Protein AF-A0A820FHS3-F1 (afdb_monomer_lite)

Secondary structure (DSSP, 8-state):
------PEEEE-TT--EEEE----S--TTEEEEEEEEEEEE--SSS-S-PEEEE---TTTS--SSEE-TTSSEEEE-THHHHTTTT--EEEEEEEEEESS-EEEEEEEEEEPPPPBS---EEE-SEEETTPPEEEE-TT-B-TT-EEEEEEEEESS-GGG-EEEEEESSSEEEE------TTT-EEEEEEEEEETT--EEEEEEEEEEEE--HHHHHHHHHHHHTT-TTGGGSHHHHHHTT--HHHHHHHHHHHHHHHHHHHHHHHHHHHHTT--GGGT----TTPPPPP---PPP-HHHHHHHHHHHHHHHHHHHHHHTTTTT----SHHHHHHHHHHHHHHTSSGGG--HHHHHHHHHHHHHHHHHHHHTGGGS-HHHHHHHHHHHHHHHHHHHHHHHHHHTTSSPPPHHHHHHHSSPPTT--HHHHHHHHGGGG--

Structure (mmCIF, N/CA/C/O backbone):
data_AF-A0A820FHS3-F1
#
_entry.id   AF-A0A820FHS3-F1
#
loop_
_atom_site.group_PDB
_atom_site.id
_atom_site.type_symbol
_atom_site.label_atom_id
_atom_site.label_alt_id
_atom_site.label_comp_id
_atom_site.label_asym_id
_atom_site.label_entity_id
_atom_site.label_seq_id
_atom_site.pdbx_PDB_ins_code
_atom_site.Cartn_x
_atom_site.Cartn_y
_atom_site.Cartn_z
_atom_site.occupancy
_atom_site.B_iso_or_equiv
_atom_site.auth_seq_id
_atom_site.auth_comp_id
_atom_site.auth_asym_id
_atom_site.auth_atom_id
_atom_site.pdbx_PDB_model_num
ATOM 1 N N . MET A 1 1 ? 34.026 -10.265 -33.969 1.00 39.91 1 MET A N 1
ATOM 2 C CA . MET A 1 1 ? 32.915 -9.455 -34.519 1.00 39.91 1 MET A CA 1
ATOM 3 C C . MET A 1 1 ? 31.763 -9.499 -33.533 1.00 39.91 1 MET A C 1
ATOM 5 O O . MET A 1 1 ? 31.214 -10.574 -33.320 1.00 39.91 1 MET A O 1
ATOM 9 N N . CYS A 1 2 ? 31.438 -8.379 -32.891 1.00 40.69 2 CYS A N 1
ATOM 10 C CA . CYS A 1 2 ? 30.208 -8.278 -32.110 1.00 40.69 2 CYS A CA 1
ATOM 11 C C . CYS A 1 2 ? 29.041 -8.097 -33.088 1.00 40.69 2 CYS A C 1
ATOM 13 O O . CYS A 1 2 ? 29.127 -7.261 -33.983 1.00 40.69 2 CYS A O 1
ATOM 15 N N . VAL A 1 3 ? 27.988 -8.907 -32.978 1.00 43.22 3 VAL A N 1
ATOM 16 C CA . VAL A 1 3 ? 26.793 -8.752 -33.818 1.00 43.22 3 VAL A CA 1
ATOM 17 C C . VAL A 1 3 ? 25.938 -7.649 -33.187 1.00 43.22 3 VAL A C 1
ATOM 19 O O . VAL A 1 3 ? 25.478 -7.849 -32.062 1.00 43.22 3 VAL A O 1
ATOM 22 N N . PRO A 1 4 ? 25.739 -6.489 -33.840 1.00 52.62 4 PRO A N 1
ATOM 23 C CA . PRO A 1 4 ? 24.865 -5.458 -33.301 1.00 52.62 4 PRO A CA 1
ATOM 24 C C . PRO A 1 4 ? 23.426 -5.977 -33.318 1.00 52.62 4 PRO A C 1
ATOM 26 O O . PRO A 1 4 ? 22.901 -6.331 -34.375 1.00 52.62 4 PRO A O 1
ATOM 29 N N . ASN A 1 5 ? 22.790 -6.030 -32.149 1.00 54.25 5 ASN A N 1
ATOM 30 C CA . ASN A 1 5 ? 21.353 -6.240 -32.075 1.00 54.25 5 ASN A CA 1
ATOM 31 C C . ASN A 1 5 ? 20.684 -4.883 -32.340 1.00 54.25 5 ASN A C 1
ATOM 33 O O . ASN A 1 5 ? 20.815 -3.953 -31.548 1.00 54.25 5 ASN A O 1
ATOM 37 N N . LEU A 1 6 ? 20.053 -4.747 -33.507 1.00 57.75 6 LEU A N 1
ATOM 38 C CA . LEU A 1 6 ? 19.421 -3.502 -33.955 1.00 57.75 6 LEU A CA 1
ATOM 39 C C . LEU A 1 6 ? 17.961 -3.374 -33.495 1.00 57.75 6 LEU A C 1
ATOM 41 O O . LEU A 1 6 ? 17.332 -2.359 -33.788 1.00 57.75 6 LEU A O 1
ATOM 45 N N . GLU A 1 7 ? 17.421 -4.369 -32.788 1.00 74.19 7 GLU A N 1
ATOM 46 C CA . GLU A 1 7 ? 16.068 -4.299 -32.243 1.00 74.19 7 GLU A CA 1
ATOM 47 C C . GLU A 1 7 ? 16.020 -3.376 -31.020 1.00 74.19 7 GLU A C 1
ATOM 49 O O . GLU A 1 7 ? 16.896 -3.403 -30.153 1.00 74.19 7 GLU A O 1
ATOM 54 N N . PHE A 1 8 ? 14.985 -2.537 -30.967 1.00 82.50 8 PHE A N 1
ATOM 55 C CA . PHE A 1 8 ? 14.703 -1.704 -29.808 1.00 82.50 8 PHE A CA 1
ATOM 56 C C . PHE A 1 8 ? 14.035 -2.537 -28.718 1.00 82.50 8 PHE A C 1
ATOM 58 O O . PHE A 1 8 ? 13.045 -3.223 -28.970 1.00 82.50 8 PHE A O 1
ATOM 65 N N . GLN A 1 9 ? 14.549 -2.436 -27.497 1.00 85.88 9 GLN A N 1
ATOM 66 C CA . GLN A 1 9 ? 13.947 -3.049 -26.318 1.00 85.88 9 GLN A CA 1
ATOM 67 C C . GLN A 1 9 ? 13.161 -1.997 -25.534 1.00 85.88 9 GLN A C 1
ATOM 69 O O . GLN A 1 9 ? 13.676 -0.917 -25.250 1.00 85.88 9 GLN A O 1
ATOM 74 N N . LEU A 1 10 ? 11.913 -2.298 -25.191 1.00 84.81 10 LEU A N 1
ATOM 75 C CA . LEU A 1 10 ? 11.064 -1.400 -24.411 1.00 84.81 10 LEU A CA 1
ATOM 76 C C . LEU A 1 10 ? 11.378 -1.550 -22.918 1.00 84.81 10 LEU A C 1
ATOM 78 O O . LEU A 1 10 ? 11.443 -2.671 -22.416 1.00 84.81 10 LEU A O 1
ATOM 82 N N . LEU A 1 11 ? 11.569 -0.436 -22.215 1.00 85.69 11 LEU A N 1
ATOM 83 C CA . LEU A 1 11 ? 11.886 -0.414 -20.787 1.00 85.69 11 LEU A CA 1
ATOM 84 C C . LEU A 1 11 ? 11.017 0.588 -20.036 1.00 85.69 11 LEU A C 1
ATOM 86 O O . LEU A 1 11 ? 10.725 1.674 -20.531 1.00 85.69 11 LEU A O 1
ATOM 90 N N . ASN A 1 12 ? 10.676 0.247 -18.796 1.00 83.56 12 ASN A N 1
ATOM 91 C CA . ASN A 1 12 ? 10.111 1.209 -17.859 1.00 83.56 12 ASN A CA 1
ATOM 92 C C . ASN A 1 12 ? 11.221 2.168 -17.372 1.00 83.56 12 ASN A C 1
ATOM 94 O O . ASN A 1 12 ? 12.316 1.690 -17.060 1.00 83.56 12 ASN A O 1
ATOM 98 N N . PRO A 1 13 ? 10.963 3.485 -17.263 1.00 85.00 13 PRO A N 1
ATOM 99 C CA . PRO A 1 13 ? 11.942 4.464 -16.786 1.00 85.00 13 PRO A CA 1
ATOM 100 C C . PRO A 1 13 ? 12.515 4.184 -15.386 1.00 85.00 13 PRO A C 1
ATOM 102 O O . PRO A 1 13 ? 13.613 4.647 -15.099 1.00 85.00 13 PRO A O 1
ATOM 105 N N . THR A 1 14 ? 11.839 3.415 -14.525 1.00 85.12 14 THR A N 1
ATOM 106 C CA . THR A 1 14 ? 12.365 3.021 -13.202 1.00 85.12 14 THR A CA 1
ATOM 107 C C . THR A 1 14 ? 13.267 1.781 -13.246 1.00 85.12 14 THR A C 1
ATOM 109 O O . THR A 1 14 ? 13.723 1.284 -12.218 1.00 85.12 14 THR A O 1
ATOM 112 N N . THR A 1 15 ? 13.551 1.253 -14.439 1.00 84.31 15 THR A N 1
ATOM 113 C CA . THR A 1 15 ? 14.396 0.066 -14.602 1.00 84.31 15 THR A CA 1
ATOM 114 C C . THR A 1 15 ? 15.867 0.455 -14.687 1.00 84.31 15 THR A C 1
ATOM 116 O O . THR A 1 15 ? 16.287 1.164 -15.600 1.00 84.31 15 THR A O 1
ATOM 119 N N . GLN A 1 16 ? 16.682 -0.090 -13.784 1.00 88.88 16 GLN A N 1
ATOM 120 C CA . GLN A 1 16 ? 18.135 -0.062 -13.921 1.00 88.88 16 GLN A CA 1
ATOM 121 C C . GLN A 1 16 ? 18.573 -0.949 -15.096 1.00 88.88 16 GLN A C 1
ATOM 123 O O . GLN A 1 16 ? 18.179 -2.112 -15.194 1.00 88.88 16 GLN A O 1
ATOM 128 N N . VAL A 1 17 ? 19.459 -0.438 -15.950 1.00 91.44 17 VAL A N 1
ATOM 129 C CA . VAL A 1 17 ? 19.983 -1.185 -17.100 1.00 91.44 17 VAL A CA 1
ATOM 130 C C . VAL A 1 17 ? 21.364 -1.732 -16.768 1.00 91.44 17 VAL A C 1
ATOM 132 O O . VAL A 1 17 ? 22.330 -0.980 -16.660 1.00 91.44 17 VAL A O 1
ATOM 135 N N . ALA A 1 18 ? 21.466 -3.053 -16.622 1.00 92.62 18 ALA A N 1
ATOM 136 C CA . ALA A 1 18 ? 22.732 -3.762 -16.465 1.00 92.62 18 ALA A CA 1
ATOM 137 C C . ALA A 1 18 ? 23.080 -4.500 -17.763 1.00 92.62 18 ALA A C 1
ATOM 139 O O . ALA A 1 18 ? 22.366 -5.406 -18.191 1.00 92.62 18 ALA A O 1
ATOM 140 N N . LEU A 1 19 ? 24.187 -4.109 -18.386 1.00 92.62 19 LEU A N 1
ATOM 141 C CA . LEU A 1 19 ? 24.694 -4.686 -19.622 1.00 92.62 19 LEU A CA 1
ATOM 142 C C . LEU A 1 19 ? 26.016 -5.388 -19.355 1.00 92.62 19 LEU A C 1
ATOM 144 O O . LEU A 1 19 ? 26.857 -4.918 -18.589 1.00 92.62 19 LEU A O 1
ATOM 148 N N . PHE A 1 20 ? 26.230 -6.498 -20.042 1.00 92.38 20 PHE A N 1
ATOM 149 C CA . PHE A 1 20 ? 27.535 -7.127 -20.108 1.00 92.38 20 PHE A CA 1
ATOM 150 C C . PHE A 1 20 ? 27.922 -7.316 -21.566 1.00 92.38 20 PHE A C 1
ATOM 152 O O . PHE A 1 20 ? 27.079 -7.493 -22.446 1.00 92.38 20 PHE A O 1
ATOM 159 N N . THR A 1 21 ? 29.219 -7.278 -21.820 1.00 89.88 21 THR A N 1
ATOM 160 C CA . THR A 1 21 ? 29.782 -7.531 -23.137 1.00 89.88 21 THR A CA 1
ATOM 161 C C . THR A 1 21 ? 30.824 -8.635 -23.057 1.00 89.88 21 THR A C 1
ATOM 163 O O . THR A 1 21 ? 31.562 -8.768 -22.078 1.00 89.88 21 THR A O 1
ATOM 166 N N . ILE A 1 22 ? 30.858 -9.465 -24.094 1.00 87.88 22 ILE A N 1
ATOM 167 C CA . ILE A 1 22 ? 31.800 -10.569 -24.225 1.00 87.88 22 ILE A CA 1
ATOM 168 C C . ILE A 1 22 ? 32.425 -10.458 -25.604 1.00 87.88 22 ILE A C 1
ATOM 170 O O . ILE A 1 22 ? 31.732 -10.398 -26.619 1.00 87.88 22 ILE A O 1
ATOM 174 N N . CYS A 1 23 ? 33.752 -10.456 -25.639 1.00 84.31 23 CYS A N 1
ATOM 175 C CA . CYS A 1 23 ? 34.479 -10.545 -26.890 1.00 84.31 23 CYS A CA 1
ATOM 176 C C . CYS A 1 23 ? 34.459 -12.001 -27.386 1.00 84.31 23 CYS A C 1
ATOM 178 O O . CYS A 1 23 ? 34.824 -12.923 -26.657 1.00 84.31 23 CYS A O 1
ATOM 180 N N . ILE A 1 24 ? 34.004 -12.206 -28.624 1.00 82.38 24 ILE A N 1
ATOM 181 C CA . ILE A 1 24 ? 33.908 -13.522 -29.267 1.00 82.38 24 ILE A CA 1
ATOM 182 C C . ILE A 1 24 ? 35.043 -13.653 -30.292 1.00 82.38 24 ILE A C 1
ATOM 184 O O . ILE A 1 24 ? 35.124 -12.849 -31.226 1.00 82.38 24 ILE A O 1
ATOM 188 N N . GLY A 1 25 ? 35.889 -14.678 -30.139 1.00 79.44 25 GLY A N 1
ATOM 189 C CA . GLY A 1 25 ? 37.036 -14.962 -31.014 1.00 79.44 25 GLY A CA 1
ATOM 190 C C . GLY A 1 25 ? 38.391 -14.734 -30.332 1.00 79.44 25 GLY A C 1
ATOM 191 O O . GLY A 1 25 ? 38.548 -14.998 -29.142 1.00 79.44 25 GLY A O 1
ATOM 192 N N . THR A 1 26 ? 39.391 -14.270 -31.088 1.00 77.06 26 THR A N 1
ATOM 193 C CA . THR A 1 26 ? 40.729 -13.935 -30.572 1.00 77.06 26 THR A CA 1
ATOM 194 C C . THR A 1 26 ? 40.740 -12.540 -29.955 1.00 77.06 26 THR A C 1
ATOM 196 O O . THR A 1 26 ? 40.873 -11.546 -30.658 1.00 77.06 26 THR A O 1
ATOM 199 N N . CYS A 1 27 ? 40.624 -12.475 -28.631 1.00 80.94 27 CYS A N 1
ATOM 200 C CA . CYS A 1 27 ? 40.596 -11.225 -27.859 1.00 80.94 27 CYS A CA 1
ATOM 201 C C . CYS A 1 27 ? 41.951 -10.901 -27.204 1.00 80.94 27 CYS A C 1
ATOM 203 O O . CYS A 1 27 ? 42.021 -10.226 -26.178 1.00 80.94 27 CYS A O 1
ATOM 205 N N . THR A 1 28 ? 43.038 -11.437 -27.762 1.00 79.75 28 THR A N 1
ATOM 206 C CA . THR A 1 28 ? 44.410 -11.153 -27.330 1.00 79.75 28 THR A CA 1
ATOM 207 C C . THR A 1 28 ? 44.779 -9.713 -27.693 1.00 79.75 28 THR A C 1
ATOM 209 O O . THR A 1 28 ? 44.449 -9.271 -28.788 1.00 79.75 28 THR A O 1
ATOM 212 N N . ASN A 1 29 ? 45.494 -9.004 -26.814 1.00 84.56 29 ASN A N 1
ATOM 213 C CA . ASN A 1 29 ? 45.918 -7.602 -26.999 1.00 84.56 29 ASN A CA 1
ATOM 214 C C . ASN A 1 29 ? 44.781 -6.559 -26.955 1.00 84.56 29 ASN A C 1
ATOM 216 O O . ASN A 1 29 ? 44.822 -5.557 -27.670 1.00 84.56 29 ASN A O 1
ATOM 220 N N . LEU A 1 30 ? 43.772 -6.786 -26.109 1.00 87.56 30 LEU A N 1
ATOM 221 C CA . LEU A 1 30 ? 42.776 -5.772 -25.761 1.00 87.56 30 LEU A CA 1
ATOM 222 C C . LEU A 1 30 ? 43.436 -4.616 -24.995 1.00 87.56 30 LEU A C 1
ATOM 224 O O . LEU A 1 30 ? 44.026 -4.837 -23.939 1.00 87.56 30 LEU A O 1
ATOM 228 N N . GLU A 1 31 ? 43.308 -3.394 -25.505 1.00 91.62 31 GLU A N 1
ATOM 229 C CA . GLU A 1 31 ? 43.847 -2.191 -24.865 1.00 91.62 31 GLU A CA 1
ATOM 230 C C . GLU A 1 31 ? 42.827 -1.537 -23.937 1.00 91.62 31 GLU A C 1
ATOM 232 O O . GLU A 1 31 ? 43.153 -1.152 -22.816 1.00 91.62 31 GLU A O 1
ATOM 237 N N . SER A 1 32 ? 41.582 -1.393 -24.399 1.00 93.06 32 SER A N 1
ATOM 238 C CA . SER A 1 32 ? 40.523 -0.771 -23.605 1.00 93.06 32 SER A CA 1
ATOM 239 C C . SER A 1 32 ? 39.128 -1.197 -24.042 1.00 93.06 32 SER A C 1
ATOM 241 O O . SER A 1 32 ? 38.890 -1.570 -25.192 1.00 93.06 32 SER A O 1
ATOM 243 N N . ILE A 1 33 ? 38.199 -1.106 -23.095 1.00 92.50 33 ILE A N 1
ATOM 244 C CA . ILE A 1 33 ? 36.758 -1.171 -23.322 1.00 92.50 33 ILE A CA 1
ATOM 245 C C . ILE A 1 33 ? 36.207 0.197 -22.945 1.00 92.50 33 ILE A C 1
ATOM 247 O O . ILE A 1 33 ? 36.636 0.766 -21.942 1.00 92.50 33 ILE A O 1
ATOM 251 N N . LYS A 1 34 ? 35.265 0.719 -23.726 1.00 93.75 34 LYS A N 1
ATOM 252 C CA . LYS A 1 34 ? 34.560 1.959 -23.411 1.00 93.75 34 LYS A CA 1
ATOM 253 C C . LYS A 1 34 ? 33.093 1.869 -23.803 1.00 93.75 34 LYS A C 1
ATOM 255 O O . LYS A 1 34 ? 32.778 1.463 -24.917 1.00 93.75 34 LYS A O 1
ATOM 260 N N . TRP A 1 35 ? 32.216 2.315 -22.917 1.00 92.69 35 TRP A N 1
ATOM 261 C CA . TRP A 1 35 ? 30.799 2.516 -23.186 1.00 92.69 35 TRP A CA 1
ATOM 262 C C . TRP A 1 35 ? 30.523 3.971 -23.569 1.00 92.69 35 TRP A C 1
ATOM 264 O O . TRP A 1 35 ? 30.915 4.900 -22.859 1.00 92.69 35 TRP A O 1
ATOM 274 N N . ASN A 1 36 ? 29.838 4.160 -24.692 1.00 93.00 36 ASN A N 1
ATOM 275 C CA . ASN A 1 36 ? 29.312 5.431 -25.166 1.00 93.00 36 ASN A CA 1
ATOM 276 C C . ASN A 1 36 ? 27.781 5.373 -25.114 1.00 93.00 36 ASN A C 1
ATOM 278 O O . ASN A 1 36 ? 27.162 4.446 -25.639 1.00 93.00 36 ASN A O 1
ATOM 282 N N . ILE A 1 37 ? 27.174 6.376 -24.486 1.00 93.25 37 ILE A N 1
ATOM 283 C CA . ILE A 1 37 ? 25.726 6.468 -24.323 1.00 93.25 37 ILE A CA 1
ATOM 284 C C . ILE A 1 37 ? 25.225 7.567 -25.248 1.00 93.25 37 ILE A C 1
ATOM 286 O O . ILE A 1 37 ? 25.797 8.655 -25.287 1.00 93.25 37 ILE A O 1
ATOM 290 N N . TYR A 1 38 ? 24.164 7.287 -25.994 1.00 92.69 38 TYR A N 1
ATOM 291 C CA . TYR A 1 38 ? 23.564 8.222 -26.933 1.00 92.69 38 TYR A CA 1
ATOM 292 C C . TYR A 1 38 ? 22.084 8.405 -26.630 1.00 92.69 38 TYR A C 1
ATOM 294 O O . TYR A 1 38 ? 21.381 7.440 -26.331 1.00 92.69 38 TYR A O 1
ATOM 302 N N . GLN A 1 39 ? 21.619 9.639 -26.789 1.00 91.88 39 GLN A N 1
ATOM 303 C CA . GLN A 1 39 ? 20.203 9.974 -26.862 1.00 91.88 39 GLN A CA 1
ATOM 304 C C . GLN A 1 39 ? 19.770 10.024 -28.330 1.00 91.88 39 GLN A C 1
ATOM 306 O O . GLN A 1 39 ? 20.503 10.535 -29.186 1.00 91.88 39 GLN A O 1
ATOM 311 N N . GLY A 1 40 ? 18.598 9.480 -28.627 1.00 88.31 40 GLY A N 1
ATOM 312 C CA . GLY A 1 40 ? 17.984 9.524 -29.946 1.00 88.31 40 GLY A CA 1
ATOM 313 C C . GLY A 1 40 ? 16.954 10.645 -30.041 1.00 88.31 40 GLY A C 1
ATOM 314 O O . GLY A 1 40 ? 16.230 10.915 -29.086 1.00 88.31 40 GLY A O 1
ATOM 315 N N . SER A 1 41 ? 16.874 11.284 -31.205 1.00 82.00 41 SER A N 1
ATOM 316 C CA . SER A 1 41 ? 15.782 12.194 -31.558 1.00 82.00 41 SER A CA 1
ATOM 317 C C . SER A 1 41 ? 15.056 11.685 -32.799 1.00 82.00 41 SER A C 1
ATOM 319 O O . SER A 1 41 ? 15.708 11.373 -33.803 1.00 82.00 41 SER A O 1
ATOM 321 N N . ASP A 1 42 ? 13.725 11.662 -32.755 1.00 65.19 42 ASP A N 1
ATOM 322 C CA . ASP A 1 42 ? 12.897 11.400 -33.930 1.00 65.19 42 ASP A CA 1
ATOM 323 C C . ASP A 1 42 ? 12.840 12.651 -34.813 1.00 65.19 42 ASP A C 1
ATOM 325 O O . ASP A 1 42 ? 12.165 13.631 -34.497 1.00 65.19 42 ASP A O 1
ATOM 329 N N . ASN A 1 43 ? 13.546 12.630 -35.946 1.00 54.00 43 ASN A N 1
ATOM 330 C CA . ASN A 1 43 ? 13.295 13.604 -37.004 1.00 54.00 43 ASN A CA 1
ATOM 331 C C . ASN A 1 43 ? 12.016 13.184 -37.731 1.00 54.00 43 ASN A C 1
ATOM 333 O O . ASN A 1 43 ? 12.013 12.256 -38.536 1.00 54.00 43 ASN A O 1
ATOM 337 N N . SER A 1 44 ? 10.927 13.904 -37.475 1.00 44.59 44 SER A N 1
ATOM 338 C CA . SER A 1 44 ? 9.607 13.723 -38.094 1.00 44.59 44 SER A CA 1
ATOM 339 C C . SER A 1 44 ? 9.560 14.034 -39.602 1.00 44.59 44 SER A C 1
ATOM 341 O O . SER A 1 44 ? 8.487 14.108 -40.199 1.00 44.59 44 SER A O 1
ATOM 343 N N . THR A 1 45 ? 10.711 14.179 -40.258 1.00 45.72 45 THR A N 1
ATOM 344 C CA . THR A 1 45 ? 10.839 14.481 -41.682 1.00 45.72 45 THR A CA 1
ATOM 345 C C . THR A 1 45 ? 11.789 13.493 -42.363 1.00 45.72 45 THR A C 1
ATOM 347 O O . THR A 1 45 ? 12.986 13.712 -42.518 1.00 45.72 45 THR A O 1
ATOM 350 N N . SER A 1 46 ? 11.199 12.394 -42.842 1.00 46.62 46 SER A N 1
ATOM 351 C CA . SER A 1 46 ? 11.694 11.571 -43.957 1.00 46.62 46 SER A CA 1
ATOM 352 C C . SER A 1 46 ? 13.048 10.855 -43.801 1.00 46.62 46 SER A C 1
ATOM 354 O O . SER A 1 46 ? 13.957 11.090 -44.586 1.00 46.62 46 SER A O 1
ATOM 356 N N . SER A 1 47 ? 13.135 9.897 -42.877 1.00 44.00 47 SER A N 1
ATOM 357 C CA . SER A 1 47 ? 13.749 8.563 -43.067 1.00 44.00 47 SER A CA 1
ATOM 358 C C . SER A 1 47 ? 13.689 7.794 -41.744 1.00 44.00 47 SER A C 1
ATOM 360 O O . SER A 1 47 ? 13.774 8.405 -40.687 1.00 44.00 47 SER A O 1
ATOM 362 N N . ASN A 1 48 ? 13.569 6.462 -41.781 1.00 55.06 48 ASN A N 1
ATOM 363 C CA . ASN A 1 48 ? 13.573 5.554 -40.613 1.00 55.06 48 ASN A CA 1
ATOM 364 C C . ASN A 1 48 ? 14.921 5.528 -39.843 1.00 55.06 48 ASN A C 1
ATOM 366 O O . ASN A 1 48 ? 15.381 4.472 -39.417 1.00 55.06 48 ASN A O 1
ATOM 370 N N . SER A 1 49 ? 15.617 6.655 -39.722 1.00 66.19 49 SER A N 1
ATOM 371 C CA . SER A 1 49 ? 16.947 6.760 -39.131 1.00 66.19 49 SER A CA 1
ATOM 372 C C . SER A 1 49 ? 16.902 7.660 -37.901 1.00 66.19 49 SER A C 1
ATOM 374 O O . SER A 1 49 ? 16.887 8.885 -38.028 1.00 66.19 49 SER A O 1
ATOM 376 N N . THR A 1 50 ? 16.916 7.053 -36.715 1.00 80.31 50 THR A N 1
ATOM 377 C CA . THR A 1 50 ? 17.115 7.759 -35.444 1.00 80.31 50 THR A CA 1
ATOM 378 C C . THR A 1 50 ? 18.452 8.497 -35.470 1.00 80.31 50 THR A C 1
ATOM 380 O O . THR A 1 50 ? 19.500 7.889 -35.714 1.00 80.31 50 THR A O 1
ATOM 383 N N . GLN A 1 51 ? 18.434 9.806 -35.211 1.00 85.94 51 GLN A N 1
ATOM 384 C CA . GLN A 1 51 ? 19.664 10.577 -35.064 1.00 85.94 51 GLN A CA 1
ATOM 385 C C . GLN A 1 51 ? 20.196 10.403 -33.641 1.00 85.94 51 GLN A C 1
ATOM 387 O O . GLN A 1 51 ? 19.543 10.795 -32.676 1.00 85.94 51 GLN A O 1
ATOM 392 N N . TRP A 1 52 ? 21.392 9.827 -33.520 1.00 89.56 52 TRP A N 1
ATOM 393 C CA . TRP A 1 52 ? 22.051 9.580 -32.239 1.00 89.56 52 TRP A CA 1
ATOM 394 C C . TRP A 1 52 ? 22.997 10.724 -31.883 1.00 89.56 52 TRP A C 1
ATOM 396 O O . TRP A 1 52 ? 23.935 11.020 -32.623 1.00 89.56 52 TRP A O 1
ATOM 406 N N . THR A 1 53 ? 22.779 11.341 -30.727 1.00 91.25 53 THR A N 1
ATOM 407 C CA . THR A 1 53 ? 23.663 12.368 -30.165 1.00 91.25 53 THR A CA 1
ATOM 408 C C . THR A 1 53 ? 24.329 11.812 -28.917 1.00 91.25 53 THR A C 1
ATOM 410 O O . THR A 1 53 ? 23.650 11.259 -28.056 1.00 91.25 53 THR A O 1
ATOM 413 N N . LEU A 1 54 ? 25.657 11.928 -28.816 1.00 91.12 54 LEU A N 1
ATOM 414 C CA . LEU A 1 54 ? 26.392 11.445 -27.646 1.00 91.12 54 LEU A CA 1
ATOM 415 C C . LEU A 1 54 ? 25.901 12.182 -26.394 1.00 91.12 54 LEU A C 1
ATOM 417 O O . LEU A 1 54 ? 25.935 13.413 -26.334 1.00 91.12 54 LEU A O 1
ATOM 421 N N . PHE A 1 55 ? 25.467 11.424 -25.394 1.00 88.75 55 PHE A N 1
ATOM 422 C CA . PHE A 1 55 ? 25.017 11.947 -24.116 1.00 88.75 55 PHE A CA 1
ATOM 423 C C . PHE A 1 55 ? 26.238 12.296 -23.260 1.00 88.75 55 PHE A C 1
ATOM 425 O O . PHE A 1 55 ? 26.816 11.460 -22.567 1.00 88.75 55 PHE A O 1
ATOM 432 N N . ASN A 1 56 ? 26.687 13.543 -23.378 1.00 71.31 56 ASN A N 1
ATOM 433 C CA . ASN A 1 56 ? 27.962 13.999 -22.838 1.00 71.31 56 ASN A CA 1
ATOM 434 C C . ASN A 1 56 ? 27.745 14.823 -21.554 1.00 71.31 56 ASN A C 1
ATOM 436 O O . ASN A 1 56 ? 27.884 16.042 -21.567 1.00 71.31 56 ASN A O 1
ATOM 440 N N . GLN A 1 57 ? 27.368 14.171 -20.446 1.00 61.94 57 GLN A N 1
ATOM 441 C CA . GLN A 1 57 ? 27.306 14.810 -19.113 1.00 61.94 57 GLN A CA 1
ATOM 442 C C . GLN A 1 57 ? 28.574 14.599 -18.263 1.00 61.94 57 GLN A C 1
ATOM 444 O O . GLN A 1 57 ? 28.647 15.018 -17.112 1.00 61.94 57 GLN A O 1
ATOM 449 N N . THR A 1 58 ? 29.628 14.018 -18.835 1.00 53.16 58 THR A N 1
ATOM 450 C CA . THR A 1 58 ? 30.860 13.635 -18.124 1.00 53.16 58 THR A CA 1
ATOM 451 C C . THR A 1 58 ? 31.787 14.782 -17.694 1.00 53.16 58 THR A C 1
ATOM 453 O O . THR A 1 58 ? 32.860 14.504 -17.167 1.00 53.16 58 THR A O 1
ATOM 456 N N . SER A 1 59 ? 31.434 16.055 -17.906 1.00 50.84 59 SER A N 1
ATOM 457 C CA . SER A 1 59 ? 32.355 17.180 -17.663 1.00 50.84 59 SER A CA 1
ATOM 458 C C . SER A 1 59 ? 32.054 18.061 -16.447 1.00 50.84 59 SER A C 1
ATOM 460 O O . SER A 1 59 ? 32.882 18.920 -16.154 1.00 50.84 59 SER A O 1
ATOM 462 N N . SER A 1 60 ? 30.933 17.886 -15.735 1.00 48.59 60 SER A N 1
ATOM 463 C CA . SER A 1 60 ? 30.557 18.838 -14.666 1.00 48.59 60 SER A CA 1
ATOM 464 C C . SER A 1 60 ? 30.314 18.266 -13.269 1.00 48.59 60 SER A C 1
ATOM 466 O O . SER A 1 60 ? 30.438 19.037 -12.327 1.00 48.59 60 SER A O 1
ATOM 468 N N . TYR A 1 61 ? 30.065 16.969 -13.083 1.00 47.97 61 TYR A N 1
ATOM 469 C CA . TYR A 1 61 ? 29.984 16.336 -11.756 1.00 47.97 61 TYR A CA 1
ATOM 470 C C . TYR A 1 61 ? 30.413 14.868 -11.853 1.00 47.97 61 TYR A C 1
ATOM 472 O O . TYR A 1 61 ? 30.440 14.313 -12.954 1.00 47.97 61 TYR A O 1
ATOM 480 N N . GLU A 1 62 ? 30.789 14.252 -10.724 1.00 56.62 62 GLU A N 1
ATOM 481 C CA . GLU A 1 62 ? 30.973 12.799 -10.636 1.00 56.62 62 GLU A CA 1
ATOM 482 C C . GLU A 1 62 ? 29.808 12.116 -11.351 1.00 56.62 62 GLU A C 1
ATOM 484 O O . GLU A 1 62 ? 28.644 12.446 -11.133 1.00 56.62 62 GLU A O 1
ATOM 489 N N . ASN A 1 63 ? 30.131 11.235 -12.289 1.00 67.81 63 ASN A N 1
ATOM 490 C CA . ASN A 1 63 ? 29.147 10.554 -13.106 1.00 67.81 63 ASN A CA 1
ATOM 491 C C . ASN A 1 63 ? 28.340 9.589 -12.223 1.00 67.81 63 ASN A C 1
ATOM 493 O O . ASN A 1 63 ? 28.734 8.441 -12.041 1.00 67.81 63 ASN A O 1
ATOM 497 N N . ILE A 1 64 ? 27.246 10.089 -11.645 1.00 79.88 64 ILE A N 1
ATOM 498 C CA . ILE A 1 64 ? 26.397 9.360 -10.694 1.00 79.88 64 ILE A CA 1
ATOM 499 C C . ILE A 1 64 ? 25.513 8.300 -11.362 1.00 79.88 64 ILE A C 1
ATOM 501 O O . ILE A 1 64 ? 25.000 7.419 -10.679 1.00 79.88 64 ILE A O 1
ATOM 505 N N . TRP A 1 65 ? 25.342 8.362 -12.686 1.00 88.19 65 TRP A N 1
ATOM 506 C CA . TRP A 1 65 ? 24.409 7.490 -13.404 1.00 88.19 65 TRP A CA 1
ATOM 507 C C . TRP A 1 65 ? 25.050 6.242 -13.993 1.00 88.19 65 TRP A C 1
ATOM 509 O O . TRP A 1 65 ? 24.342 5.282 -14.287 1.00 88.19 65 TRP A O 1
ATOM 519 N N . PHE A 1 66 ? 26.368 6.238 -14.195 1.00 90.56 66 PHE A N 1
ATOM 520 C CA . PHE A 1 66 ? 27.042 5.175 -14.933 1.00 90.56 66 PHE A CA 1
ATOM 521 C C . PHE A 1 66 ? 28.151 4.515 -14.115 1.00 90.56 66 PHE A C 1
ATOM 523 O O . PHE A 1 66 ? 29.115 5.160 -13.706 1.00 90.56 66 PHE A O 1
ATOM 530 N N . PHE A 1 67 ? 28.079 3.192 -13.988 1.00 90.81 67 PHE A N 1
ATOM 531 C CA . PHE A 1 67 ? 29.108 2.365 -13.364 1.00 90.81 67 PHE A CA 1
ATOM 532 C C . PHE A 1 67 ? 29.722 1.420 -14.397 1.00 90.81 67 PHE A C 1
ATOM 534 O O . PHE A 1 67 ? 29.020 0.850 -15.229 1.00 90.81 67 PHE A O 1
ATOM 541 N N . GLY A 1 68 ? 31.045 1.243 -14.348 1.00 91.06 68 GLY A N 1
ATOM 542 C CA . GLY A 1 68 ? 31.736 0.309 -15.244 1.00 91.06 68 GLY A CA 1
ATOM 543 C C . GLY A 1 68 ? 31.844 0.775 -16.703 1.00 91.06 68 GLY A C 1
ATOM 544 O O . GLY A 1 68 ? 31.945 -0.041 -17.614 1.00 91.06 68 GLY A O 1
ATOM 545 N N . THR A 1 69 ? 31.866 2.089 -16.954 1.00 90.69 69 THR A N 1
ATOM 546 C CA . THR A 1 69 ? 31.980 2.664 -18.313 1.00 90.69 69 THR A CA 1
ATOM 547 C C . THR A 1 69 ? 33.212 2.201 -19.089 1.00 90.69 69 THR A C 1
ATOM 549 O O . THR A 1 69 ? 33.181 2.217 -20.314 1.00 90.69 69 THR A O 1
ATOM 552 N N . ASN A 1 70 ? 34.272 1.758 -18.406 1.00 92.94 70 ASN A N 1
ATOM 553 C CA . ASN A 1 70 ? 35.489 1.235 -19.031 1.00 92.94 70 ASN A CA 1
ATOM 554 C C . ASN A 1 70 ? 35.688 -0.276 -18.808 1.00 92.94 70 ASN A C 1
ATOM 556 O O . ASN A 1 70 ? 36.806 -0.783 -18.899 1.00 92.94 70 ASN A O 1
ATOM 560 N N . THR A 1 71 ? 34.626 -1.001 -18.449 1.00 92.50 71 THR A N 1
ATOM 561 C CA . THR A 1 71 ? 34.680 -2.437 -18.152 1.00 92.50 71 THR A CA 1
ATOM 562 C C . THR A 1 71 ? 33.699 -3.231 -19.006 1.00 92.50 71 THR A C 1
ATOM 564 O O . THR A 1 71 ? 32.829 -2.679 -19.677 1.00 92.50 71 THR A O 1
ATOM 567 N N . SER A 1 72 ? 33.832 -4.559 -18.987 1.00 91.19 72 SER A N 1
ATOM 568 C CA . SER A 1 72 ? 32.902 -5.450 -19.686 1.00 91.19 72 SER A CA 1
ATOM 569 C C . SER A 1 72 ? 31.502 -5.468 -19.069 1.00 91.19 72 SER A C 1
ATOM 571 O O . SER A 1 72 ? 30.541 -5.758 -19.772 1.00 91.19 72 SER A O 1
ATOM 573 N N . ASN A 1 73 ? 31.387 -5.149 -17.781 1.00 94.06 73 ASN A N 1
ATOM 574 C CA . ASN A 1 73 ? 30.115 -4.982 -17.086 1.00 94.06 73 ASN A CA 1
ATOM 575 C C . ASN A 1 73 ? 29.813 -3.490 -16.979 1.00 94.06 73 ASN A C 1
ATOM 577 O O . ASN A 1 73 ? 30.672 -2.732 -16.534 1.00 94.06 73 ASN A O 1
ATOM 581 N N . PHE A 1 74 ? 28.615 -3.085 -17.368 1.00 93.62 74 PHE A N 1
ATOM 582 C CA . PHE A 1 74 ? 28.163 -1.705 -17.340 1.00 93.62 74 PHE A CA 1
ATOM 583 C C . PHE A 1 74 ? 26.787 -1.625 -16.701 1.00 93.62 74 PHE A C 1
ATOM 585 O O . PHE A 1 74 ? 25.921 -2.453 -16.972 1.00 93.62 74 PHE A O 1
ATOM 592 N N . THR A 1 75 ? 26.578 -0.593 -15.897 1.00 94.31 75 THR A N 1
ATOM 593 C CA . THR A 1 75 ? 25.283 -0.314 -15.290 1.00 94.31 75 THR A CA 1
ATOM 594 C C . THR A 1 75 ? 24.930 1.148 -15.493 1.00 94.31 75 THR A C 1
ATOM 596 O O . THR A 1 75 ? 25.725 2.022 -15.146 1.00 94.31 75 THR A O 1
ATOM 599 N N . ALA A 1 76 ? 23.727 1.402 -16.000 1.00 92.88 76 ALA A N 1
ATOM 600 C CA . ALA A 1 76 ? 23.065 2.696 -15.935 1.00 92.88 76 ALA A CA 1
ATOM 601 C C . ALA A 1 76 ? 21.961 2.653 -14.875 1.00 92.88 76 ALA A C 1
ATOM 603 O O . ALA A 1 76 ? 21.139 1.731 -14.882 1.00 92.88 76 ALA A O 1
ATOM 604 N N . THR A 1 77 ? 21.956 3.625 -13.966 1.00 91.81 77 THR A N 1
ATOM 605 C CA . THR A 1 77 ? 20.892 3.771 -12.966 1.00 91.81 77 THR A CA 1
ATOM 606 C C . THR A 1 77 ? 19.589 4.229 -13.617 1.00 91.81 77 THR A C 1
ATOM 608 O O . THR A 1 77 ? 19.589 4.871 -14.667 1.00 91.81 77 THR A O 1
ATOM 611 N N . ASP A 1 78 ? 18.472 3.901 -12.980 1.00 87.44 78 ASP A N 1
ATOM 612 C CA . ASP A 1 78 ? 17.131 4.382 -13.327 1.00 87.44 78 ASP A CA 1
ATOM 613 C C . ASP A 1 78 ? 17.022 5.918 -13.277 1.00 87.44 78 ASP A C 1
ATOM 615 O O . ASP A 1 78 ? 16.349 6.531 -14.107 1.00 87.44 78 ASP A O 1
ATOM 619 N N . GLU A 1 79 ? 17.768 6.567 -12.374 1.00 89.06 79 GLU A N 1
ATOM 620 C CA . GLU A 1 79 ? 17.869 8.030 -12.293 1.00 89.06 79 GLU A CA 1
ATOM 621 C C . GLU A 1 79 ? 18.253 8.696 -13.623 1.00 89.06 79 GLU A C 1
ATOM 623 O O . GLU A 1 79 ? 17.855 9.839 -13.863 1.00 89.06 79 GLU A O 1
ATOM 628 N N . LEU A 1 80 ? 18.995 8.014 -14.506 1.00 90.94 80 LEU A N 1
ATOM 629 C CA . LEU A 1 80 ? 19.290 8.523 -15.847 1.00 90.94 80 LEU A CA 1
ATOM 630 C C . LEU A 1 80 ? 18.002 8.837 -16.610 1.00 90.94 80 LEU A C 1
ATOM 632 O O . LEU A 1 80 ? 17.867 9.914 -17.189 1.00 90.94 80 LEU A O 1
ATOM 636 N N . PHE A 1 81 ? 17.068 7.891 -16.621 1.00 89.94 81 PHE A N 1
ATOM 637 C CA . PHE A 1 81 ? 15.833 7.989 -17.388 1.00 89.94 81 PHE A CA 1
ATOM 638 C C . PHE A 1 81 ? 14.840 8.919 -16.693 1.00 89.94 81 PHE A C 1
ATOM 640 O O . PHE A 1 81 ? 14.226 9.763 -17.345 1.00 89.94 81 PHE A O 1
ATOM 647 N N . LEU A 1 82 ? 14.759 8.849 -15.360 1.00 86.44 82 LEU A N 1
ATOM 648 C CA . LEU A 1 82 ? 13.895 9.716 -14.554 1.00 86.44 82 LEU A CA 1
ATOM 649 C C . LEU A 1 82 ? 14.276 11.202 -14.646 1.00 86.44 82 LEU A C 1
ATOM 651 O O . LEU A 1 82 ? 13.396 12.059 -14.613 1.00 86.44 82 LEU A O 1
ATOM 655 N N . ASN A 1 83 ? 15.563 11.525 -14.805 1.00 87.88 83 ASN A N 1
ATOM 656 C CA . ASN A 1 83 ? 16.023 12.907 -14.989 1.00 87.88 83 ASN A CA 1
ATOM 657 C C . ASN A 1 83 ? 15.960 13.390 -16.448 1.00 87.88 83 ASN A C 1
ATOM 659 O O . ASN A 1 83 ? 16.198 14.568 -16.715 1.00 87.88 83 ASN A O 1
ATOM 663 N N . ASN A 1 84 ? 15.656 12.503 -17.398 1.00 87.75 84 ASN A N 1
ATOM 664 C CA . ASN A 1 84 ? 15.649 12.804 -18.827 1.00 87.75 84 ASN A CA 1
ATOM 665 C C . ASN A 1 84 ? 14.375 12.284 -19.512 1.00 87.75 84 ASN A C 1
ATOM 667 O O . ASN A 1 84 ? 14.442 11.706 -20.596 1.00 87.75 84 ASN A O 1
ATOM 671 N N . LEU A 1 85 ? 13.212 12.516 -18.893 1.00 85.06 85 LEU A N 1
ATOM 672 C CA . LEU A 1 85 ? 11.911 12.015 -19.363 1.00 85.06 85 LEU A CA 1
ATOM 673 C C . LEU A 1 85 ? 11.586 12.419 -20.806 1.00 85.06 85 LEU A C 1
ATOM 675 O O . LEU A 1 85 ? 10.934 11.669 -21.519 1.00 85.06 85 LEU A O 1
ATOM 679 N N . GLN A 1 86 ? 12.093 13.562 -21.273 1.00 85.44 86 GLN A N 1
ATOM 680 C CA . GLN A 1 86 ? 11.924 14.021 -22.654 1.00 85.44 86 GLN A CA 1
ATOM 681 C C . GLN A 1 86 ? 12.610 13.131 -23.709 1.00 85.44 86 GLN A C 1
ATOM 683 O O . GLN A 1 86 ? 12.405 13.341 -24.903 1.00 85.44 86 GLN A O 1
ATOM 688 N N . ILE A 1 87 ? 13.464 12.189 -23.293 1.00 88.00 87 ILE A N 1
ATOM 689 C CA . ILE A 1 87 ? 14.235 11.311 -24.174 1.00 88.00 87 ILE A CA 1
ATOM 690 C C . ILE A 1 87 ? 13.661 9.898 -24.099 1.00 88.00 87 ILE A C 1
ATOM 692 O O . ILE A 1 87 ? 13.902 9.162 -23.143 1.00 88.00 87 ILE A O 1
ATOM 696 N N . SER A 1 88 ? 12.963 9.492 -25.155 1.00 88.12 88 SER A N 1
ATOM 697 C CA . SER A 1 88 ? 12.433 8.134 -25.289 1.00 88.12 88 SER A CA 1
ATOM 698 C C . SER A 1 88 ? 13.448 7.151 -25.870 1.00 88.12 88 SER A C 1
ATOM 700 O O . SER A 1 88 ? 13.368 5.966 -25.583 1.00 88.12 88 SER A O 1
ATOM 702 N N . LEU A 1 89 ? 14.420 7.598 -26.669 1.00 91.44 89 LEU A N 1
ATOM 703 C CA . LEU A 1 89 ? 15.341 6.708 -27.383 1.00 91.44 89 LEU A CA 1
ATOM 704 C C . LEU A 1 89 ? 16.744 6.761 -26.790 1.00 91.44 89 LEU A C 1
ATOM 706 O O . LEU A 1 89 ? 17.365 7.823 -26.740 1.00 91.44 89 LEU A O 1
ATOM 710 N N . TRP A 1 90 ? 17.276 5.601 -26.418 1.00 92.69 90 TRP A N 1
ATOM 711 C CA . TRP A 1 90 ? 18.616 5.472 -25.851 1.00 92.69 90 TRP A CA 1
ATOM 712 C C . TRP A 1 90 ? 19.415 4.396 -26.567 1.00 92.69 90 TRP A C 1
ATOM 714 O O . TRP A 1 90 ? 18.886 3.346 -26.920 1.00 92.69 90 TRP A O 1
ATOM 724 N N . ARG A 1 91 ? 20.709 4.642 -26.760 1.00 92.94 91 ARG A N 1
ATOM 725 C CA . ARG A 1 91 ? 21.642 3.655 -27.306 1.00 92.94 91 ARG A CA 1
ATOM 726 C C . ARG A 1 91 ? 22.855 3.528 -26.408 1.00 92.94 91 ARG A C 1
ATOM 728 O O . ARG A 1 91 ? 23.521 4.516 -26.106 1.00 92.94 91 ARG A O 1
ATOM 735 N N . PHE A 1 92 ? 23.159 2.290 -26.046 1.00 93.56 92 PHE A N 1
ATOM 736 C CA . PHE A 1 92 ? 24.331 1.913 -25.272 1.00 93.56 92 PHE A CA 1
ATOM 737 C C . PHE A 1 92 ? 25.283 1.177 -26.198 1.00 93.56 92 PHE A C 1
ATOM 739 O O . PHE A 1 92 ? 25.049 0.028 -26.571 1.00 93.56 92 PHE A O 1
ATOM 746 N N . GLU A 1 93 ? 26.334 1.868 -26.614 1.00 93.62 93 GLU A N 1
ATOM 747 C CA . GLU A 1 93 ? 27.358 1.329 -27.493 1.00 93.62 93 GLU A CA 1
ATOM 748 C C . GLU A 1 93 ? 28.599 0.972 -26.687 1.00 93.62 93 GLU A C 1
ATOM 750 O O . GLU A 1 93 ? 29.093 1.780 -25.907 1.00 93.62 93 GLU A O 1
ATOM 755 N N . VAL A 1 94 ? 29.136 -0.218 -26.918 1.00 93.62 94 VAL A N 1
ATOM 756 C CA . VAL A 1 94 ? 30.434 -0.628 -26.400 1.00 93.62 94 VAL A CA 1
ATOM 757 C C . VAL A 1 94 ? 31.463 -0.641 -27.517 1.00 93.62 94 VAL A C 1
ATOM 759 O O . VAL A 1 94 ? 31.220 -1.161 -28.607 1.00 93.62 94 VAL A O 1
ATOM 762 N N . VAL A 1 95 ? 32.633 -0.087 -27.223 1.00 93.88 95 VAL A N 1
ATOM 763 C CA . VAL A 1 95 ? 33.791 -0.013 -28.107 1.00 93.88 95 VAL A CA 1
ATOM 764 C C . VAL A 1 95 ? 34.937 -0.778 -27.461 1.00 93.88 95 VAL A C 1
ATOM 766 O O . VAL A 1 95 ? 35.378 -0.449 -26.361 1.00 93.88 95 VAL A O 1
ATOM 769 N N . TYR A 1 96 ? 35.419 -1.800 -28.155 1.00 92.88 96 TYR A N 1
ATOM 770 C CA . TYR A 1 96 ? 36.661 -2.496 -27.848 1.00 92.88 96 TYR A CA 1
ATOM 771 C C . TYR A 1 96 ? 37.767 -1.897 -28.702 1.00 92.88 96 TYR A C 1
ATOM 773 O O . TYR A 1 96 ? 37.627 -1.816 -29.924 1.00 92.88 96 TYR A O 1
ATOM 781 N N . THR A 1 97 ? 38.867 -1.519 -28.064 1.00 93.12 97 THR A N 1
ATOM 782 C CA . THR A 1 97 ? 40.066 -1.027 -28.741 1.00 93.12 97 THR A CA 1
ATOM 783 C C . THR A 1 97 ? 41.163 -2.069 -28.616 1.00 93.12 97 THR A C 1
ATOM 785 O O . THR A 1 97 ? 41.547 -2.438 -27.506 1.00 93.12 97 THR A O 1
ATOM 788 N N . PHE A 1 98 ? 41.659 -2.541 -29.752 1.00 90.88 98 PHE A N 1
ATOM 789 C CA . PHE A 1 98 ? 42.826 -3.407 -29.872 1.00 90.88 98 PHE A CA 1
ATOM 790 C C . PHE A 1 98 ? 43.955 -2.621 -30.548 1.00 90.88 98 PHE A C 1
ATOM 792 O O . PHE A 1 98 ? 43.706 -1.612 -31.204 1.00 90.88 98 PHE A O 1
ATOM 799 N N . GLN A 1 99 ? 45.187 -3.126 -30.467 1.00 87.75 99 GLN A N 1
ATOM 800 C CA . GLN A 1 99 ? 46.370 -2.473 -31.056 1.00 87.75 99 GLN A CA 1
ATOM 801 C C . GLN A 1 99 ? 46.226 -2.095 -32.542 1.00 87.75 99 GLN A C 1
ATOM 803 O O . GLN A 1 99 ? 46.840 -1.132 -32.996 1.00 87.75 99 GLN A O 1
ATOM 808 N N . SER A 1 100 ? 45.461 -2.868 -33.318 1.00 85.88 100 SER A N 1
ATOM 809 C CA . SER A 1 100 ? 45.332 -2.694 -34.770 1.00 85.88 100 SER A CA 1
ATOM 810 C C . SER A 1 100 ? 43.923 -2.354 -35.249 1.00 85.88 100 SER A C 1
ATOM 812 O O . SER A 1 100 ? 43.756 -2.015 -36.418 1.00 85.88 100 SER A O 1
ATOM 814 N N . GLU A 1 101 ? 42.904 -2.475 -34.397 1.00 88.56 101 GLU A N 1
ATOM 815 C CA . GLU A 1 101 ? 41.509 -2.315 -34.808 1.00 88.56 101 GLU A CA 1
ATOM 816 C C . GLU A 1 101 ? 40.595 -1.935 -33.644 1.00 88.56 101 GLU A C 1
ATOM 818 O O . GLU A 1 101 ? 40.912 -2.143 -32.472 1.00 88.56 101 GLU A O 1
ATOM 823 N N . THR A 1 102 ? 39.419 -1.412 -33.979 1.00 89.62 102 THR A N 1
ATOM 824 C CA . THR A 1 102 ? 38.329 -1.207 -33.029 1.00 89.62 102 THR A CA 1
ATOM 825 C C . THR A 1 102 ? 37.124 -2.042 -33.438 1.00 89.62 102 THR A C 1
ATOM 827 O O . THR A 1 102 ? 36.809 -2.181 -34.619 1.00 89.62 102 THR A O 1
ATOM 830 N N . SER A 1 103 ? 36.439 -2.613 -32.452 1.00 89.31 103 SER A N 1
ATOM 831 C CA . SER A 1 103 ? 35.197 -3.359 -32.656 1.00 89.31 103 SER A CA 1
ATOM 832 C C . SER A 1 103 ? 34.098 -2.727 -31.823 1.00 89.31 103 SER A C 1
ATOM 834 O O . SER A 1 103 ? 34.296 -2.457 -30.640 1.00 89.31 103 SER A O 1
ATOM 836 N N . THR A 1 104 ? 32.922 -2.534 -32.415 1.00 90.56 104 THR A N 1
ATOM 837 C CA . THR A 1 104 ? 31.775 -1.924 -31.738 1.00 90.56 104 THR A CA 1
ATOM 838 C C . THR A 1 104 ? 30.576 -2.861 -31.696 1.00 90.56 104 THR A C 1
ATOM 840 O O . THR A 1 104 ? 30.418 -3.746 -32.536 1.00 90.56 104 THR A O 1
ATOM 843 N N . SER A 1 105 ? 29.738 -2.684 -30.680 1.00 90.56 105 SER A N 1
ATOM 844 C CA . SER A 1 105 ? 28.410 -3.290 -30.575 1.00 90.56 105 SER A CA 1
ATOM 845 C C . SER A 1 105 ? 27.478 -2.314 -29.884 1.00 90.56 105 SER A C 1
ATOM 847 O O . SER A 1 105 ? 27.947 -1.489 -29.106 1.00 90.56 105 SER A O 1
ATOM 849 N N . ALA A 1 106 ? 26.173 -2.416 -30.112 1.00 90.75 106 ALA A N 1
ATOM 850 C CA . ALA A 1 106 ? 25.212 -1.560 -29.433 1.00 90.75 106 ALA A CA 1
ATOM 851 C C . ALA A 1 106 ? 23.907 -2.288 -29.115 1.00 90.75 106 ALA A C 1
ATOM 853 O O . ALA A 1 106 ? 23.551 -3.259 -29.783 1.00 90.75 106 ALA A O 1
ATOM 854 N N . LEU A 1 107 ? 23.214 -1.770 -28.101 1.00 91.69 107 LEU A N 1
ATOM 855 C CA . LEU A 1 107 ? 21.824 -2.070 -27.777 1.00 91.69 107 LEU A CA 1
ATOM 856 C C . LEU A 1 107 ? 21.025 -0.772 -27.746 1.00 91.69 107 LEU A C 1
ATOM 858 O O . LEU A 1 107 ? 21.511 0.245 -27.240 1.00 91.69 107 LEU A O 1
ATOM 862 N N . ASN A 1 108 ? 19.806 -0.826 -28.275 1.00 90.88 108 ASN A N 1
ATOM 863 C CA . ASN A 1 108 ? 18.902 0.312 -28.328 1.00 90.88 108 ASN A CA 1
ATOM 864 C C . ASN A 1 108 ? 17.696 0.057 -27.422 1.00 90.88 108 ASN A C 1
ATOM 866 O O . ASN A 1 108 ? 17.127 -1.035 -27.429 1.00 90.88 108 ASN A O 1
ATOM 870 N N . PHE A 1 109 ? 17.284 1.082 -26.688 1.00 90.38 109 PHE A N 1
ATOM 871 C CA . PHE A 1 109 ? 16.127 1.049 -25.810 1.00 90.38 109 PHE A CA 1
ATOM 872 C C . PHE A 1 109 ? 15.130 2.143 -26.173 1.00 90.38 109 PHE A C 1
ATOM 874 O O . PHE A 1 109 ? 15.522 3.258 -26.529 1.00 90.38 109 PHE A O 1
ATOM 881 N N . ILE A 1 110 ? 13.848 1.806 -26.057 1.00 89.81 110 ILE A N 1
ATOM 882 C CA . ILE A 1 110 ? 12.744 2.761 -25.997 1.00 89.81 110 ILE A CA 1
ATOM 883 C C . ILE A 1 110 ? 12.324 2.822 -24.532 1.00 89.81 110 ILE A C 1
ATOM 885 O O . ILE A 1 110 ? 11.916 1.817 -23.956 1.00 89.81 110 ILE A O 1
ATOM 889 N N . ILE A 1 111 ? 12.460 3.986 -23.916 1.00 89.12 111 ILE A N 1
ATOM 890 C CA . ILE A 1 111 ? 11.987 4.241 -22.563 1.00 89.12 111 ILE A CA 1
ATOM 891 C C . ILE A 1 111 ? 10.532 4.652 -22.656 1.00 89.12 111 ILE A C 1
ATOM 893 O O . ILE A 1 111 ? 10.192 5.639 -23.320 1.00 89.12 111 ILE A O 1
ATOM 897 N N . ASN A 1 112 ? 9.694 3.875 -21.982 1.00 89.50 112 ASN A N 1
ATOM 898 C CA . ASN A 1 112 ? 8.277 4.133 -21.917 1.00 89.50 112 ASN A CA 1
ATOM 899 C C . ASN A 1 112 ? 8.006 5.524 -21.325 1.00 89.50 112 ASN A C 1
ATOM 901 O O . ASN A 1 112 ? 8.663 5.957 -20.376 1.00 89.50 112 ASN A O 1
ATOM 905 N N . GLN A 1 113 ? 7.037 6.219 -21.905 1.00 87.25 113 GLN A N 1
ATOM 906 C CA . GLN A 1 113 ? 6.619 7.535 -21.449 1.00 87.25 113 GLN A CA 1
ATOM 907 C C . GLN A 1 113 ? 5.448 7.380 -20.482 1.00 87.25 113 GLN A C 1
ATOM 909 O O . GLN A 1 113 ? 4.673 6.445 -20.622 1.00 87.25 113 GLN A O 1
ATOM 914 N N . PRO A 1 114 ? 5.324 8.244 -19.468 1.00 89.62 114 PRO A N 1
ATOM 915 C CA . PRO A 1 114 ? 4.210 8.150 -18.544 1.00 89.62 114 PRO A CA 1
ATOM 916 C C . PRO A 1 114 ? 2.918 8.708 -19.173 1.00 89.62 114 PRO A C 1
ATOM 918 O O . PRO A 1 114 ? 2.989 9.611 -20.021 1.00 89.62 114 PRO A O 1
ATOM 921 N N . PRO A 1 115 ? 1.735 8.274 -18.691 1.00 94.19 115 PRO A N 1
ATOM 922 C CA . PRO A 1 115 ? 0.454 8.820 -19.124 1.00 94.19 115 PRO A CA 1
ATOM 923 C C . PRO A 1 115 ? 0.418 10.348 -19.081 1.00 94.19 115 PRO A C 1
ATOM 925 O O . PRO A 1 115 ? 0.923 10.963 -18.141 1.00 94.19 115 PRO A O 1
ATOM 928 N N . SER A 1 116 ? -0.228 10.990 -20.053 1.00 93.56 116 SER A N 1
ATOM 929 C CA . SER A 1 116 ? -0.230 12.457 -20.171 1.00 93.56 116 SER A CA 1
ATOM 930 C C . SER A 1 116 ? -1.608 13.043 -20.509 1.00 93.56 116 SER A C 1
ATOM 932 O O . SER A 1 116 ? -2.583 12.316 -20.707 1.00 93.56 116 SER A O 1
ATOM 934 N N . ASN A 1 117 ? -1.685 14.381 -20.544 1.00 93.12 117 ASN A N 1
ATOM 935 C CA . ASN A 1 117 ? -2.831 15.216 -20.955 1.00 93.12 117 ASN A CA 1
ATOM 936 C C . ASN A 1 117 ? -4.101 15.174 -20.089 1.00 93.12 117 ASN A C 1
ATOM 938 O O . ASN A 1 117 ? -4.970 16.032 -20.261 1.00 93.12 117 ASN A O 1
ATOM 942 N N . GLY A 1 118 ? -4.218 14.229 -19.159 1.00 94.62 118 GLY A N 1
ATOM 943 C CA . GLY A 1 118 ? -5.376 14.135 -18.283 1.00 94.62 118 GLY A CA 1
ATOM 944 C C . GLY A 1 118 ? -5.319 15.065 -17.073 1.00 94.62 118 GLY A C 1
ATOM 945 O O . GLY A 1 118 ? -4.320 15.713 -16.761 1.00 94.62 118 GLY A O 1
ATOM 946 N N . SER A 1 119 ? -6.433 15.100 -16.353 1.00 96.88 119 SER A N 1
ATOM 947 C CA . SER A 1 119 ? -6.554 15.765 -15.053 1.00 96.88 119 SER A CA 1
ATOM 948 C C . SER A 1 119 ? -7.369 14.883 -14.123 1.00 96.88 119 SER A C 1
ATOM 950 O O . SER A 1 119 ? -8.113 14.041 -14.615 1.00 96.88 119 SER A O 1
ATOM 952 N N . CYS A 1 120 ? -7.261 15.078 -12.810 1.00 98.12 120 CYS A N 1
ATOM 953 C CA . CYS A 1 120 ? -8.122 14.404 -11.844 1.00 98.12 120 CYS A CA 1
ATOM 954 C C . CYS A 1 120 ? -8.798 15.404 -10.903 1.00 98.12 120 CYS A C 1
ATOM 956 O O . CYS A 1 120 ? -8.224 16.442 -10.570 1.00 98.12 120 CYS A O 1
ATOM 958 N N . SER A 1 121 ? -10.003 15.077 -10.445 1.00 98.06 121 SER A N 1
ATOM 959 C CA . SER A 1 121 ? -10.769 15.870 -9.485 1.00 98.06 121 SER A CA 1
ATOM 960 C C . SER A 1 121 ? -11.495 14.980 -8.471 1.00 98.06 121 SER A C 1
ATOM 962 O O . SER A 1 121 ? -11.637 13.771 -8.664 1.00 98.06 121 SER A O 1
ATOM 964 N N . ILE A 1 122 ? -11.929 15.590 -7.365 1.00 98.44 122 ILE A N 1
ATOM 965 C CA . ILE A 1 122 ? -12.709 14.949 -6.303 1.00 98.44 122 ILE A CA 1
ATOM 966 C C . ILE A 1 122 ? -13.887 15.840 -5.902 1.00 98.44 122 ILE A C 1
ATOM 968 O O . ILE A 1 122 ? -13.737 17.055 -5.764 1.00 98.44 122 ILE A O 1
ATOM 972 N N . ASN A 1 123 ? -15.060 15.238 -5.700 1.00 97.88 123 ASN A N 1
ATOM 973 C CA . ASN A 1 123 ? -16.267 15.933 -5.248 1.00 97.88 123 ASN A CA 1
ATOM 974 C C . ASN A 1 123 ? -17.163 15.008 -4.394 1.00 97.88 123 ASN A C 1
ATOM 976 O O . ASN A 1 123 ? -17.325 13.844 -4.762 1.00 97.88 123 ASN A O 1
ATOM 980 N N . PRO A 1 124 ? -17.805 15.479 -3.306 1.00 98.19 124 PRO A N 1
ATOM 981 C CA . PRO A 1 124 ? -17.744 16.828 -2.726 1.00 98.19 124 PRO A CA 1
ATOM 982 C C . PRO A 1 124 ? -16.416 17.133 -2.017 1.00 98.19 124 PRO A C 1
ATOM 984 O O . PRO A 1 124 ? -15.616 16.245 -1.769 1.00 98.19 124 PRO A O 1
ATOM 987 N N . LEU A 1 125 ? -16.175 18.399 -1.658 1.00 97.69 125 LEU A N 1
ATOM 988 C CA . LEU A 1 125 ? -14.979 18.804 -0.893 1.00 97.69 125 LEU A CA 1
ATOM 989 C C . LEU A 1 125 ? -15.163 18.736 0.631 1.00 97.69 125 LEU A C 1
ATOM 991 O O . LEU A 1 125 ? -14.230 19.009 1.384 1.00 97.69 125 LEU A O 1
ATOM 995 N N . ASN A 1 126 ? -16.361 18.381 1.095 1.00 97.62 126 ASN A N 1
ATOM 996 C CA . ASN A 1 126 ? -16.674 18.235 2.511 1.00 97.62 126 ASN A CA 1
ATOM 997 C C . ASN A 1 126 ? -17.541 16.993 2.717 1.00 97.62 126 ASN A C 1
ATOM 999 O O . ASN A 1 126 ? -18.445 16.732 1.921 1.00 97.62 126 ASN A O 1
ATOM 1003 N N . GLY A 1 127 ? -17.304 16.267 3.804 1.00 96.12 127 GLY A N 1
ATOM 1004 C CA . GLY A 1 127 ? -18.131 15.131 4.183 1.00 96.12 127 GLY A CA 1
ATOM 1005 C C . GLY A 1 127 ? -17.696 14.478 5.486 1.00 96.12 127 GLY A C 1
ATOM 1006 O O . GLY A 1 127 ? -16.922 15.024 6.270 1.00 96.12 127 GLY A O 1
ATOM 1007 N N . THR A 1 128 ? -18.216 13.282 5.706 1.00 94.19 128 THR A N 1
ATOM 1008 C CA . THR A 1 128 ? -17.863 12.384 6.809 1.00 94.19 128 THR A CA 1
ATOM 1009 C C . THR A 1 128 ? -17.268 11.088 6.266 1.00 94.19 128 THR A C 1
ATOM 1011 O O . THR A 1 128 ? -17.307 10.837 5.060 1.00 94.19 128 THR A O 1
ATOM 1014 N N . ILE A 1 129 ? -16.797 10.212 7.154 1.00 92.12 129 ILE A N 1
ATOM 1015 C CA . ILE A 1 129 ? -16.265 8.889 6.780 1.00 92.12 129 ILE A CA 1
ATOM 1016 C C . ILE A 1 129 ? -17.263 7.982 6.029 1.00 92.12 129 ILE A C 1
ATOM 1018 O O . ILE A 1 129 ? -16.873 6.988 5.425 1.00 92.12 129 ILE A O 1
ATOM 1022 N N . THR A 1 130 ? -18.563 8.294 6.060 1.00 91.50 130 THR A N 1
ATOM 1023 C CA . THR A 1 130 ? -19.609 7.547 5.341 1.00 91.50 130 THR A CA 1
ATOM 1024 C C . THR A 1 130 ? -20.042 8.215 4.035 1.00 91.50 130 THR A C 1
ATOM 1026 O O . THR A 1 130 ? -20.744 7.583 3.237 1.00 91.50 130 THR A O 1
ATOM 1029 N N . THR A 1 131 ? -19.612 9.460 3.797 1.00 95.31 131 THR A N 1
ATOM 1030 C CA . THR A 1 131 ? -19.929 10.232 2.589 1.00 95.31 131 THR A CA 1
ATOM 1031 C C . THR A 1 131 ? -19.273 9.596 1.367 1.00 95.31 131 THR A C 1
ATOM 1033 O O . THR A 1 131 ? -18.115 9.188 1.415 1.00 95.31 131 THR A O 1
ATOM 1036 N N . LEU A 1 132 ? -20.029 9.498 0.271 1.00 97.31 132 LEU A N 1
ATOM 1037 C CA . LEU A 1 132 ? -19.509 9.050 -1.017 1.00 97.31 132 LEU A CA 1
ATOM 1038 C C . LEU A 1 132 ? -18.878 10.227 -1.755 1.00 97.31 132 LEU A C 1
ATOM 1040 O O . LEU A 1 132 ? -19.551 11.210 -2.062 1.00 97.31 132 LEU A O 1
ATOM 1044 N N . PHE A 1 133 ? -17.598 10.080 -2.063 1.00 98.38 133 PHE A N 1
ATOM 1045 C CA . PHE A 1 133 ? -16.826 10.991 -2.889 1.00 98.38 133 PHE A CA 1
ATOM 1046 C C . PHE A 1 133 ? -16.643 10.372 -4.267 1.00 98.38 133 PHE A C 1
ATOM 1048 O O . PHE A 1 133 ? -16.387 9.177 -4.383 1.00 98.38 133 PHE A O 1
ATOM 1055 N N . THR A 1 134 ? -16.791 11.178 -5.307 1.00 98.44 134 THR A N 1
ATOM 1056 C CA . THR A 1 134 ? -16.569 10.778 -6.696 1.00 98.44 134 THR A CA 1
ATOM 1057 C C . THR A 1 134 ? -15.211 11.301 -7.132 1.00 98.44 134 THR A C 1
ATOM 1059 O O . THR A 1 134 ? -14.933 12.491 -6.970 1.00 98.44 134 THR A O 1
ATOM 1062 N N . ILE A 1 135 ? -14.379 10.399 -7.646 1.00 98.44 135 ILE A N 1
ATOM 1063 C CA . ILE A 1 135 ? -13.119 10.704 -8.316 1.00 98.44 135 ILE A CA 1
ATOM 1064 C C . ILE A 1 135 ? -13.365 10.646 -9.815 1.00 98.44 135 ILE A C 1
ATOM 1066 O O . ILE A 1 135 ? -13.914 9.659 -10.302 1.00 98.44 135 ILE A O 1
ATOM 1070 N N . GLU A 1 136 ? -12.919 11.667 -10.539 1.00 98.19 136 GLU A N 1
ATOM 1071 C CA . GLU A 1 136 ? -12.955 11.684 -12.000 1.00 98.19 136 GLU A CA 1
ATOM 1072 C C . GLU A 1 136 ? -11.581 12.045 -12.552 1.00 98.19 136 GLU A C 1
ATOM 1074 O O . GLU A 1 136 ? -11.040 13.098 -12.223 1.00 98.19 136 GLU A O 1
ATOM 1079 N N . CYS A 1 137 ? -11.036 11.187 -13.411 1.00 98.00 137 CYS A N 1
ATOM 1080 C CA . CYS A 1 137 ? -9.751 11.376 -14.077 1.00 98.00 137 CYS A CA 1
ATOM 1081 C C . CYS A 1 137 ? -9.892 11.374 -15.611 1.00 98.00 137 CYS A C 1
ATOM 1083 O O . CYS A 1 137 ? -9.437 10.435 -16.266 1.00 98.00 137 CYS A O 1
ATOM 1085 N N . PRO A 1 138 ? -10.564 12.361 -16.227 1.00 97.19 138 PRO A N 1
ATOM 1086 C CA . PRO A 1 138 ? -10.801 12.339 -17.665 1.00 97.19 138 PRO A CA 1
ATOM 1087 C C . PRO A 1 138 ? -9.535 12.646 -18.484 1.00 97.19 138 PRO A C 1
ATOM 1089 O O . PRO A 1 138 ? -8.606 13.310 -18.018 1.00 97.19 138 PRO A O 1
ATOM 1092 N N . TYR A 1 139 ? -9.562 12.213 -19.748 1.00 95.94 139 TYR A N 1
ATOM 1093 C CA . TYR A 1 139 ? -8.614 12.580 -20.812 1.00 95.94 139 TYR A CA 1
ATOM 1094 C C . TYR A 1 139 ? -7.160 12.119 -20.637 1.00 95.94 139 TYR A C 1
ATOM 1096 O O . TYR A 1 139 ? -6.283 12.612 -21.344 1.00 95.94 139 TYR A O 1
ATOM 1104 N N . TRP A 1 140 ? -6.892 11.162 -19.744 1.00 96.56 140 TRP A N 1
ATOM 1105 C CA . TRP A 1 140 ? -5.586 10.503 -19.712 1.00 96.56 140 TRP A CA 1
ATOM 1106 C C . TRP A 1 140 ? -5.363 9.694 -20.983 1.00 96.56 140 TRP A C 1
ATOM 1108 O O . TRP A 1 140 ? -6.224 8.915 -21.394 1.00 96.56 140 TRP A O 1
ATOM 1118 N N . PHE A 1 141 ? -4.196 9.890 -21.584 1.00 93.88 141 PHE A N 1
ATOM 1119 C CA . PHE A 1 141 ? -3.774 9.182 -22.778 1.00 93.88 141 PHE A CA 1
ATOM 1120 C C . PHE A 1 141 ? -2.388 8.587 -22.572 1.00 93.88 141 PHE A C 1
ATOM 1122 O O . PHE A 1 141 ? -1.486 9.251 -22.059 1.00 93.88 141 PHE A O 1
ATOM 1129 N N . ASP A 1 142 ? -2.250 7.351 -23.026 1.00 92.50 142 ASP A N 1
ATOM 1130 C CA . ASP A 1 142 ? -0.992 6.643 -23.163 1.00 92.50 142 ASP A CA 1
ATOM 1131 C C . ASP A 1 142 ? -1.093 5.721 -24.387 1.00 92.50 142 ASP A C 1
ATOM 1133 O O . ASP A 1 142 ? -2.184 5.222 -24.685 1.00 92.50 142 ASP A O 1
ATOM 1137 N N . VAL A 1 143 ? 0.010 5.519 -25.112 1.00 88.44 143 VAL A N 1
ATOM 1138 C CA . VAL A 1 143 ? 0.033 4.670 -26.318 1.00 88.44 143 VAL A CA 1
ATOM 1139 C C . VAL A 1 143 ? -0.228 3.210 -25.956 1.00 88.44 143 VAL A C 1
ATOM 1141 O O . VAL A 1 143 ? -0.909 2.511 -26.708 1.00 88.44 143 VAL A O 1
ATOM 1144 N N . ASP A 1 144 ? 0.238 2.780 -24.785 1.00 87.75 144 ASP A N 1
ATOM 1145 C CA . ASP A 1 144 ? 0.041 1.426 -24.276 1.00 87.75 144 ASP A CA 1
ATOM 1146 C C . ASP A 1 144 ? -1.274 1.281 -23.497 1.00 87.75 144 ASP A C 1
ATOM 1148 O O . ASP A 1 144 ? -1.661 0.177 -23.113 1.00 87.75 144 ASP A O 1
ATOM 1152 N N . GLY A 1 145 ? -2.008 2.384 -23.318 1.00 93.00 145 GLY A N 1
ATOM 1153 C CA . GLY A 1 145 ? -3.285 2.450 -22.618 1.00 93.00 145 GLY A CA 1
ATOM 1154 C C . GLY A 1 145 ? -3.144 2.627 -21.105 1.00 93.00 145 GLY A C 1
ATOM 1155 O O . GLY A 1 145 ? -2.111 2.347 -20.501 1.00 93.00 145 GLY A O 1
ATOM 1156 N N . ILE A 1 146 ? -4.224 3.086 -20.470 1.00 96.38 146 ILE A N 1
ATOM 1157 C CA . ILE A 1 146 ? -4.280 3.250 -19.014 1.00 96.38 146 ILE A CA 1
ATOM 1158 C C . ILE A 1 146 ? -4.699 1.931 -18.376 1.00 96.38 146 ILE A C 1
ATOM 1160 O O . ILE A 1 146 ? -5.739 1.368 -18.718 1.00 96.38 146 ILE A O 1
ATOM 1164 N N . ARG A 1 147 ? -3.891 1.452 -17.433 1.00 94.75 147 ARG A N 1
ATOM 1165 C CA . ARG A 1 147 ? -4.146 0.225 -16.685 1.00 94.75 147 ARG A CA 1
ATOM 1166 C C . ARG A 1 147 ? -5.032 0.473 -15.477 1.00 94.75 147 ARG A C 1
ATOM 1168 O O . ARG A 1 147 ? -6.037 -0.213 -15.300 1.00 94.75 147 ARG A O 1
ATOM 1175 N N . ASP A 1 148 ? -4.622 1.397 -14.611 1.00 95.94 148 ASP A N 1
ATOM 1176 C CA . ASP A 1 148 ? -5.306 1.646 -13.349 1.00 95.94 148 ASP A CA 1
ATOM 1177 C C . ASP A 1 148 ? -5.062 3.050 -12.780 1.00 95.94 148 ASP A C 1
ATOM 1179 O O . ASP A 1 148 ? -4.111 3.755 -13.126 1.00 95.94 148 ASP A O 1
ATOM 1183 N N . TYR A 1 149 ? -5.967 3.426 -11.882 1.00 97.75 149 TYR A N 1
ATOM 1184 C CA . TYR A 1 149 ? -5.958 4.624 -11.063 1.00 97.75 149 TYR A CA 1
ATOM 1185 C C . TYR A 1 149 ? -5.868 4.198 -9.605 1.00 97.75 149 TYR A C 1
ATOM 1187 O O . TYR A 1 149 ? -6.716 3.442 -9.128 1.00 97.75 149 TYR A O 1
ATOM 1195 N N . SER A 1 150 ? -4.881 4.711 -8.881 1.00 97.38 150 SER A N 1
ATOM 1196 C CA . SER A 1 150 ? -4.673 4.396 -7.466 1.00 97.38 150 SER A CA 1
ATOM 1197 C C . SER A 1 150 ? -4.717 5.668 -6.624 1.00 97.38 150 SER A C 1
ATOM 1199 O O . SER A 1 150 ? -3.954 6.603 -6.858 1.00 97.38 150 SER A O 1
ATOM 1201 N N . LEU A 1 151 ? -5.623 5.714 -5.646 1.00 98.00 151 LEU A N 1
ATOM 1202 C CA . LEU A 1 151 ? -5.832 6.862 -4.765 1.00 98.00 151 LEU A CA 1
ATOM 1203 C C . LEU A 1 151 ? -5.074 6.673 -3.452 1.00 98.00 151 LEU A C 1
ATOM 1205 O O . LEU A 1 151 ? -5.364 5.754 -2.677 1.00 98.00 151 LEU A O 1
ATOM 1209 N N . TYR A 1 152 ? -4.166 7.603 -3.171 1.00 97.56 152 TYR A N 1
ATOM 1210 C CA . TYR A 1 152 ? -3.433 7.682 -1.915 1.00 97.56 152 TYR A CA 1
ATOM 1211 C C . TYR A 1 152 ? -3.816 8.935 -1.141 1.00 97.56 152 TYR A C 1
ATOM 1213 O O . TYR A 1 152 ? -4.124 9.978 -1.720 1.00 97.56 152 TYR A O 1
ATOM 1221 N N . THR A 1 153 ? -3.750 8.840 0.184 1.00 96.75 153 THR A N 1
ATOM 1222 C CA . THR A 1 153 ? -4.069 9.952 1.076 1.00 96.75 153 THR A CA 1
ATOM 1223 C C . THR A 1 153 ? -3.074 10.106 2.213 1.00 96.75 153 THR A C 1
ATOM 1225 O O . THR A 1 153 ? -2.484 9.123 2.661 1.00 96.75 153 THR A O 1
ATOM 1228 N N . TRP A 1 154 ? -2.901 11.337 2.695 1.00 95.88 154 TRP A N 1
ATOM 1229 C CA . TRP A 1 154 ? -2.124 11.657 3.890 1.00 95.88 154 TRP A CA 1
ATOM 1230 C C . TRP A 1 154 ? -2.690 12.887 4.603 1.00 95.88 154 TRP A C 1
ATOM 1232 O O . TRP A 1 154 ? -3.378 13.718 4.010 1.00 95.88 154 TRP A O 1
ATOM 1242 N N . VAL A 1 155 ? -2.359 13.023 5.888 1.00 93.38 155 VAL A N 1
ATOM 1243 C CA . VAL A 1 155 ? -2.788 14.167 6.705 1.00 93.38 155 VAL A CA 1
ATOM 1244 C C . VAL A 1 155 ? -1.718 15.258 6.694 1.00 93.38 155 VAL A C 1
ATOM 1246 O O . VAL A 1 155 ? -1.925 16.318 6.116 1.00 93.38 155 VAL A O 1
ATOM 1249 N N . THR A 1 156 ? -0.547 14.993 7.277 1.00 88.38 156 THR A N 1
ATOM 1250 C CA . THR A 1 156 ? 0.536 15.985 7.414 1.00 88.38 156 THR A CA 1
ATOM 1251 C C . THR A 1 156 ? 1.764 15.660 6.570 1.00 88.38 156 THR A C 1
ATOM 1253 O O . THR A 1 156 ? 2.354 16.554 5.974 1.00 88.38 156 THR A O 1
ATOM 1256 N N . ASP A 1 157 ? 2.138 14.384 6.498 1.00 90.00 157 ASP A N 1
ATOM 1257 C CA . ASP A 1 157 ? 3.391 13.919 5.907 1.00 90.00 157 ASP A CA 1
ATOM 1258 C C . ASP A 1 157 ? 3.122 12.998 4.709 1.00 90.00 157 ASP A C 1
ATOM 1260 O O . ASP A 1 157 ? 2.566 11.908 4.863 1.00 90.00 157 ASP A O 1
ATOM 1264 N N . ILE A 1 158 ? 3.538 13.432 3.516 1.00 90.50 158 ILE A N 1
ATOM 1265 C CA . ILE A 1 158 ? 3.358 12.700 2.252 1.00 90.50 158 ILE A CA 1
ATOM 1266 C C . ILE A 1 158 ? 4.108 11.357 2.220 1.00 90.50 158 ILE A C 1
ATOM 1268 O O . ILE A 1 158 ? 3.732 10.446 1.473 1.00 90.50 158 ILE A O 1
ATOM 1272 N N . SER A 1 159 ? 5.151 11.195 3.044 1.00 88.94 159 SER A N 1
ATOM 1273 C CA . SER A 1 159 ? 5.869 9.921 3.172 1.00 88.94 159 SER A CA 1
ATOM 1274 C C . SER A 1 159 ? 5.025 8.849 3.868 1.00 88.94 159 SER A C 1
ATOM 1276 O O . SER A 1 159 ? 5.222 7.661 3.630 1.00 88.94 159 SER A O 1
ATOM 1278 N N . LYS A 1 160 ? 4.022 9.262 4.656 1.00 89.00 160 LYS A N 1
ATOM 1279 C CA . LYS A 1 160 ? 3.079 8.385 5.368 1.00 89.00 160 LYS A CA 1
ATOM 1280 C C . LYS A 1 160 ? 1.769 8.184 4.613 1.00 89.00 160 LYS A C 1
ATOM 1282 O O . LYS A 1 160 ? 0.747 7.874 5.226 1.00 89.00 160 LYS A O 1
ATOM 1287 N N . ARG A 1 161 ? 1.769 8.407 3.297 1.00 93.56 161 ARG A N 1
ATOM 1288 C CA . ARG A 1 161 ? 0.573 8.211 2.478 1.00 93.56 161 ARG A CA 1
ATOM 1289 C C . ARG A 1 161 ? 0.125 6.753 2.502 1.00 93.56 161 ARG A C 1
ATOM 1291 O O . ARG A 1 161 ? 0.943 5.838 2.479 1.00 93.56 161 ARG A O 1
ATOM 1298 N N . ILE A 1 162 ? -1.182 6.549 2.514 1.00 93.69 162 ILE A N 1
ATOM 1299 C CA . ILE A 1 162 ? -1.808 5.228 2.549 1.00 93.69 162 ILE A CA 1
ATOM 1300 C C . ILE A 1 162 ? -2.706 5.099 1.326 1.00 93.69 162 ILE A C 1
ATOM 1302 O O . ILE A 1 162 ? -3.411 6.043 0.968 1.00 93.69 162 ILE A O 1
ATOM 1306 N N . MET A 1 163 ? -2.674 3.932 0.688 1.00 96.12 163 MET A N 1
ATOM 1307 C CA . MET A 1 163 ? -3.587 3.607 -0.399 1.00 96.12 163 MET A CA 1
ATOM 1308 C C . MET A 1 163 ? -4.996 3.384 0.150 1.00 96.12 163 MET A C 1
ATOM 1310 O O . MET A 1 163 ? -5.180 2.594 1.074 1.00 96.12 163 MET A O 1
ATOM 1314 N N . ILE A 1 164 ? -5.985 4.063 -0.425 1.00 96.06 164 ILE A N 1
ATOM 1315 C CA . ILE A 1 164 ? -7.387 3.991 0.014 1.00 96.06 164 ILE A CA 1
ATOM 1316 C C . ILE A 1 164 ? -8.256 3.257 -0.999 1.00 96.06 164 ILE A C 1
ATOM 1318 O O . ILE A 1 164 ? -9.199 2.569 -0.618 1.00 96.06 164 ILE A O 1
ATOM 1322 N N . ALA A 1 165 ? -7.964 3.400 -2.289 1.00 97.00 165 ALA A N 1
ATOM 1323 C CA . ALA A 1 165 ? -8.745 2.772 -3.341 1.00 97.00 165 ALA A CA 1
ATOM 1324 C C . ALA A 1 165 ? -7.922 2.605 -4.614 1.00 97.00 165 ALA A C 1
ATOM 1326 O O . ALA A 1 165 ? -6.950 3.329 -4.833 1.00 97.00 165 ALA A O 1
ATOM 1327 N N . PHE A 1 166 ? -8.374 1.707 -5.481 1.00 97.12 166 PHE A N 1
ATOM 1328 C CA . PHE A 1 166 ? -7.941 1.642 -6.872 1.00 97.12 166 PHE A CA 1
ATOM 1329 C C . PHE A 1 166 ? -9.103 1.334 -7.809 1.00 97.12 166 PHE A C 1
ATOM 1331 O O . PHE A 1 166 ? -10.111 0.764 -7.396 1.00 97.12 166 PHE A O 1
ATOM 1338 N N . SER A 1 167 ? -8.957 1.682 -9.080 1.00 97.38 167 SER A N 1
ATOM 1339 C CA . SER A 1 167 ? -9.960 1.448 -10.115 1.00 97.38 167 SER A CA 1
ATOM 1340 C C . SER A 1 167 ? -9.287 1.278 -11.472 1.00 97.38 167 SER A C 1
ATOM 1342 O O . SER A 1 167 ? -8.275 1.914 -11.736 1.00 97.38 167 SER A O 1
ATOM 1344 N N . THR A 1 168 ? -9.849 0.449 -12.347 1.00 95.94 168 THR A N 1
ATOM 1345 C CA . THR A 1 168 ? -9.490 0.432 -13.780 1.00 95.94 168 THR A CA 1
ATOM 1346 C C . THR A 1 168 ? -10.278 1.477 -14.571 1.00 95.94 168 THR A C 1
ATOM 1348 O O . THR A 1 168 ? -9.899 1.840 -15.676 1.00 95.94 168 THR A O 1
ATOM 1351 N N . GLU A 1 169 ? -11.370 1.980 -13.995 1.00 97.12 169 GLU A N 1
ATOM 1352 C CA . GLU A 1 169 ? -12.211 3.025 -14.570 1.00 97.12 169 GLU A CA 1
ATOM 1353 C C . GLU A 1 169 ? -11.767 4.401 -14.078 1.00 97.12 169 GLU A C 1
ATOM 1355 O O . GLU A 1 169 ? -11.473 4.579 -12.891 1.00 97.12 169 GLU A O 1
ATOM 1360 N N . TYR A 1 170 ? -11.804 5.392 -14.970 1.00 96.56 170 TYR A N 1
ATOM 1361 C CA . TYR A 1 170 ? -11.433 6.776 -14.664 1.00 96.56 170 TYR A CA 1
ATOM 1362 C C . TYR A 1 170 ? -12.437 7.501 -13.755 1.00 96.56 170 TYR A C 1
ATOM 1364 O O . TYR A 1 170 ? -12.123 8.573 -13.237 1.00 96.56 170 TYR A O 1
ATOM 1372 N N . ASN A 1 171 ? -13.647 6.955 -13.592 1.00 97.75 171 ASN A N 1
ATOM 1373 C CA . ASN A 1 171 ? -14.679 7.462 -12.694 1.00 97.75 171 ASN A CA 1
ATOM 1374 C C . ASN A 1 171 ? -15.028 6.388 -11.663 1.00 97.75 171 ASN A C 1
ATOM 1376 O O . ASN A 1 171 ? -15.480 5.300 -12.022 1.00 97.75 171 ASN A O 1
ATOM 1380 N N . PHE A 1 172 ? -14.811 6.687 -10.385 1.00 97.81 172 PHE A N 1
ATOM 1381 C CA . PHE A 1 172 ? -15.094 5.753 -9.303 1.00 97.81 172 PHE A CA 1
ATOM 1382 C C . PHE A 1 172 ? -15.442 6.468 -8.001 1.00 97.81 172 PHE A C 1
ATOM 1384 O O . PHE A 1 172 ? -15.080 7.620 -7.763 1.00 97.81 172 PHE A O 1
ATOM 1391 N N . GLN A 1 173 ? -16.161 5.756 -7.134 1.00 97.75 173 GLN A N 1
ATOM 1392 C CA . GLN A 1 173 ? -16.601 6.276 -5.847 1.00 97.75 173 GLN A CA 1
ATOM 1393 C C . GLN A 1 173 ? -15.773 5.720 -4.693 1.00 97.75 173 GLN A C 1
ATOM 1395 O O . GLN A 1 173 ? -15.434 4.535 -4.657 1.00 97.75 173 GLN A O 1
ATOM 1400 N N . VAL A 1 174 ? -15.497 6.576 -3.713 1.00 97.69 174 VAL A N 1
ATOM 1401 C CA . VAL A 1 174 ? -14.701 6.249 -2.530 1.00 97.69 174 VAL A CA 1
ATOM 1402 C C . VAL A 1 174 ? -15.329 6.817 -1.262 1.00 97.69 174 VAL A C 1
ATOM 1404 O O . VAL A 1 174 ? -16.030 7.828 -1.283 1.00 97.69 174 VAL A O 1
ATOM 1407 N N . ARG A 1 175 ? -15.055 6.162 -0.137 1.00 96.69 175 ARG A N 1
ATOM 1408 C CA . ARG A 1 175 ? -15.218 6.711 1.210 1.00 96.69 175 ARG A CA 1
ATOM 1409 C C . ARG A 1 175 ? -13.846 6.990 1.786 1.00 96.69 175 ARG A C 1
ATOM 1411 O O . ARG A 1 175 ? -12.919 6.204 1.598 1.00 96.69 175 ARG A O 1
ATOM 1418 N N . LEU A 1 176 ? -13.723 8.130 2.447 1.00 97.00 176 LEU A N 1
ATOM 1419 C CA . LEU A 1 176 ? -12.439 8.659 2.874 1.00 97.00 176 LEU A CA 1
ATOM 1420 C C . LEU A 1 176 ? -12.274 8.557 4.393 1.00 97.00 176 LEU A C 1
ATOM 1422 O O . LEU A 1 176 ? -13.262 8.701 5.118 1.00 97.00 176 LEU A O 1
ATOM 1426 N N . PRO A 1 177 ? -11.039 8.356 4.884 1.00 95.88 177 PRO A N 1
ATOM 1427 C CA . PRO A 1 177 ? -10.759 8.468 6.306 1.00 95.88 177 PRO A CA 1
ATOM 1428 C C . PRO A 1 177 ? -10.983 9.891 6.814 1.00 95.88 177 PRO A C 1
ATOM 1430 O O . PRO A 1 177 ? -11.034 10.846 6.041 1.00 95.88 177 PRO A O 1
ATOM 1433 N N . ALA A 1 178 ? -11.102 10.038 8.133 1.00 94.50 178 ALA A N 1
ATOM 1434 C CA . ALA A 1 178 ? -11.153 11.359 8.743 1.00 94.50 178 ALA A CA 1
ATOM 1435 C C . ALA A 1 178 ? -9.827 12.103 8.521 1.00 94.50 178 ALA A C 1
ATOM 1437 O O . ALA A 1 178 ? -8.753 11.506 8.599 1.00 94.50 178 ALA A O 1
ATOM 1438 N N . GLY A 1 179 ? -9.913 13.406 8.259 1.00 93.75 179 GLY A N 1
ATOM 1439 C CA . GLY A 1 179 ? -8.735 14.256 8.128 1.00 93.75 179 GLY A CA 1
ATOM 1440 C C . GLY A 1 179 ? -8.128 14.644 9.476 1.00 93.75 179 GLY A C 1
ATOM 1441 O O . GLY A 1 179 ? -8.437 14.067 10.524 1.00 93.75 179 GLY A O 1
ATOM 1442 N N . ASP A 1 180 ? -7.263 15.657 9.446 1.00 92.94 180 ASP A N 1
ATOM 1443 C CA . ASP A 1 180 ? -6.577 16.175 10.633 1.00 92.94 180 ASP A CA 1
ATOM 1444 C C . ASP A 1 180 ? -7.531 16.469 11.806 1.00 92.94 180 ASP A C 1
ATOM 1446 O O . ASP A 1 180 ? -8.657 16.933 11.633 1.00 92.94 180 ASP A O 1
ATOM 1450 N N . ASN A 1 181 ? -7.070 16.252 13.037 1.00 86.56 181 ASN A N 1
ATOM 1451 C CA . ASN A 1 181 ? -7.906 16.407 14.230 1.00 86.56 181 ASN A CA 1
ATOM 1452 C C . ASN A 1 181 ? -8.438 17.830 14.420 1.00 86.56 181 ASN A C 1
ATOM 1454 O O . ASN A 1 181 ? -9.509 17.998 14.998 1.00 86.56 181 ASN A O 1
ATOM 1458 N N . LYS A 1 182 ? -7.685 18.842 13.977 1.00 88.44 182 LYS A N 1
ATOM 1459 C CA . LYS A 1 182 ? -8.025 20.254 14.156 1.00 88.44 182 LYS A CA 1
ATOM 1460 C C . LYS A 1 182 ? -8.690 20.826 12.915 1.00 88.44 182 LYS A C 1
ATOM 1462 O O . LYS A 1 182 ? -9.656 21.571 13.043 1.00 88.44 182 LYS A O 1
ATOM 1467 N N . THR A 1 183 ? -8.175 20.504 11.731 1.00 92.88 183 THR A N 1
ATOM 1468 C CA . THR A 1 183 ? -8.646 21.118 10.479 1.00 92.88 183 THR A CA 1
ATOM 1469 C C . THR A 1 183 ? -9.604 20.236 9.687 1.00 92.88 183 THR A C 1
ATOM 1471 O O . THR A 1 183 ? -10.268 20.735 8.787 1.00 92.88 183 THR A O 1
ATOM 1474 N N . SER A 1 184 ? -9.709 18.944 10.016 1.00 94.75 184 SER A N 1
ATOM 1475 C CA . SER A 1 184 ? -10.391 17.913 9.213 1.00 94.75 184 SER A CA 1
ATOM 1476 C C . SER A 1 184 ? -9.834 17.752 7.797 1.00 94.75 184 SER A C 1
ATOM 1478 O O . SER A 1 184 ? -10.429 17.038 6.995 1.00 94.75 184 SER A O 1
ATOM 1480 N N . LEU A 1 185 ? -8.695 18.379 7.486 1.00 96.69 185 LEU A N 1
ATOM 1481 C CA . LEU A 1 185 ? -8.127 18.398 6.147 1.00 96.69 185 LEU A CA 1
ATOM 1482 C C . LEU A 1 185 ? -7.442 17.069 5.830 1.00 96.69 185 LEU A C 1
ATOM 1484 O O . LEU A 1 185 ? -6.675 16.540 6.640 1.00 96.69 185 LEU A O 1
ATOM 1488 N N . LEU A 1 186 ? -7.702 16.563 4.632 1.00 96.38 186 LEU A N 1
ATOM 1489 C CA . LEU A 1 186 ? -7.106 15.357 4.088 1.00 96.38 186 LEU A CA 1
ATOM 1490 C C . LEU A 1 186 ? -6.563 15.649 2.684 1.00 96.38 186 LEU A C 1
ATOM 1492 O O . LEU A 1 186 ? -7.246 16.269 1.868 1.00 96.38 186 LEU A O 1
ATOM 1496 N N . ASN A 1 187 ? -5.323 15.240 2.421 1.00 97.50 187 ASN A N 1
ATOM 1497 C CA . ASN A 1 187 ? -4.625 15.490 1.161 1.00 97.50 187 ASN A CA 1
ATOM 1498 C C . ASN A 1 187 ? -4.583 14.228 0.298 1.00 97.50 187 ASN A C 1
ATOM 1500 O O . ASN A 1 187 ? -4.655 13.113 0.823 1.00 97.50 187 ASN A O 1
ATOM 1504 N N . PHE A 1 188 ? -4.441 14.401 -1.017 1.00 97.44 188 PHE A N 1
ATOM 1505 C CA . PHE A 1 188 ? -4.549 13.302 -1.971 1.00 97.44 188 PHE A CA 1
ATOM 1506 C C . PHE A 1 188 ? -3.566 13.409 -3.122 1.00 97.44 188 PHE A C 1
ATOM 1508 O O . PHE A 1 188 ? -3.256 14.493 -3.618 1.00 97.44 188 PHE A O 1
ATOM 1515 N N . VAL A 1 189 ? -3.164 12.235 -3.593 1.00 97.62 189 VAL A N 1
ATOM 1516 C CA . VAL A 1 189 ? -2.469 12.052 -4.858 1.00 97.62 189 VAL A CA 1
ATOM 1517 C C . VAL A 1 189 ? -3.085 10.848 -5.548 1.00 97.62 189 VAL A C 1
ATOM 1519 O O . VAL A 1 189 ? -3.350 9.822 -4.914 1.00 97.62 189 VAL A O 1
ATOM 1522 N N . ILE A 1 190 ? -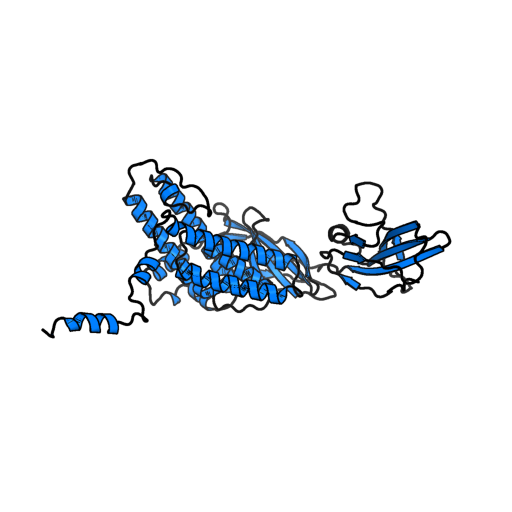3.340 10.986 -6.842 1.00 97.81 190 ILE A N 1
ATOM 1523 C CA . ILE A 1 190 ? -3.750 9.880 -7.698 1.00 97.81 190 ILE A CA 1
ATOM 1524 C C . ILE A 1 190 ? -2.557 9.477 -8.544 1.00 97.81 190 ILE A C 1
ATOM 1526 O O . ILE A 1 190 ? -1.891 10.323 -9.141 1.00 97.81 190 ILE A O 1
ATOM 1530 N N . TYR A 1 191 ? -2.290 8.180 -8.580 1.00 96.50 191 TYR A N 1
ATOM 1531 C CA . TYR A 1 191 ? -1.351 7.581 -9.514 1.00 96.50 191 TYR A CA 1
ATOM 1532 C C . TYR A 1 191 ? -2.141 7.064 -10.705 1.00 96.50 191 TYR A C 1
ATOM 1534 O O . TYR A 1 191 ? -3.018 6.217 -10.539 1.00 96.50 191 TYR A O 1
ATOM 1542 N N . VAL A 1 192 ? -1.843 7.608 -11.881 1.00 97.25 192 VAL A N 1
ATOM 1543 C CA . VAL A 1 192 ? -2.367 7.136 -13.162 1.00 97.25 192 VAL A CA 1
ATOM 1544 C C . VAL A 1 192 ? -1.287 6.292 -13.800 1.00 97.25 192 VAL A C 1
ATOM 1546 O O . VAL A 1 192 ? -0.178 6.782 -14.012 1.00 97.25 192 VAL A O 1
ATOM 1549 N N . ARG A 1 193 ? -1.599 5.026 -14.061 1.00 93.88 193 ARG A N 1
ATOM 1550 C CA . ARG A 1 193 ? -0.613 4.041 -14.483 1.00 93.88 193 ARG A CA 1
ATOM 1551 C C . ARG A 1 193 ? -0.982 3.417 -15.817 1.00 93.88 193 ARG A C 1
ATOM 1553 O O . ARG A 1 193 ? -2.143 3.071 -16.026 1.00 93.88 193 ARG A O 1
ATOM 1560 N N . ASP A 1 194 ? 0.006 3.223 -16.679 1.00 92.94 194 ASP A N 1
ATOM 1561 C CA . ASP A 1 194 ? -0.140 2.474 -17.930 1.00 92.94 194 ASP A CA 1
ATOM 1562 C C . ASP A 1 194 ? 0.089 0.953 -17.767 1.00 92.94 194 ASP A C 1
ATOM 1564 O O . ASP A 1 194 ? 0.319 0.424 -16.671 1.00 92.94 194 ASP A O 1
ATOM 1568 N N . PHE A 1 195 ? 0.028 0.210 -18.872 1.00 89.25 195 PHE A N 1
ATOM 1569 C CA . PHE A 1 195 ? 0.274 -1.237 -18.871 1.00 89.25 195 PHE A CA 1
ATOM 1570 C C . PHE A 1 195 ? 1.743 -1.641 -18.693 1.00 89.25 195 PHE A C 1
ATOM 1572 O O . PHE A 1 195 ? 2.010 -2.786 -18.322 1.00 89.25 195 PHE A O 1
ATOM 1579 N N . LEU A 1 196 ? 2.681 -0.713 -18.867 1.00 86.75 196 LEU A N 1
ATOM 1580 C CA . LEU A 1 196 ? 4.118 -0.922 -18.690 1.00 86.75 196 LEU A CA 1
ATOM 1581 C C . LEU A 1 196 ? 4.634 -0.427 -17.330 1.00 86.75 196 LEU A C 1
ATOM 1583 O O . LEU A 1 196 ? 5.832 -0.499 -17.060 1.00 86.75 196 LEU A O 1
ATOM 1587 N N . ASN A 1 197 ? 3.728 -0.028 -16.434 1.00 86.12 197 ASN A N 1
ATOM 1588 C CA . ASN A 1 197 ? 3.970 0.484 -15.087 1.00 86.12 197 ASN A CA 1
ATOM 1589 C C . ASN A 1 197 ? 4.583 1.894 -14.997 1.00 86.12 197 ASN A C 1
ATOM 1591 O O . ASN A 1 197 ? 5.078 2.237 -13.921 1.00 86.12 197 ASN A O 1
ATOM 1595 N N . SER A 1 198 ? 4.572 2.725 -16.044 1.00 87.88 198 SER A N 1
ATOM 1596 C CA . SER A 1 198 ? 4.920 4.141 -15.849 1.00 87.88 198 SER A CA 1
ATOM 1597 C C . SER A 1 198 ? 3.769 4.857 -15.151 1.00 87.88 198 SER A C 1
ATOM 1599 O O . SER A 1 198 ? 2.594 4.546 -15.359 1.00 87.88 198 SER A O 1
ATOM 1601 N N . ILE A 1 199 ? 4.110 5.799 -14.271 1.00 91.00 199 ILE A N 1
ATOM 1602 C CA . ILE A 1 199 ? 3.148 6.457 -13.385 1.00 91.00 199 ILE A CA 1
ATOM 1603 C C . ILE A 1 199 ? 3.229 7.966 -13.559 1.00 91.00 199 ILE A C 1
ATOM 1605 O O . ILE A 1 199 ? 4.295 8.559 -13.397 1.00 91.00 199 ILE A O 1
ATOM 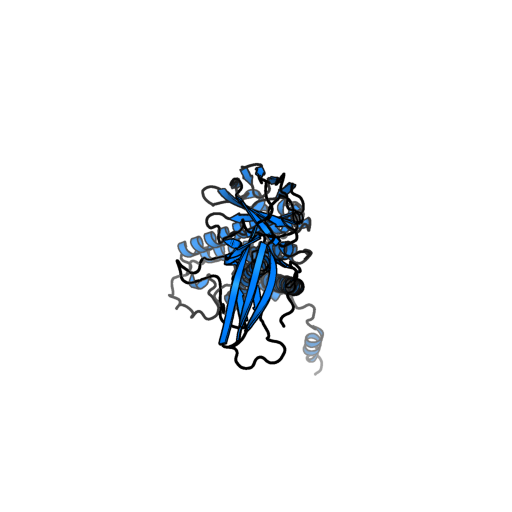1609 N N . THR A 1 200 ? 2.068 8.589 -13.740 1.00 93.12 200 THR A N 1
ATOM 1610 C CA . THR A 1 200 ? 1.894 10.029 -13.548 1.00 93.12 200 THR A CA 1
ATOM 1611 C C . THR A 1 200 ? 1.228 10.297 -12.208 1.00 93.12 200 THR A C 1
ATOM 1613 O O . THR A 1 200 ? 0.163 9.758 -11.900 1.00 93.12 200 THR A O 1
ATOM 1616 N N . GLN A 1 201 ? 1.869 11.136 -11.392 1.00 95.06 201 GLN A N 1
ATOM 1617 C CA . GLN A 1 201 ? 1.344 11.556 -10.095 1.00 95.06 201 GLN A CA 1
ATOM 1618 C C . GLN A 1 201 ? 0.543 12.848 -10.246 1.00 95.06 201 GLN A C 1
ATOM 1620 O O . GLN A 1 201 ? 1.047 13.848 -10.754 1.00 95.06 201 GLN A O 1
ATOM 1625 N N . VAL A 1 202 ? -0.698 12.834 -9.767 1.00 96.44 202 VAL A N 1
ATOM 1626 C CA . VAL A 1 202 ? -1.636 13.950 -9.896 1.00 96.44 202 VAL A CA 1
ATOM 1627 C C . VAL A 1 202 ? -2.094 14.371 -8.512 1.00 96.44 202 VAL A C 1
ATOM 1629 O O . VAL A 1 202 ? -2.848 13.657 -7.849 1.00 96.44 202 VAL A O 1
ATOM 1632 N N . ASN A 1 203 ? -1.648 15.544 -8.070 1.00 96.69 203 ASN A N 1
ATOM 1633 C CA . ASN A 1 203 ? -2.177 16.159 -6.858 1.00 96.69 203 ASN A CA 1
ATOM 1634 C C . ASN A 1 203 ? -3.570 16.719 -7.158 1.00 96.69 203 ASN A C 1
ATOM 1636 O O . ASN A 1 203 ? -3.743 17.472 -8.116 1.00 96.69 203 ASN A O 1
ATOM 1640 N N . ILE A 1 204 ? -4.548 16.369 -6.329 1.00 96.50 204 ILE A N 1
ATOM 1641 C CA . ILE A 1 204 ? -5.920 16.880 -6.431 1.00 96.50 204 ILE A CA 1
ATOM 1642 C C . ILE A 1 204 ? -6.267 17.710 -5.194 1.00 96.50 204 ILE A C 1
ATOM 1644 O O . ILE A 1 204 ? -5.507 17.758 -4.226 1.00 96.50 204 ILE A O 1
ATOM 1648 N N . SER A 1 205 ? -7.418 18.380 -5.224 1.00 96.38 205 SER A N 1
ATOM 1649 C CA . SER A 1 205 ? -7.887 19.202 -4.107 1.00 96.38 205 SER A CA 1
ATOM 1650 C C . SER A 1 205 ? -7.986 18.410 -2.802 1.00 96.38 205 SER A C 1
ATOM 1652 O O . SER A 1 205 ? -8.514 17.298 -2.773 1.00 96.38 205 SER A O 1
ATOM 1654 N N . SER A 1 206 ? -7.525 19.016 -1.708 1.00 97.06 206 SER A N 1
ATOM 1655 C CA . SER A 1 206 ? -7.746 18.504 -0.357 1.00 97.06 206 SER A CA 1
ATOM 1656 C C . SER A 1 206 ? -9.235 18.556 0.011 1.00 97.06 206 SER A C 1
ATOM 1658 O O . SER A 1 206 ? -9.974 19.426 -0.455 1.00 97.06 206 SER A O 1
ATOM 1660 N N . VAL A 1 207 ? -9.671 17.639 0.874 1.00 97.69 207 VAL A N 1
ATOM 1661 C CA . VAL A 1 207 ? -11.074 17.479 1.295 1.00 97.69 207 VAL A CA 1
ATOM 1662 C C . VAL A 1 207 ? -11.164 17.550 2.811 1.00 97.69 207 VAL A C 1
ATOM 1664 O O . VAL A 1 207 ? -10.292 17.032 3.507 1.00 97.69 207 VAL A O 1
ATOM 1667 N N . ASN A 1 208 ? -12.233 18.156 3.328 1.00 97.81 208 ASN A N 1
ATOM 1668 C CA . ASN A 1 208 ? -12.528 18.130 4.756 1.00 97.81 208 ASN A CA 1
ATOM 1669 C C . ASN A 1 208 ? -13.396 16.916 5.094 1.00 97.81 208 ASN A C 1
ATOM 1671 O O . ASN A 1 208 ? -14.565 16.854 4.700 1.00 97.81 208 ASN A O 1
ATOM 1675 N N . VAL A 1 209 ? -12.842 15.963 5.842 1.00 96.75 209 VAL A N 1
ATOM 1676 C CA . VAL A 1 209 ? -13.556 14.746 6.247 1.00 96.75 209 VAL A CA 1
ATOM 1677 C C . VAL A 1 209 ? -13.638 14.672 7.763 1.00 96.75 209 VAL A C 1
ATOM 1679 O O . VAL A 1 209 ? -12.633 14.511 8.455 1.00 96.75 209 VAL A O 1
ATOM 1682 N N . ILE A 1 210 ? -14.858 14.776 8.279 1.00 94.56 210 ILE A N 1
ATOM 1683 C CA . ILE A 1 210 ? -15.140 14.802 9.713 1.00 94.56 210 ILE A CA 1
ATOM 1684 C C . ILE A 1 210 ? -15.420 13.378 10.212 1.00 94.56 210 ILE A C 1
ATOM 1686 O O . ILE A 1 210 ? -16.039 12.554 9.528 1.00 94.56 210 ILE A O 1
ATOM 1690 N N . ARG A 1 211 ? -14.983 13.082 11.439 1.00 90.19 211 ARG A N 1
ATOM 1691 C CA . ARG A 1 211 ? -15.342 11.839 12.137 1.00 90.19 211 ARG A CA 1
ATOM 1692 C C . ARG A 1 211 ? -16.838 11.802 12.426 1.00 90.19 211 ARG A C 1
ATOM 1694 O O . ARG A 1 211 ? -17.401 12.775 12.918 1.00 90.19 211 ARG A O 1
ATOM 1701 N N . ASP A 1 212 ? -17.446 10.641 12.229 1.00 89.62 212 ASP A N 1
ATOM 1702 C CA . ASP A 1 212 ? -18.823 10.392 12.647 1.00 89.62 212 ASP A CA 1
ATOM 1703 C C . ASP A 1 212 ? -18.838 9.608 13.965 1.00 89.62 212 ASP A C 1
ATOM 1705 O O . ASP A 1 212 ? -19.007 8.388 13.992 1.00 89.62 212 ASP A O 1
ATOM 1709 N N . PHE A 1 213 ? -18.594 10.308 15.078 1.00 89.62 213 PHE A N 1
ATOM 1710 C CA . PHE A 1 213 ? -18.534 9.678 16.402 1.00 89.62 213 PHE A CA 1
ATOM 1711 C C . PHE A 1 213 ? -19.835 8.968 16.783 1.00 89.62 213 PHE A C 1
ATOM 1713 O O . PHE A 1 213 ? -19.784 7.977 17.503 1.00 89.62 213 PHE A O 1
ATOM 1720 N N . ALA A 1 214 ? -20.990 9.431 16.298 1.00 91.88 214 ALA A N 1
ATOM 1721 C CA . ALA A 1 214 ? -22.267 8.796 16.601 1.00 91.88 214 ALA A CA 1
ATOM 1722 C C . ALA A 1 214 ? -22.341 7.390 15.989 1.00 91.88 214 ALA A C 1
ATOM 1724 O O . ALA A 1 214 ? -22.625 6.426 16.699 1.00 91.88 214 ALA A O 1
ATOM 1725 N N . ILE A 1 215 ? -22.022 7.252 14.696 1.00 91.00 215 ILE A N 1
ATOM 1726 C CA . ILE A 1 215 ? -22.031 5.947 14.016 1.00 91.00 215 ILE A CA 1
ATOM 1727 C C . ILE A 1 215 ? -20.922 5.027 14.554 1.00 91.00 215 ILE A C 1
ATOM 1729 O O . ILE A 1 215 ? -21.124 3.815 14.668 1.00 91.00 215 ILE A O 1
ATOM 1733 N N . ILE A 1 216 ? -19.757 5.588 14.894 1.00 93.00 216 ILE A N 1
ATOM 1734 C CA . ILE A 1 216 ? -18.626 4.826 15.442 1.00 93.00 216 ILE A CA 1
ATOM 1735 C C . ILE A 1 216 ? -18.939 4.307 16.850 1.00 93.00 216 ILE A C 1
ATOM 1737 O O . ILE A 1 216 ? -18.696 3.135 17.128 1.00 93.00 216 ILE A O 1
ATOM 1741 N N . ASN A 1 217 ? -19.515 5.132 17.726 1.00 93.06 217 ASN A N 1
ATOM 1742 C CA . ASN A 1 217 ? -19.896 4.695 19.069 1.00 93.06 217 ASN A CA 1
ATOM 1743 C C . ASN A 1 217 ? -21.028 3.660 19.021 1.00 93.06 217 ASN A C 1
ATOM 1745 O O . ASN A 1 217 ? -20.944 2.657 19.721 1.00 93.06 217 ASN A O 1
ATOM 1749 N N . ASP A 1 218 ? -22.010 3.816 18.121 1.00 93.00 218 ASP A N 1
ATOM 1750 C CA . ASP A 1 218 ? -23.033 2.784 17.883 1.00 93.00 218 ASP A CA 1
ATOM 1751 C C . ASP A 1 218 ? -22.411 1.439 17.464 1.00 93.00 218 ASP A C 1
ATOM 1753 O O . ASP A 1 218 ? -22.866 0.384 17.910 1.00 93.00 218 ASP A O 1
ATOM 1757 N N . LEU A 1 219 ? -21.349 1.451 16.646 1.00 94.75 219 LEU A N 1
ATOM 1758 C CA . LEU A 1 219 ? -20.610 0.234 16.296 1.00 94.75 219 LEU A CA 1
ATOM 1759 C C . LEU A 1 219 ? -19.938 -0.386 17.529 1.00 94.75 219 LEU A C 1
ATOM 1761 O O . LEU A 1 219 ? -20.084 -1.588 17.753 1.00 94.75 219 LEU A O 1
ATOM 1765 N N . ILE A 1 220 ? -19.222 0.420 18.319 1.00 94.12 220 ILE A N 1
ATOM 1766 C CA . ILE A 1 220 ? -18.539 -0.039 19.537 1.00 94.12 220 ILE A CA 1
ATOM 1767 C C . ILE A 1 220 ? -19.548 -0.682 20.500 1.00 94.12 220 ILE A C 1
ATOM 1769 O O . ILE A 1 220 ? -19.344 -1.813 20.946 1.00 94.12 220 ILE A O 1
ATOM 1773 N N . ASP A 1 221 ? -20.665 -0.006 20.764 1.00 92.06 221 ASP A N 1
ATOM 1774 C CA . ASP A 1 221 ? -21.695 -0.465 21.696 1.00 92.06 221 ASP A CA 1
ATOM 1775 C C . ASP A 1 221 ? -22.368 -1.761 21.223 1.00 92.06 221 ASP A C 1
ATOM 1777 O O . ASP A 1 221 ? -22.583 -2.691 22.012 1.00 92.06 221 ASP A O 1
ATOM 1781 N N . LYS A 1 222 ? -22.663 -1.876 19.922 1.00 92.69 222 LYS A N 1
ATOM 1782 C CA . LYS A 1 222 ? -23.271 -3.086 19.345 1.00 92.69 222 LYS A CA 1
ATOM 1783 C C . LYS A 1 222 ? -22.337 -4.289 19.361 1.00 92.69 222 LYS A C 1
ATOM 1785 O O . LYS A 1 222 ? -22.804 -5.393 19.642 1.00 92.69 222 LYS A O 1
ATOM 1790 N N . VAL A 1 223 ? -21.043 -4.092 19.094 1.00 91.81 223 VAL A N 1
ATOM 1791 C CA . VAL A 1 223 ? -20.039 -5.162 19.212 1.00 91.81 223 VAL A CA 1
ATOM 1792 C C . VAL A 1 223 ? -19.908 -5.594 20.671 1.00 91.81 223 VAL A C 1
ATOM 1794 O O . VAL A 1 223 ? -19.987 -6.783 20.969 1.00 91.81 223 VAL A O 1
ATOM 1797 N N . LYS A 1 224 ? -19.785 -4.636 21.597 1.00 85.94 224 LYS A N 1
ATOM 1798 C CA . LYS A 1 224 ? -19.633 -4.906 23.033 1.00 85.94 224 LYS A CA 1
ATOM 1799 C C . LYS A 1 224 ? -20.799 -5.710 23.610 1.00 85.94 224 LYS A C 1
ATOM 1801 O O . LYS A 1 224 ? -20.591 -6.592 24.436 1.00 85.94 224 LYS A O 1
ATOM 1806 N N . THR A 1 225 ? -22.019 -5.419 23.173 1.00 84.19 225 THR A N 1
ATOM 1807 C CA . THR A 1 225 ? -23.236 -6.096 23.648 1.00 84.19 225 THR A CA 1
ATOM 1808 C C . THR A 1 225 ? -23.558 -7.390 22.896 1.00 84.19 225 THR A C 1
ATOM 1810 O O . THR A 1 225 ? -24.585 -8.001 23.181 1.00 84.19 225 THR A O 1
ATOM 1813 N N . SER A 1 226 ? -22.710 -7.820 21.946 1.00 79.75 226 SER A N 1
ATOM 1814 C CA . SER A 1 226 ? -22.993 -8.951 21.044 1.00 79.75 226 SER A CA 1
ATOM 1815 C C . SER A 1 226 ? -24.393 -8.849 20.424 1.00 79.75 226 SER A C 1
ATOM 1817 O O . SER A 1 226 ? -25.153 -9.817 20.368 1.00 79.75 226 SER A O 1
ATOM 1819 N N . SER A 1 227 ? -24.772 -7.634 20.011 1.00 76.88 227 SER A N 1
ATOM 1820 C CA . SER A 1 227 ? -26.135 -7.339 19.580 1.00 76.88 227 SER A CA 1
ATOM 1821 C C . SER A 1 227 ? -26.484 -8.099 18.303 1.00 76.88 227 SER A C 1
ATOM 1823 O O . SER A 1 227 ? -25.813 -7.958 17.280 1.00 76.88 227 SER A O 1
ATOM 1825 N N . SER A 1 228 ? -27.620 -8.801 18.303 1.00 77.44 228 SER A N 1
ATOM 1826 C CA . SER A 1 228 ? -28.192 -9.415 17.094 1.00 77.44 228 SER A CA 1
ATOM 1827 C C . SER A 1 228 ? -28.519 -8.395 15.992 1.00 77.44 228 SER A C 1
ATOM 1829 O O . SER A 1 228 ? -28.715 -8.768 14.839 1.00 77.44 228 SER A O 1
ATOM 1831 N N . THR A 1 229 ? -28.541 -7.099 16.327 1.00 82.44 229 THR A N 1
ATOM 1832 C CA . THR A 1 229 ? -28.800 -5.988 15.399 1.00 82.44 229 THR A CA 1
ATOM 1833 C C . THR A 1 229 ? -27.532 -5.307 14.879 1.00 82.44 229 THR A C 1
ATOM 1835 O O . THR A 1 229 ? -27.622 -4.259 14.239 1.00 82.44 229 THR A O 1
ATOM 1838 N N . ILE A 1 230 ? -26.344 -5.879 15.117 1.00 86.31 230 ILE A N 1
ATOM 1839 C CA . ILE A 1 230 ? -25.069 -5.339 14.617 1.00 86.31 230 ILE A CA 1
ATOM 1840 C C . ILE A 1 230 ? -25.082 -5.110 13.097 1.00 86.31 230 ILE A C 1
ATOM 1842 O O . ILE A 1 230 ? -24.558 -4.110 12.611 1.00 86.31 230 ILE A O 1
ATOM 1846 N N . THR A 1 231 ? -25.788 -5.964 12.354 1.00 84.62 231 THR A N 1
ATOM 1847 C CA . THR A 1 231 ? -25.982 -5.871 10.899 1.00 84.62 231 THR A CA 1
ATOM 1848 C C . THR A 1 231 ? -26.757 -4.628 10.451 1.00 84.62 231 THR A C 1
ATOM 1850 O O . THR A 1 231 ? -26.652 -4.235 9.291 1.00 84.62 231 THR A O 1
ATOM 1853 N N . ASN A 1 232 ? -27.494 -3.966 11.350 1.00 87.88 232 ASN A N 1
ATOM 1854 C CA . ASN A 1 232 ? -28.187 -2.710 11.054 1.00 87.88 232 ASN A CA 1
ATOM 1855 C C . ASN A 1 232 ? -27.251 -1.495 11.091 1.00 87.88 232 ASN A C 1
ATOM 1857 O O . ASN A 1 232 ? -27.629 -0.430 10.600 1.00 87.88 232 ASN A O 1
ATOM 1861 N N . ASN A 1 233 ? -26.052 -1.616 11.674 1.00 91.31 233 ASN A N 1
ATOM 1862 C CA . ASN A 1 233 ? -25.093 -0.519 11.669 1.00 91.31 233 ASN A CA 1
ATOM 1863 C C . ASN A 1 233 ? -24.632 -0.229 10.215 1.00 91.31 233 ASN A C 1
ATOM 1865 O O . ASN A 1 233 ? -24.249 -1.159 9.494 1.00 91.31 233 ASN A O 1
ATOM 1869 N N . PRO A 1 234 ? -24.648 1.040 9.757 1.00 91.50 234 PRO A N 1
ATOM 1870 C CA . PRO A 1 234 ? -24.281 1.393 8.384 1.00 91.50 234 PRO A CA 1
ATOM 1871 C C . PRO A 1 234 ? -22.873 0.946 7.977 1.00 91.50 234 PRO A C 1
ATOM 1873 O O . PRO A 1 234 ? -22.679 0.517 6.842 1.00 91.50 234 PRO A O 1
ATOM 1876 N N . ILE A 1 235 ? -21.903 0.996 8.896 1.00 93.56 235 ILE A N 1
ATOM 1877 C CA . ILE A 1 235 ? -20.528 0.544 8.651 1.00 93.56 235 ILE A CA 1
ATOM 1878 C C . ILE A 1 235 ? -20.518 -0.959 8.383 1.00 93.56 235 ILE A C 1
ATOM 1880 O O . ILE A 1 235 ? -19.908 -1.407 7.417 1.00 93.56 235 ILE A O 1
ATOM 1884 N N . VAL A 1 236 ? -21.226 -1.741 9.199 1.00 94.00 236 VAL A N 1
ATOM 1885 C CA . VAL A 1 236 ? -21.267 -3.206 9.069 1.00 94.00 236 VAL A CA 1
ATOM 1886 C C . VAL A 1 236 ? -21.877 -3.617 7.734 1.00 94.00 236 VAL A C 1
ATOM 1888 O O . VAL A 1 236 ? -21.368 -4.526 7.080 1.00 94.00 236 VAL A O 1
ATOM 1891 N N . ARG A 1 237 ? -22.908 -2.906 7.265 1.00 93.25 237 ARG A N 1
ATOM 1892 C CA . ARG A 1 237 ? -23.482 -3.125 5.926 1.00 93.25 237 ARG A CA 1
ATOM 1893 C C . ARG A 1 237 ? -22.473 -2.868 4.808 1.00 93.25 237 ARG A C 1
ATOM 1895 O O . ARG A 1 237 ? -22.454 -3.615 3.835 1.00 93.25 237 ARG A O 1
ATOM 1902 N N . LEU A 1 238 ? -21.636 -1.837 4.943 1.00 94.38 238 LEU A N 1
ATOM 1903 C CA . LEU A 1 238 ? -20.575 -1.539 3.977 1.00 94.38 238 LEU A CA 1
ATOM 1904 C C . LEU A 1 238 ? -19.484 -2.615 3.995 1.00 94.38 238 LEU A C 1
ATOM 1906 O O . LEU A 1 238 ? -19.093 -3.104 2.936 1.00 94.38 238 LEU A O 1
ATOM 1910 N N . LEU A 1 239 ? -19.044 -3.032 5.182 1.00 95.38 239 LEU A N 1
ATOM 1911 C CA . LEU A 1 239 ? -18.053 -4.097 5.352 1.00 95.38 239 LEU A CA 1
ATOM 1912 C C . LEU A 1 239 ? -18.555 -5.443 4.805 1.00 95.38 239 LEU A C 1
ATOM 1914 O O . LEU A 1 239 ? -17.812 -6.176 4.159 1.00 95.38 239 LEU A O 1
ATOM 1918 N N . SER A 1 240 ? -19.847 -5.728 4.970 1.00 94.44 240 SER A N 1
ATOM 1919 C CA . SER A 1 240 ? -20.485 -6.954 4.473 1.00 94.44 240 SER A CA 1
ATOM 1920 C C . SER A 1 240 ? -20.627 -7.007 2.946 1.00 94.44 240 SER A C 1
ATOM 1922 O O . SER A 1 240 ? -21.055 -8.027 2.415 1.00 94.44 240 SER A O 1
ATOM 1924 N N . SER A 1 241 ? -20.279 -5.937 2.220 1.00 93.94 241 SER A N 1
ATOM 1925 C CA . SER A 1 241 ? -20.322 -5.931 0.750 1.00 93.94 241 SER A CA 1
ATOM 1926 C C . SER A 1 241 ? -19.310 -6.884 0.107 1.00 93.94 241 SER A C 1
ATOM 1928 O O . SER A 1 241 ? -19.482 -7.250 -1.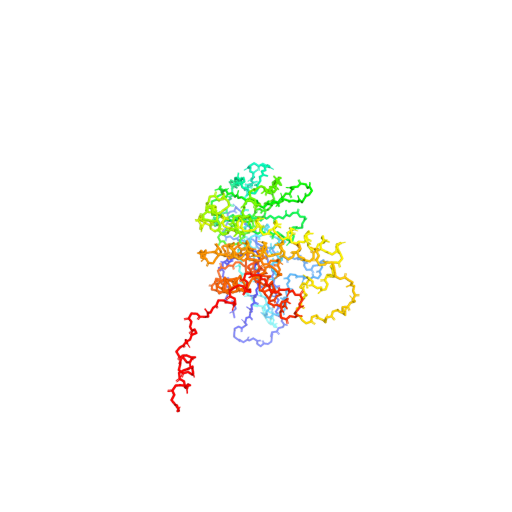053 1.00 93.94 241 SER A O 1
ATOM 1930 N N . GLY A 1 242 ? -18.229 -7.235 0.818 1.00 90.44 242 GLY A N 1
ATOM 1931 C CA . GLY A 1 242 ? -17.119 -8.029 0.279 1.00 90.44 242 GLY A CA 1
ATOM 1932 C C . GLY A 1 242 ? -16.306 -7.322 -0.814 1.00 90.44 242 GLY A C 1
ATOM 1933 O O . GLY A 1 242 ? -15.360 -7.895 -1.351 1.00 90.44 242 GLY A O 1
ATOM 1934 N N . ASN A 1 243 ? -16.637 -6.071 -1.149 1.00 94.62 243 ASN A N 1
ATOM 1935 C CA . ASN A 1 243 ? -15.882 -5.284 -2.111 1.00 94.62 243 ASN A CA 1
ATOM 1936 C C . ASN A 1 243 ? -14.584 -4.794 -1.455 1.00 94.62 243 ASN A C 1
ATOM 1938 O O . ASN A 1 243 ? -14.629 -4.053 -0.474 1.00 94.62 243 ASN A O 1
ATOM 1942 N N . GLN A 1 244 ? -13.435 -5.175 -2.014 1.00 94.25 244 GLN A N 1
ATOM 1943 C CA . GLN A 1 244 ? -12.120 -4.866 -1.442 1.00 94.25 244 GLN A CA 1
ATOM 1944 C C . GLN A 1 244 ? -11.894 -3.371 -1.201 1.00 94.25 244 GLN A C 1
ATOM 1946 O O . GLN A 1 244 ? -11.375 -3.014 -0.148 1.00 94.25 244 GLN A O 1
ATOM 1951 N N . ASN A 1 245 ? -12.307 -2.503 -2.132 1.00 95.88 245 ASN A N 1
ATOM 1952 C CA . ASN A 1 245 ? -12.186 -1.056 -1.961 1.00 95.88 245 ASN A CA 1
ATOM 1953 C C . ASN A 1 245 ? -13.042 -0.582 -0.789 1.00 95.88 245 ASN A C 1
ATOM 1955 O O . ASN A 1 245 ? -12.536 0.100 0.092 1.00 95.88 245 ASN A O 1
ATOM 1959 N N . ILE A 1 246 ? -14.317 -0.973 -0.735 1.00 96.81 246 ILE A N 1
ATOM 1960 C CA . ILE A 1 246 ? -15.217 -0.549 0.347 1.00 96.81 246 ILE A CA 1
ATOM 1961 C C . ILE A 1 246 ? -14.712 -1.058 1.700 1.00 96.81 246 ILE A C 1
ATOM 1963 O O . ILE A 1 246 ? -14.642 -0.290 2.658 1.00 96.81 246 ILE A O 1
ATOM 1967 N N . VAL A 1 247 ? -14.335 -2.335 1.785 1.00 97.19 247 VAL A N 1
ATOM 1968 C CA . VAL A 1 247 ? -13.815 -2.923 3.024 1.00 97.19 247 VAL A CA 1
ATOM 1969 C C . VAL A 1 247 ? -12.510 -2.241 3.429 1.00 97.19 247 VAL A C 1
ATOM 1971 O O . VAL A 1 247 ? -12.398 -1.790 4.565 1.00 97.19 247 VAL A O 1
ATOM 1974 N N . GLY A 1 248 ? -11.559 -2.083 2.505 1.00 96.94 248 GLY A N 1
ATOM 1975 C CA . GLY A 1 248 ? -10.279 -1.428 2.770 1.00 96.94 248 GLY A CA 1
ATOM 1976 C C . GLY A 1 248 ? -10.441 0.018 3.244 1.00 96.94 248 GLY A C 1
ATOM 1977 O O . GLY A 1 248 ? -9.881 0.390 4.275 1.00 96.94 248 GLY A O 1
ATOM 1978 N N . GLN A 1 249 ? -11.283 0.801 2.562 1.00 96.81 249 GLN A N 1
ATOM 1979 C CA . GLN A 1 249 ? -11.638 2.177 2.933 1.00 96.81 249 GLN A CA 1
ATOM 1980 C C . GLN A 1 249 ? -12.188 2.253 4.356 1.00 96.81 249 GLN A C 1
ATOM 1982 O O . GLN A 1 249 ? -11.708 3.046 5.169 1.00 96.81 249 GLN A O 1
ATOM 1987 N N . MET A 1 250 ? -13.182 1.418 4.674 1.00 96.62 250 MET A N 1
ATOM 1988 C CA . MET A 1 250 ? -13.828 1.439 5.984 1.00 96.62 250 MET A CA 1
ATOM 1989 C C . MET A 1 250 ? -12.881 0.974 7.089 1.00 96.62 250 MET A C 1
ATOM 1991 O O . MET A 1 250 ? -12.804 1.629 8.126 1.00 96.62 250 MET A O 1
ATOM 1995 N N . ILE A 1 251 ? -12.121 -0.105 6.877 1.00 97.25 251 ILE A N 1
ATOM 1996 C CA . ILE A 1 251 ? -11.172 -0.600 7.879 1.00 97.25 251 ILE A CA 1
ATOM 1997 C C . ILE A 1 251 ? -10.067 0.420 8.142 1.00 97.25 251 ILE A C 1
ATOM 1999 O O . ILE A 1 251 ? -9.780 0.688 9.307 1.00 97.25 251 ILE A O 1
ATOM 2003 N N . ILE A 1 252 ? -9.478 1.027 7.107 1.00 96.94 252 ILE A N 1
ATOM 2004 C CA . ILE A 1 252 ? -8.451 2.065 7.285 1.00 96.94 252 ILE A CA 1
ATOM 200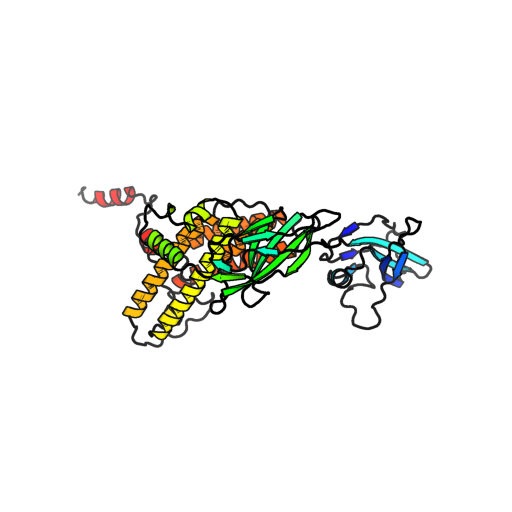5 C C . ILE A 1 252 ? -9.031 3.251 8.062 1.00 96.94 252 ILE A C 1
ATOM 2007 O O . ILE A 1 252 ? -8.447 3.667 9.063 1.00 96.94 252 ILE A O 1
ATOM 2011 N N . SER A 1 253 ? -10.208 3.739 7.658 1.00 95.94 253 SER A N 1
ATOM 2012 C CA . SER A 1 253 ? -10.871 4.884 8.295 1.00 95.94 253 SER A CA 1
ATOM 2013 C C . SER A 1 253 ? -11.150 4.643 9.778 1.00 95.94 253 SER A C 1
ATOM 2015 O O . SER A 1 253 ? -10.839 5.487 10.617 1.00 95.94 253 SER A O 1
ATOM 2017 N N . LEU A 1 254 ? -11.704 3.479 10.121 1.00 96.06 254 LEU A N 1
ATOM 2018 C CA . LEU A 1 254 ? -12.012 3.126 11.508 1.00 96.06 254 LEU A CA 1
ATOM 2019 C C . LEU A 1 254 ? -10.751 2.893 12.324 1.00 96.06 254 LEU A C 1
ATOM 2021 O O . LEU A 1 254 ? -10.661 3.368 13.452 1.00 96.06 254 LEU A O 1
ATOM 2025 N N . SER A 1 255 ? -9.766 2.204 11.750 1.00 96.31 255 SER A N 1
ATOM 2026 C CA . SER A 1 255 ? -8.509 1.912 12.435 1.00 96.31 255 SER A CA 1
ATOM 2027 C C . SER A 1 255 ? -7.791 3.196 12.822 1.00 96.31 255 SER A C 1
ATOM 2029 O O . SER A 1 255 ? -7.363 3.317 13.961 1.00 96.31 255 SER A O 1
ATOM 2031 N N . GLN A 1 256 ? -7.741 4.196 11.939 1.00 92.69 256 GLN A N 1
ATOM 2032 C CA . GLN A 1 256 ? -7.150 5.496 12.264 1.00 92.69 256 GLN A CA 1
ATOM 2033 C C . GLN A 1 256 ? -7.865 6.187 13.431 1.00 92.69 256 GLN A C 1
ATOM 2035 O O . GLN A 1 256 ? -7.200 6.675 14.347 1.00 92.69 256 GLN A O 1
ATOM 2040 N N . VAL A 1 257 ? -9.204 6.169 13.453 1.00 92.88 257 VAL A N 1
ATOM 2041 C CA . VAL A 1 257 ? -9.974 6.713 14.584 1.00 92.88 257 VAL A CA 1
ATOM 2042 C C . VAL A 1 257 ? -9.685 5.931 15.866 1.00 92.88 257 VAL A C 1
ATOM 2044 O O . VAL A 1 257 ? -9.414 6.532 16.902 1.00 92.88 257 VAL A O 1
ATOM 2047 N N . PHE A 1 258 ? -9.675 4.602 15.817 1.00 95.12 258 PHE A N 1
ATOM 2048 C CA . PHE A 1 258 ? -9.428 3.786 17.002 1.00 95.12 258 PHE A CA 1
ATOM 2049 C C . PHE A 1 258 ? -7.984 3.848 17.497 1.00 95.12 258 PHE A C 1
ATOM 2051 O O . PHE A 1 258 ? -7.750 3.711 18.695 1.00 95.12 258 PHE A O 1
ATOM 2058 N N . ASN A 1 259 ? -7.006 4.032 16.612 1.00 93.62 259 ASN A N 1
ATOM 2059 C CA . ASN A 1 259 ? -5.606 4.217 16.990 1.00 93.62 259 ASN A CA 1
ATOM 2060 C C . ASN A 1 259 ? -5.429 5.568 17.685 1.00 93.62 259 ASN A C 1
ATOM 2062 O O . ASN A 1 259 ? -4.727 5.658 18.689 1.00 93.62 259 ASN A O 1
ATOM 2066 N N . GLN A 1 260 ? -6.134 6.600 17.219 1.00 90.44 260 GLN A N 1
ATOM 2067 C CA . GLN A 1 260 ? -6.189 7.880 17.910 1.00 90.44 260 GLN A CA 1
ATOM 2068 C C . GLN A 1 260 ? -6.852 7.757 19.289 1.00 90.44 260 GLN A C 1
ATOM 2070 O O . GLN A 1 260 ? -6.244 8.167 20.273 1.00 90.44 260 GLN A O 1
ATOM 2075 N N . MET A 1 261 ? -8.041 7.148 19.380 1.00 92.38 261 MET A N 1
ATOM 2076 C CA . MET A 1 261 ? -8.716 6.915 20.666 1.00 92.38 261 MET A CA 1
ATOM 2077 C C . MET A 1 261 ? -7.824 6.123 21.627 1.00 92.38 261 MET A C 1
ATOM 2079 O O . MET A 1 261 ? -7.753 6.433 22.808 1.00 92.38 261 MET A O 1
ATOM 2083 N N . SER A 1 262 ? -7.090 5.128 21.120 1.00 92.50 262 SER A N 1
ATOM 2084 C CA . SER A 1 262 ? -6.128 4.362 21.914 1.00 92.50 262 SER A CA 1
ATOM 2085 C C . SER A 1 262 ? -5.030 5.243 22.513 1.00 92.50 262 SER A C 1
ATOM 2087 O O . SER A 1 262 ? -4.695 5.081 23.685 1.00 92.50 262 SER A O 1
ATOM 2089 N N . ASN A 1 263 ? -4.471 6.167 21.728 1.00 90.94 263 ASN A N 1
ATOM 2090 C CA . ASN A 1 263 ? -3.442 7.090 22.207 1.00 90.94 263 ASN A CA 1
ATOM 2091 C C . ASN A 1 263 ? -4.013 8.083 23.230 1.00 90.94 263 ASN A C 1
ATOM 2093 O O . ASN A 1 263 ? -3.405 8.299 24.271 1.00 90.94 263 ASN A O 1
ATOM 2097 N N . GLU A 1 264 ? -5.210 8.620 22.989 1.00 91.19 264 GLU A N 1
ATOM 2098 C CA . GLU A 1 264 ? -5.890 9.522 23.929 1.00 91.19 264 GLU A CA 1
ATOM 2099 C C . GLU A 1 264 ? -6.208 8.825 25.263 1.00 91.19 264 GLU A C 1
ATOM 2101 O O . GLU A 1 264 ? -5.985 9.394 26.334 1.00 91.19 264 GLU A O 1
ATOM 2106 N N . ASN A 1 265 ? -6.665 7.570 25.219 1.00 90.69 265 ASN A N 1
ATOM 2107 C CA . ASN A 1 265 ? -6.926 6.766 26.414 1.00 90.69 265 ASN A CA 1
ATOM 2108 C C . ASN A 1 265 ? -5.631 6.457 27.179 1.00 90.69 265 ASN A C 1
ATOM 2110 O O . ASN A 1 265 ? -5.622 6.485 28.411 1.00 90.69 265 ASN A O 1
ATOM 2114 N N . LEU A 1 266 ? -4.530 6.204 26.462 1.00 88.44 266 LEU A N 1
ATOM 2115 C CA . LEU A 1 266 ? -3.203 6.019 27.049 1.00 88.44 266 LEU A CA 1
ATOM 2116 C C . LEU A 1 266 ? -2.720 7.296 27.757 1.00 88.44 266 LEU A C 1
ATOM 2118 O O . LEU A 1 266 ? -2.335 7.238 28.924 1.00 88.44 266 LEU A O 1
ATOM 2122 N N . ASP A 1 267 ? -2.797 8.450 27.096 1.00 88.69 267 ASP A N 1
ATOM 2123 C CA . ASP A 1 267 ? -2.383 9.738 27.666 1.00 88.69 267 ASP A CA 1
ATOM 2124 C C . ASP A 1 267 ? -3.224 10.104 28.898 1.00 88.69 267 ASP A C 1
ATOM 2126 O O . ASP A 1 267 ? -2.697 10.521 29.935 1.00 88.69 267 ASP A O 1
ATOM 2130 N N . LYS A 1 268 ? -4.540 9.871 28.827 1.00 90.50 268 LYS A N 1
ATOM 2131 C CA . LYS A 1 268 ? -5.470 10.048 29.948 1.00 90.50 268 LYS A CA 1
ATOM 2132 C C . LYS A 1 268 ? -5.110 9.128 31.117 1.00 90.50 268 LYS A C 1
ATOM 2134 O O . LYS A 1 268 ? -5.045 9.597 32.253 1.00 90.50 268 LYS A O 1
ATOM 2139 N N . ALA A 1 269 ? -4.828 7.850 30.868 1.00 87.50 269 ALA A N 1
ATOM 2140 C CA . ALA A 1 269 ? -4.396 6.896 31.891 1.00 87.50 269 ALA A CA 1
ATOM 2141 C C . ALA A 1 269 ? -3.100 7.344 32.590 1.00 87.50 269 ALA A C 1
ATOM 2143 O O . ALA A 1 269 ? -3.032 7.343 33.823 1.00 87.50 269 ALA A O 1
ATOM 2144 N N . ILE A 1 270 ? -2.113 7.807 31.816 1.00 87.25 270 ILE A N 1
ATOM 2145 C CA . ILE A 1 270 ? -0.845 8.333 32.337 1.00 87.25 270 ILE A CA 1
ATOM 2146 C C . ILE A 1 270 ? -1.084 9.579 33.196 1.00 87.25 270 ILE A C 1
ATOM 2148 O O . ILE A 1 270 ? -0.586 9.658 34.320 1.00 87.25 270 ILE A O 1
ATOM 2152 N N . SER A 1 271 ? -1.904 10.522 32.722 1.00 87.88 271 SER A N 1
ATOM 2153 C CA . SER A 1 271 ? -2.251 11.730 33.486 1.00 87.88 271 SER A CA 1
ATOM 2154 C C . SER A 1 271 ? -2.989 11.432 34.799 1.00 87.88 271 SER A C 1
ATOM 2156 O O . SER A 1 271 ? -2.867 12.189 35.759 1.00 87.88 271 SER A O 1
ATOM 2158 N N . ASN A 1 272 ? -3.696 10.299 34.869 1.00 87.88 272 ASN A N 1
ATOM 2159 C CA . ASN A 1 272 ? -4.424 9.841 36.053 1.00 87.88 272 ASN A CA 1
ATOM 2160 C C . ASN A 1 272 ? -3.567 8.992 37.012 1.00 87.88 272 ASN A C 1
ATOM 2162 O O . ASN A 1 272 ? -4.100 8.422 37.970 1.00 87.88 272 ASN A O 1
ATOM 2166 N N . GLY A 1 273 ? -2.252 8.919 36.779 1.00 82.12 273 GLY A N 1
ATOM 2167 C CA . GLY A 1 273 ? -1.284 8.298 37.684 1.00 82.12 273 GLY A CA 1
ATOM 2168 C C . GLY A 1 273 ? -0.944 6.838 37.377 1.00 82.12 273 GLY A C 1
ATOM 2169 O O . GLY A 1 273 ? -0.325 6.179 38.212 1.00 82.12 273 GLY A O 1
ATOM 2170 N N . ILE A 1 274 ? -1.317 6.308 36.207 1.00 82.31 274 ILE A N 1
ATOM 2171 C CA . ILE A 1 274 ? -0.884 4.972 35.774 1.00 82.31 274 ILE A CA 1
ATOM 2172 C C . ILE A 1 274 ? 0.489 5.083 35.110 1.00 82.31 274 ILE A C 1
ATOM 2174 O O . ILE A 1 274 ? 0.687 5.852 34.173 1.00 82.31 274 ILE A O 1
ATOM 2178 N N . SER A 1 275 ? 1.460 4.296 35.576 1.00 81.75 275 SER A N 1
ATOM 2179 C CA . SER A 1 275 ? 2.788 4.273 34.958 1.00 81.75 275 SER A CA 1
ATOM 2180 C C . SER A 1 275 ? 2.710 3.753 33.524 1.00 81.75 275 SER A C 1
ATOM 2182 O O . SER A 1 275 ? 2.216 2.649 33.296 1.00 81.75 275 SER A O 1
ATOM 2184 N N . ALA A 1 276 ? 3.289 4.492 32.572 1.00 77.75 276 ALA A N 1
ATOM 2185 C CA . ALA A 1 276 ? 3.397 4.060 31.178 1.00 77.75 276 ALA A CA 1
ATOM 2186 C C . ALA A 1 276 ? 4.066 2.677 31.048 1.00 77.75 276 ALA A C 1
ATOM 2188 O O . ALA A 1 276 ? 3.716 1.902 30.165 1.00 77.75 276 ALA A O 1
ATOM 2189 N N . VAL A 1 277 ? 4.978 2.317 31.959 1.00 73.94 277 VAL A N 1
ATOM 2190 C CA . VAL A 1 277 ? 5.666 1.009 31.964 1.00 73.94 277 VAL A CA 1
ATOM 2191 C C . VAL A 1 277 ? 4.698 -0.163 32.184 1.00 73.94 277 VAL A C 1
ATOM 2193 O O . VAL A 1 277 ? 4.982 -1.271 31.741 1.00 73.94 277 VAL A O 1
ATOM 2196 N N . ASN A 1 278 ? 3.560 0.075 32.843 1.00 72.25 278 ASN A N 1
ATOM 2197 C CA . ASN A 1 278 ? 2.564 -0.953 33.152 1.00 72.25 278 ASN A CA 1
ATOM 2198 C C . ASN A 1 278 ? 1.520 -1.150 32.041 1.00 72.25 278 ASN A C 1
ATOM 2200 O O . ASN A 1 278 ? 0.730 -2.078 32.141 1.00 72.25 278 ASN A O 1
ATOM 2204 N N . ILE A 1 279 ? 1.456 -0.252 31.052 1.00 73.19 279 ILE A N 1
ATOM 2205 C CA . ILE A 1 279 ? 0.391 -0.250 30.030 1.00 73.19 279 ILE A CA 1
ATOM 2206 C C . ILE A 1 279 ? 0.910 -0.072 28.595 1.00 73.19 279 ILE A C 1
ATOM 2208 O O . ILE A 1 279 ? 0.152 -0.233 27.638 1.00 73.19 279 ILE A O 1
ATOM 2212 N N . SER A 1 280 ? 2.195 0.258 28.419 1.00 69.81 280 SER A N 1
ATOM 2213 C CA . SER A 1 280 ? 2.835 0.376 27.106 1.00 69.81 280 SER A CA 1
ATOM 2214 C C . SER A 1 280 ? 3.531 -0.918 26.694 1.00 69.81 280 SER A C 1
ATOM 2216 O O . SER A 1 280 ? 4.220 -1.577 27.475 1.00 69.81 280 SER A O 1
ATOM 2218 N N . VAL A 1 281 ? 3.388 -1.254 25.415 1.00 66.62 281 VAL A N 1
ATOM 2219 C CA . VAL A 1 281 ? 4.122 -2.351 24.787 1.00 66.62 281 VAL A CA 1
ATOM 2220 C C . VAL A 1 281 ? 5.450 -1.797 24.300 1.00 66.62 281 VAL A C 1
ATOM 2222 O O . VAL A 1 281 ? 5.496 -0.803 23.580 1.00 66.62 281 VAL A O 1
ATOM 2225 N N . SER A 1 282 ? 6.547 -2.432 24.692 1.00 60.53 282 SER A N 1
ATOM 2226 C CA . SER A 1 282 ? 7.863 -2.091 24.162 1.00 60.53 282 SER A CA 1
ATOM 2227 C C . SER A 1 282 ? 8.324 -3.147 23.168 1.00 60.53 282 SER A C 1
ATOM 2229 O O . SER A 1 282 ? 7.898 -4.301 23.219 1.00 60.53 282 SER A O 1
ATOM 2231 N N . LEU A 1 283 ? 9.249 -2.751 22.298 1.00 57.03 283 LEU A N 1
ATOM 2232 C CA . LEU A 1 283 ? 9.875 -3.646 21.332 1.00 57.03 283 LEU A CA 1
ATOM 2233 C C . LEU A 1 283 ? 10.550 -4.846 22.021 1.00 57.03 283 LEU A C 1
ATOM 2235 O O . LEU A 1 283 ? 11.047 -4.750 23.156 1.00 57.03 283 LEU A O 1
ATOM 2239 N N . LEU A 1 284 ? 10.581 -5.970 21.299 1.00 50.31 284 LEU A N 1
ATOM 2240 C CA . LEU A 1 284 ? 11.264 -7.201 21.698 1.00 50.31 284 LEU A CA 1
ATOM 2241 C C . LEU A 1 284 ? 12.722 -6.894 22.103 1.00 50.31 284 LEU A C 1
ATOM 2243 O O . LEU A 1 284 ? 13.443 -6.225 21.368 1.00 50.31 284 LEU A O 1
ATOM 2247 N N . GLY A 1 285 ? 13.154 -7.370 23.276 1.00 49.44 285 GLY A N 1
ATOM 2248 C CA . GLY A 1 285 ? 14.528 -7.188 23.773 1.00 49.44 285 GLY A CA 1
ATOM 2249 C C . GLY A 1 285 ? 14.783 -5.917 24.596 1.00 49.44 285 GLY A C 1
ATOM 2250 O O . GLY A 1 285 ? 15.885 -5.740 25.112 1.00 49.44 285 GLY A O 1
ATOM 2251 N N . SER A 1 286 ? 13.784 -5.048 24.784 1.00 57.56 286 SER A N 1
ATOM 2252 C CA . SER A 1 286 ? 13.910 -3.902 25.696 1.00 57.56 286 SER A CA 1
ATOM 2253 C C . SER A 1 286 ? 13.963 -4.348 27.166 1.00 57.56 286 SER A C 1
ATOM 2255 O O . SER A 1 286 ? 13.094 -5.086 27.642 1.00 57.56 286 SER A O 1
ATOM 2257 N N . GLN A 1 287 ? 14.971 -3.885 27.914 1.00 51.19 287 GLN A N 1
ATOM 2258 C CA . GLN A 1 287 ? 15.065 -4.135 29.356 1.00 51.19 287 GLN A CA 1
ATOM 2259 C C . GLN A 1 287 ? 13.857 -3.538 30.089 1.00 51.19 287 GLN A C 1
ATOM 2261 O O . GLN A 1 287 ? 13.410 -2.431 29.790 1.00 51.19 287 GLN A O 1
ATOM 2266 N N . ARG A 1 288 ? 13.325 -4.287 31.061 1.00 57.16 288 ARG A N 1
ATOM 2267 C CA . ARG A 1 288 ? 12.232 -3.828 31.923 1.00 57.16 288 ARG A CA 1
ATOM 2268 C C . ARG A 1 288 ? 12.717 -2.613 32.717 1.00 57.16 288 ARG A C 1
ATOM 2270 O O . ARG A 1 288 ? 13.637 -2.739 33.523 1.00 57.16 288 ARG A O 1
ATOM 2277 N N . LEU A 1 289 ? 12.100 -1.453 32.498 1.00 53.72 289 LEU A N 1
ATOM 2278 C CA . LEU A 1 289 ? 12.314 -0.283 33.349 1.00 53.72 289 LEU A CA 1
ATOM 2279 C C . LEU A 1 289 ? 11.885 -0.633 34.782 1.00 53.72 289 LEU A C 1
ATOM 2281 O O . LEU A 1 289 ? 10.836 -1.248 34.987 1.00 53.72 289 LEU A O 1
ATOM 2285 N N . GLN A 1 290 ? 12.720 -0.289 35.766 1.00 50.00 290 GLN A N 1
ATOM 2286 C CA . GLN A 1 290 ? 12.443 -0.569 37.175 1.00 50.00 290 GLN A CA 1
ATOM 2287 C C . GLN A 1 290 ? 11.126 0.101 37.589 1.00 50.00 290 GLN A C 1
ATOM 2289 O O . GLN A 1 290 ? 10.949 1.307 37.418 1.00 50.00 290 GLN A O 1
ATOM 2294 N N . GLN A 1 291 ? 10.194 -0.694 38.122 1.00 53.84 291 GLN A N 1
ATOM 2295 C CA . GLN A 1 291 ? 8.937 -0.194 38.672 1.00 53.84 291 GLN A CA 1
ATOM 2296 C C . GLN A 1 291 ? 9.239 0.658 39.906 1.00 53.84 291 GLN A C 1
ATOM 2298 O O . GLN A 1 291 ? 9.651 0.143 40.942 1.00 53.84 291 GLN A O 1
ATOM 2303 N N . ILE A 1 292 ? 9.013 1.965 39.801 1.00 52.84 292 ILE A N 1
ATOM 2304 C CA . ILE A 1 292 ? 8.910 2.830 40.974 1.00 52.84 292 ILE A CA 1
ATOM 2305 C C . ILE A 1 292 ? 7.526 2.562 41.567 1.00 52.84 292 ILE A C 1
ATOM 2307 O O . ILE A 1 292 ? 6.519 2.736 40.881 1.00 52.84 292 ILE A O 1
ATOM 2311 N N . SER A 1 293 ? 7.472 2.099 42.817 1.00 51.88 293 SER A N 1
ATOM 2312 C CA . SER A 1 293 ? 6.228 1.811 43.535 1.00 51.88 293 SER A CA 1
ATOM 2313 C C . SER A 1 293 ? 5.484 3.113 43.852 1.00 51.88 293 SER A C 1
ATOM 2315 O O . SER A 1 293 ? 5.596 3.662 44.948 1.00 51.88 293 SER A O 1
ATOM 2317 N N . MET A 1 294 ? 4.759 3.647 42.877 1.00 58.16 294 MET A N 1
ATOM 2318 C CA . MET A 1 294 ? 3.732 4.651 43.131 1.00 58.16 294 MET A CA 1
ATOM 2319 C C . MET A 1 294 ? 2.424 3.949 43.517 1.00 58.16 294 MET A C 1
ATOM 2321 O O . MET A 1 294 ? 2.158 2.856 43.007 1.00 58.16 294 MET A O 1
ATOM 2325 N N . PRO A 1 295 ? 1.604 4.543 44.402 1.00 63.31 295 PRO A N 1
ATOM 2326 C CA . PRO A 1 295 ? 0.264 4.035 44.662 1.00 63.31 295 PRO A CA 1
ATOM 2327 C C . PRO A 1 295 ? -0.536 4.022 43.354 1.00 63.31 295 PRO A C 1
ATOM 2329 O O . PRO A 1 295 ? -0.657 5.040 42.672 1.00 63.31 295 PRO A O 1
ATOM 2332 N N . LEU A 1 296 ? -1.034 2.843 42.990 1.00 71.94 296 LEU A N 1
ATOM 2333 C CA . LEU A 1 296 ? -1.765 2.614 41.752 1.00 71.94 296 LEU A CA 1
ATOM 2334 C C . LEU A 1 296 ? -3.170 3.218 41.874 1.00 71.94 296 LEU A C 1
ATOM 2336 O O . LEU A 1 296 ? -3.904 2.905 42.811 1.00 71.94 296 LEU A O 1
ATOM 2340 N N . ASN A 1 297 ? -3.569 4.061 40.924 1.00 84.06 297 ASN A N 1
ATOM 2341 C CA . ASN A 1 297 ? -4.949 4.528 40.847 1.00 84.06 297 ASN A CA 1
ATOM 2342 C C . ASN A 1 297 ? -5.836 3.421 40.252 1.00 84.06 297 ASN A C 1
ATOM 2344 O O . ASN A 1 297 ? -6.029 3.354 39.038 1.00 84.06 297 ASN A O 1
ATOM 2348 N N . GLU A 1 298 ? -6.364 2.546 41.110 1.00 84.38 298 GLU A N 1
ATOM 2349 C CA . GLU A 1 298 ? -7.191 1.397 40.707 1.00 84.38 298 GLU A CA 1
ATOM 2350 C C . GLU A 1 298 ? -8.400 1.810 39.859 1.00 84.38 298 GLU A C 1
ATOM 2352 O O . GLU A 1 298 ? -8.696 1.175 38.850 1.00 84.38 298 GLU A O 1
ATOM 2357 N N . SER A 1 299 ? -9.062 2.919 40.208 1.00 88.31 299 SER A N 1
ATOM 2358 C CA . SER A 1 299 ? -10.223 3.412 39.456 1.00 88.31 299 SER A CA 1
ATOM 2359 C C . SER A 1 299 ? -9.865 3.820 38.023 1.00 88.31 299 SER A C 1
ATOM 2361 O O . SER A 1 299 ? -10.602 3.524 37.081 1.00 88.31 299 SER A O 1
ATOM 2363 N N . ALA A 1 300 ? -8.706 4.459 37.840 1.00 87.62 300 ALA A N 1
ATOM 2364 C CA . ALA A 1 300 ? -8.214 4.820 36.520 1.00 87.62 300 ALA A CA 1
ATOM 2365 C C . ALA A 1 300 ? -7.824 3.575 35.717 1.00 87.62 300 ALA A C 1
ATOM 2367 O O . ALA A 1 300 ? -8.082 3.535 34.516 1.00 87.62 300 ALA A O 1
ATOM 2368 N N . LEU A 1 301 ? -7.239 2.562 36.370 1.00 87.50 301 LEU A N 1
ATOM 2369 C CA . LEU A 1 301 ? -6.827 1.325 35.706 1.00 87.50 301 LEU A CA 1
ATOM 2370 C C . LEU A 1 301 ? -8.038 0.522 35.228 1.00 87.50 301 LEU A C 1
ATOM 2372 O O . LEU A 1 301 ? -8.050 0.058 34.092 1.00 87.50 301 LEU A O 1
ATOM 2376 N N . ILE A 1 302 ? -9.084 0.424 36.053 1.00 89.12 302 ILE A N 1
ATOM 2377 C CA . ILE A 1 302 ? -10.348 -0.216 35.672 1.00 89.12 302 ILE A CA 1
ATOM 2378 C C . ILE A 1 302 ? -10.949 0.481 34.446 1.00 89.12 302 ILE A C 1
ATOM 2380 O O . ILE A 1 302 ? -11.302 -0.185 33.475 1.00 89.12 302 ILE A O 1
ATOM 2384 N N . ASN A 1 303 ? -11.024 1.815 34.452 1.00 91.19 303 ASN A N 1
ATOM 2385 C CA . ASN A 1 303 ? -11.557 2.568 33.313 1.00 91.19 303 ASN A CA 1
ATOM 2386 C C . ASN A 1 303 ? -10.722 2.366 32.042 1.00 91.19 303 ASN A C 1
ATOM 2388 O O . ASN A 1 303 ? -11.288 2.129 30.975 1.00 91.19 303 ASN A O 1
ATOM 2392 N N . TYR A 1 304 ? -9.392 2.401 32.161 1.00 91.19 304 TYR A N 1
ATOM 2393 C CA . TYR A 1 304 ? -8.487 2.128 31.047 1.00 91.19 304 TYR A CA 1
ATOM 2394 C C . TYR A 1 304 ? -8.702 0.721 30.474 1.00 91.19 304 TYR A C 1
ATOM 2396 O O . TYR A 1 304 ? -8.858 0.575 29.265 1.00 91.19 304 TYR A O 1
ATOM 2404 N N . ASN A 1 305 ? -8.792 -0.303 31.327 1.00 91.12 305 ASN A N 1
ATOM 2405 C CA . ASN A 1 305 ? -9.003 -1.685 30.895 1.00 91.12 305 ASN A CA 1
ATOM 2406 C C . ASN A 1 305 ? -10.380 -1.893 30.240 1.00 91.12 305 ASN A C 1
ATOM 2408 O O . ASN A 1 305 ? -10.489 -2.653 29.277 1.00 91.12 305 ASN A O 1
ATOM 2412 N N . ILE A 1 306 ? -11.426 -1.188 30.689 1.00 92.00 306 ILE A N 1
ATOM 2413 C CA . ILE A 1 306 ? -12.742 -1.204 30.026 1.00 92.00 306 ILE A CA 1
ATOM 2414 C C . ILE A 1 306 ? -12.646 -0.613 28.613 1.00 92.00 306 ILE A C 1
ATOM 2416 O O . ILE A 1 306 ? -13.165 -1.201 27.661 1.00 92.00 306 ILE A O 1
ATOM 2420 N N . GLU A 1 307 ? -11.998 0.545 28.464 1.00 92.62 307 GLU A N 1
ATOM 2421 C CA . GLU A 1 307 ? -11.811 1.206 27.167 1.00 92.62 307 GLU A CA 1
ATOM 2422 C C . GLU A 1 307 ? -10.933 0.350 26.227 1.00 92.62 307 GLU A C 1
ATOM 2424 O O . GLU A 1 307 ? -11.276 0.170 25.054 1.00 92.62 307 GLU A O 1
ATOM 2429 N N . LEU A 1 308 ? -9.854 -0.243 26.755 1.00 92.75 308 LEU A N 1
ATOM 2430 C CA . LEU A 1 308 ? -8.941 -1.148 26.050 1.00 92.75 308 LEU A CA 1
ATOM 2431 C C . LEU A 1 308 ? -9.681 -2.365 25.482 1.00 92.75 308 LEU A C 1
ATOM 2433 O O . LEU A 1 308 ? -9.621 -2.617 24.277 1.00 92.75 308 LEU A O 1
ATOM 2437 N N . ASN A 1 309 ? -10.414 -3.090 26.331 1.00 94.25 309 ASN A N 1
ATOM 2438 C CA . ASN A 1 309 ? -11.166 -4.277 25.926 1.00 94.25 309 ASN A CA 1
ATOM 2439 C C . ASN A 1 309 ? -12.279 -3.942 24.925 1.00 94.25 309 ASN A C 1
ATOM 2441 O O . ASN A 1 309 ? -12.515 -4.697 23.983 1.00 94.25 309 ASN A O 1
ATOM 2445 N N . SER A 1 310 ? -12.930 -2.784 25.071 1.00 94.75 310 SER A N 1
ATOM 2446 C CA . SER A 1 310 ? -13.946 -2.324 24.119 1.00 94.75 310 SER A CA 1
ATOM 2447 C C . SER A 1 310 ? -13.366 -2.167 22.708 1.00 94.75 310 SER A C 1
ATOM 2449 O O . SER A 1 310 ? -13.920 -2.683 21.736 1.00 94.75 310 SER A O 1
ATOM 2451 N N . LEU A 1 311 ? -12.209 -1.510 22.591 1.00 95.25 311 LEU A N 1
ATOM 2452 C CA . LEU A 1 311 ? -11.521 -1.317 21.313 1.00 95.25 311 LEU A CA 1
ATOM 2453 C C . LEU A 1 311 ? -10.899 -2.609 20.758 1.00 95.25 311 LEU A C 1
ATOM 2455 O O . LEU A 1 311 ? -10.836 -2.775 19.535 1.00 95.25 311 LEU A O 1
ATOM 2459 N N . ALA A 1 312 ? -10.468 -3.526 21.627 1.00 95.38 312 ALA A N 1
ATOM 2460 C CA . ALA A 1 312 ? -9.972 -4.840 21.230 1.00 95.38 312 ALA A CA 1
ATOM 2461 C C . ALA A 1 312 ? -11.084 -5.714 20.629 1.00 95.38 312 ALA A C 1
ATOM 2463 O O . ALA A 1 312 ? -10.896 -6.298 19.563 1.00 95.38 312 ALA A O 1
ATOM 2464 N N . ASN A 1 313 ? -12.274 -5.729 21.239 1.00 95.31 313 ASN A N 1
ATOM 2465 C CA . ASN A 1 313 ? -13.432 -6.466 20.723 1.00 95.31 313 ASN A CA 1
ATOM 2466 C C . ASN A 1 313 ? -13.839 -5.985 19.325 1.00 95.31 313 ASN A C 1
ATOM 2468 O O . ASN A 1 313 ? -14.135 -6.792 18.445 1.00 95.31 313 ASN A O 1
ATOM 2472 N N . VAL A 1 314 ? -13.820 -4.669 19.094 1.00 95.88 314 VAL A N 1
ATOM 2473 C CA . VAL A 1 314 ? -14.128 -4.113 17.770 1.00 95.88 314 VAL A CA 1
ATOM 2474 C C . VAL A 1 314 ? -13.069 -4.507 16.744 1.00 95.88 314 VAL A C 1
ATOM 2476 O O . VAL A 1 314 ? -13.430 -4.851 15.624 1.00 95.88 314 VAL A O 1
ATOM 2479 N N . ARG A 1 315 ? -11.778 -4.533 17.098 1.00 96.19 315 ARG A N 1
ATOM 2480 C CA . ARG A 1 315 ? -10.722 -5.005 16.182 1.00 96.19 315 ARG A CA 1
ATOM 2481 C C . ARG A 1 315 ? -10.836 -6.491 15.857 1.00 96.19 315 ARG A C 1
ATOM 2483 O O . ARG A 1 315 ? -10.725 -6.846 14.685 1.00 96.19 315 ARG A O 1
ATOM 2490 N N . ASP A 1 316 ? -11.120 -7.322 16.860 1.00 95.62 316 ASP A N 1
ATOM 2491 C CA . ASP A 1 316 ? -11.379 -8.761 16.695 1.00 95.62 316 ASP A CA 1
ATOM 2492 C C . ASP A 1 316 ? -12.582 -9.012 15.777 1.00 95.62 316 ASP A C 1
ATOM 2494 O O . ASP A 1 316 ? -12.560 -9.919 14.951 1.00 95.62 316 ASP A O 1
ATOM 2498 N N . TYR A 1 317 ? -13.602 -8.154 15.841 1.00 95.88 317 TYR A N 1
ATOM 2499 C CA . TYR A 1 317 ? -14.720 -8.199 14.905 1.00 95.88 317 TYR A CA 1
ATOM 2500 C C . TYR A 1 317 ? -14.323 -7.732 13.495 1.00 95.88 317 TYR A C 1
ATOM 2502 O O . TYR A 1 317 ? -14.601 -8.410 12.505 1.00 95.88 317 TYR A O 1
ATOM 2510 N N . LEU A 1 318 ? -13.644 -6.588 13.383 1.00 96.56 318 LEU A N 1
ATOM 2511 C CA . LEU A 1 318 ? -13.292 -5.965 12.107 1.00 96.56 318 LEU A CA 1
ATOM 2512 C C . LEU A 1 318 ? -12.324 -6.798 11.258 1.00 96.56 318 LEU A C 1
ATOM 2514 O O . LEU A 1 318 ? -12.457 -6.813 10.033 1.00 96.56 318 LEU A O 1
ATOM 2518 N N . VAL A 1 319 ? -11.377 -7.511 11.877 1.00 96.75 319 VAL A N 1
ATOM 2519 C CA . VAL A 1 319 ? -10.404 -8.334 11.137 1.00 96.75 319 VAL A CA 1
ATOM 2520 C C . VAL A 1 319 ? -11.087 -9.416 10.294 1.00 96.75 319 VAL A C 1
ATOM 2522 O O . VAL A 1 319 ? -10.596 -9.754 9.219 1.00 96.75 319 VAL A O 1
ATOM 2525 N N . THR A 1 320 ? -12.257 -9.906 10.715 1.00 95.88 320 THR A N 1
ATOM 2526 C CA . THR A 1 320 ? -12.999 -10.962 10.003 1.00 95.88 320 THR A CA 1
ATOM 2527 C C . THR A 1 320 ? -13.448 -10.552 8.598 1.00 95.88 320 THR A C 1
ATOM 2529 O O . THR A 1 320 ? -13.627 -11.407 7.735 1.00 95.88 320 THR A O 1
ATOM 2532 N N . PHE A 1 321 ? -13.572 -9.249 8.322 1.00 96.38 321 PHE A N 1
ATOM 2533 C CA . PHE A 1 321 ? -13.914 -8.754 6.987 1.00 96.38 321 PHE A CA 1
ATOM 2534 C C . PHE A 1 321 ? -12.721 -8.744 6.025 1.00 96.38 321 PHE A C 1
ATOM 2536 O O . PHE A 1 321 ? -12.921 -8.641 4.817 1.00 96.38 321 PHE A O 1
ATOM 2543 N N . LEU A 1 322 ? -11.489 -8.860 6.532 1.00 94.94 322 LEU A N 1
ATOM 2544 C CA . LEU A 1 322 ? -10.275 -8.895 5.713 1.00 94.94 322 LEU A CA 1
ATOM 2545 C C . LEU A 1 322 ? -9.852 -10.315 5.323 1.00 94.94 322 LEU A C 1
ATOM 2547 O O . LEU A 1 322 ? -9.158 -10.481 4.322 1.00 94.94 322 LEU A O 1
ATOM 2551 N N . THR A 1 323 ? -10.256 -11.334 6.086 1.00 88.94 323 THR A N 1
ATOM 2552 C CA . THR A 1 323 ? -9.757 -12.713 5.927 1.00 88.94 323 THR A CA 1
ATOM 2553 C C . THR A 1 323 ? -10.220 -13.382 4.636 1.00 88.94 323 THR A C 1
ATOM 2555 O O . THR A 1 323 ? -9.492 -14.198 4.087 1.00 88.94 323 THR A O 1
ATOM 2558 N N . ASN A 1 324 ? -11.393 -13.008 4.117 1.00 84.19 324 ASN A N 1
ATOM 2559 C CA . ASN A 1 324 ? -12.005 -13.641 2.941 1.00 84.19 324 ASN A CA 1
ATOM 2560 C C . ASN A 1 324 ? -11.985 -12.765 1.682 1.00 84.19 324 ASN A C 1
ATOM 2562 O O . ASN A 1 324 ? -12.639 -13.089 0.690 1.00 84.19 324 ASN A O 1
ATOM 2566 N N . LEU A 1 325 ? -11.275 -11.635 1.704 1.00 94.44 325 LEU A N 1
ATOM 2567 C CA . LEU A 1 325 ? -11.157 -10.810 0.507 1.00 94.44 325 LEU A CA 1
ATOM 2568 C C . LEU A 1 325 ? -10.400 -11.582 -0.582 1.00 94.44 325 LEU A C 1
ATOM 2570 O O . LEU A 1 325 ? -9.485 -12.356 -0.310 1.00 94.44 325 LEU A O 1
ATOM 2574 N N . LEU A 1 326 ? -10.757 -11.379 -1.845 1.00 93.69 326 LEU A N 1
ATOM 2575 C CA . LEU A 1 326 ? -9.979 -11.967 -2.938 1.00 93.69 326 LEU A CA 1
ATOM 2576 C C . LEU A 1 326 ? -8.592 -11.307 -3.005 1.00 93.69 326 LEU A C 1
ATOM 2578 O O . LEU A 1 326 ? -8.412 -10.216 -2.471 1.00 93.69 326 LEU A O 1
ATOM 2582 N N . ILE A 1 327 ? -7.608 -11.937 -3.640 1.00 94.31 327 ILE A N 1
ATOM 2583 C CA . ILE A 1 327 ? -6.312 -11.310 -3.939 1.00 94.31 327 ILE A CA 1
ATOM 2584 C C . ILE A 1 327 ? -6.132 -11.386 -5.451 1.00 94.31 327 ILE A C 1
ATOM 2586 O O . ILE A 1 327 ? -5.860 -12.454 -5.989 1.00 94.31 327 ILE A O 1
ATOM 2590 N N . THR A 1 328 ? -6.373 -10.275 -6.144 1.00 90.06 328 THR A N 1
ATOM 2591 C CA . THR A 1 328 ? -6.498 -10.265 -7.614 1.00 90.06 328 THR A CA 1
ATOM 2592 C C . THR A 1 328 ? -5.364 -9.532 -8.322 1.00 90.06 328 THR A C 1
ATOM 2594 O O . THR A 1 328 ? -5.008 -9.905 -9.435 1.00 90.06 328 THR A O 1
ATOM 2597 N N . THR A 1 329 ? -4.798 -8.495 -7.703 1.00 92.69 329 THR A N 1
ATOM 2598 C CA . THR A 1 329 ? -3.795 -7.595 -8.301 1.00 92.69 329 THR A CA 1
ATOM 2599 C C . THR A 1 329 ? -2.782 -7.122 -7.254 1.00 92.69 329 THR A C 1
ATOM 2601 O O . THR A 1 329 ? -3.015 -7.277 -6.052 1.00 92.69 329 THR A O 1
ATOM 2604 N N . SER A 1 330 ? -1.689 -6.476 -7.683 1.00 93.75 330 SER A N 1
ATOM 2605 C CA . SER A 1 330 ? -0.757 -5.796 -6.767 1.00 93.75 330 SER A CA 1
ATOM 2606 C C . SER A 1 330 ? -1.473 -4.756 -5.901 1.00 93.75 330 SER A C 1
ATOM 2608 O O . SER A 1 330 ? -1.320 -4.764 -4.683 1.00 93.75 330 SER A O 1
ATOM 2610 N N . ASN A 1 331 ? -2.350 -3.943 -6.493 1.00 95.62 331 ASN A N 1
ATOM 2611 C CA . ASN A 1 331 ? -3.164 -2.959 -5.773 1.00 95.62 331 ASN A CA 1
ATOM 2612 C C . ASN A 1 331 ? -4.070 -3.603 -4.707 1.00 95.62 331 ASN A C 1
ATOM 2614 O O . ASN A 1 331 ? -4.214 -3.064 -3.611 1.00 95.62 331 ASN A O 1
ATOM 2618 N N . SER A 1 332 ? -4.628 -4.791 -4.980 1.00 95.81 332 SER A N 1
ATOM 2619 C CA . SER A 1 332 ? -5.366 -5.572 -3.977 1.00 95.81 332 SER A CA 1
ATOM 2620 C C . SER A 1 332 ? -4.468 -5.975 -2.805 1.00 95.81 332 SER A C 1
ATOM 2622 O O . SER A 1 332 ? -4.922 -5.946 -1.661 1.00 95.81 332 SER A O 1
ATOM 2624 N N . ILE A 1 333 ? -3.213 -6.356 -3.063 1.00 96.94 333 ILE A N 1
ATOM 2625 C CA . ILE A 1 333 ? -2.251 -6.696 -2.007 1.00 96.94 333 ILE A CA 1
ATOM 2626 C C . ILE A 1 333 ? -1.915 -5.449 -1.184 1.00 96.94 333 ILE A C 1
ATOM 2628 O O . ILE A 1 333 ? -2.005 -5.502 0.040 1.00 96.94 333 ILE A O 1
ATOM 2632 N N . ILE A 1 334 ? -1.589 -4.329 -1.840 1.00 97.06 334 ILE A N 1
ATOM 2633 C CA . ILE A 1 334 ? -1.217 -3.060 -1.192 1.00 97.06 334 ILE A CA 1
ATOM 2634 C C . ILE A 1 334 ? -2.360 -2.527 -0.322 1.00 97.06 334 ILE A C 1
ATOM 2636 O O . ILE A 1 334 ? -2.128 -2.124 0.820 1.00 97.06 334 ILE A O 1
ATOM 2640 N N . LEU A 1 335 ? -3.596 -2.530 -0.830 1.00 97.69 335 LEU A N 1
ATOM 2641 C CA . LEU A 1 335 ? -4.753 -2.045 -0.080 1.00 97.69 335 LEU A CA 1
ATOM 2642 C C . LEU A 1 335 ? -4.987 -2.893 1.174 1.00 97.69 335 LEU A C 1
ATOM 2644 O O . LEU A 1 335 ? -5.136 -2.353 2.268 1.00 97.69 335 LEU A O 1
ATOM 2648 N N . GLN A 1 336 ? -4.978 -4.219 1.037 1.00 97.69 336 GLN A N 1
ATOM 2649 C CA . GLN A 1 336 ? -5.263 -5.114 2.156 1.00 97.69 336 GLN A CA 1
ATOM 2650 C C . GLN A 1 336 ? -4.141 -5.148 3.190 1.00 97.69 336 GLN A C 1
ATOM 2652 O O . GLN A 1 336 ? -4.423 -5.124 4.389 1.00 97.69 336 GLN A O 1
ATOM 2657 N N . SER A 1 337 ? -2.876 -5.148 2.761 1.00 97.06 337 SER A N 1
ATOM 2658 C CA . SER A 1 337 ? -1.741 -5.047 3.681 1.00 97.06 337 SER A CA 1
ATOM 2659 C C . SER A 1 337 ? -1.744 -3.703 4.411 1.00 97.06 337 SER A C 1
ATOM 2661 O O . SER A 1 337 ? -1.509 -3.668 5.618 1.00 97.06 337 SER A O 1
ATOM 2663 N N . SER A 1 338 ? -2.120 -2.614 3.730 1.00 96.62 338 SER A N 1
ATOM 2664 C CA . SER A 1 338 ? -2.336 -1.307 4.359 1.00 96.62 338 SER A CA 1
ATOM 2665 C C . SER A 1 338 ? -3.450 -1.354 5.404 1.00 96.62 338 SER A C 1
ATOM 2667 O O . SER A 1 338 ? -3.256 -0.872 6.519 1.00 96.62 338 SER A O 1
ATOM 2669 N N . SER A 1 339 ? -4.595 -1.970 5.094 1.00 97.56 339 SER A N 1
ATOM 2670 C CA . SER A 1 339 ? -5.688 -2.141 6.059 1.00 97.56 339 SER A CA 1
ATOM 2671 C C . SER A 1 339 ? -5.254 -2.935 7.293 1.00 97.56 339 SER A C 1
ATOM 2673 O O . SER A 1 339 ? -5.565 -2.524 8.409 1.00 97.56 339 SER A O 1
ATOM 2675 N N . LEU A 1 340 ? -4.495 -4.023 7.120 1.00 97.50 340 LEU A N 1
ATOM 2676 C CA . LEU A 1 340 ? -3.976 -4.830 8.232 1.00 97.50 340 LEU A CA 1
ATOM 2677 C C . LEU A 1 340 ? -2.958 -4.056 9.074 1.00 97.50 340 LEU A C 1
ATOM 2679 O O . LEU A 1 340 ? -3.034 -4.086 10.303 1.00 97.50 340 LEU A O 1
ATOM 2683 N N . ALA A 1 341 ? -2.039 -3.327 8.438 1.00 96.44 341 ALA A N 1
ATOM 2684 C CA . ALA A 1 341 ? -1.052 -2.505 9.132 1.00 96.44 341 ALA A CA 1
ATOM 2685 C C . ALA A 1 341 ? -1.722 -1.418 9.992 1.00 96.44 341 ALA A C 1
ATOM 2687 O O . ALA A 1 341 ? -1.312 -1.197 11.131 1.00 96.44 341 ALA A O 1
ATOM 2688 N N . GLN A 1 342 ? -2.783 -0.780 9.482 1.00 95.94 342 GLN A N 1
ATOM 2689 C CA . GLN A 1 342 ? -3.559 0.202 10.244 1.00 95.94 342 GLN A CA 1
ATOM 2690 C C . GLN A 1 342 ? -4.351 -0.453 11.383 1.00 95.94 342 GLN A C 1
ATOM 2692 O O . GLN A 1 342 ? -4.294 0.027 12.516 1.00 95.94 342 GLN A O 1
ATOM 2697 N N . LEU A 1 343 ? -5.050 -1.561 11.113 1.00 97.31 343 LEU A N 1
ATOM 2698 C CA . LEU A 1 343 ? -5.868 -2.269 12.105 1.00 97.31 343 LEU A CA 1
ATOM 2699 C C . LEU A 1 343 ? -5.038 -2.758 13.298 1.00 97.31 343 LEU A C 1
ATOM 2701 O O . LEU A 1 343 ? -5.494 -2.706 14.440 1.00 97.31 343 LEU A O 1
ATOM 2705 N N . THR A 1 344 ? -3.806 -3.196 13.031 1.00 96.38 344 THR A N 1
ATOM 2706 C CA . THR A 1 344 ? -2.910 -3.779 14.037 1.00 96.38 344 THR A CA 1
ATOM 2707 C C . THR A 1 344 ? -2.014 -2.785 14.769 1.00 96.38 344 THR A C 1
ATOM 2709 O O . THR A 1 344 ? -1.278 -3.185 15.665 1.00 96.38 344 THR A O 1
ATOM 2712 N N . GLN A 1 345 ? -2.070 -1.494 14.436 1.00 94.50 345 GLN A N 1
ATOM 2713 C CA . GLN A 1 345 ? -1.161 -0.496 15.007 1.00 94.50 345 GLN A CA 1
ATOM 2714 C C . GLN A 1 345 ? -1.253 -0.397 16.542 1.00 94.50 345 GLN A C 1
ATOM 2716 O O . GLN A 1 345 ? -0.232 -0.226 17.205 1.00 94.50 345 GLN A O 1
ATOM 2721 N N . ALA A 1 346 ? -2.455 -0.515 17.117 1.00 92.56 346 ALA A N 1
ATOM 2722 C CA . ALA A 1 346 ? -2.655 -0.565 18.567 1.00 92.56 346 ALA A CA 1
ATOM 2723 C C . ALA A 1 346 ? -2.387 -1.986 19.095 1.00 92.56 346 ALA A C 1
ATOM 2725 O O . ALA A 1 346 ? -3.301 -2.789 19.280 1.00 92.56 346 ALA A O 1
ATOM 2726 N N . THR A 1 347 ? -1.112 -2.316 19.306 1.00 91.88 347 THR A N 1
ATOM 2727 C CA . THR A 1 347 ? -0.658 -3.697 19.551 1.00 91.88 347 THR A CA 1
ATOM 2728 C C . THR A 1 347 ? -1.181 -4.308 20.855 1.00 91.88 347 THR A C 1
ATOM 2730 O O . THR A 1 347 ? -1.344 -5.519 20.938 1.00 91.88 347 THR A O 1
ATOM 2733 N N . ASN A 1 348 ? -1.480 -3.488 21.865 1.00 88.88 348 ASN A N 1
ATOM 2734 C CA . ASN A 1 348 ? -2.094 -3.906 23.134 1.00 88.88 348 ASN A CA 1
ATOM 2735 C C . ASN A 1 348 ? -3.600 -4.210 23.026 1.00 88.88 348 ASN A C 1
ATOM 2737 O O . ASN A 1 348 ? -4.207 -4.627 24.005 1.00 88.88 348 ASN A O 1
ATOM 2741 N N . GLN A 1 349 ? -4.209 -3.989 21.859 1.00 92.81 349 GLN A N 1
ATOM 2742 C CA . GLN A 1 349 ? -5.623 -4.263 21.580 1.00 92.81 349 GLN A CA 1
ATOM 2743 C C . GLN A 1 349 ? -5.796 -5.459 20.633 1.00 92.81 349 GLN A C 1
ATOM 2745 O O . GLN A 1 349 ? -6.868 -5.647 20.059 1.00 92.81 349 GLN A O 1
ATOM 2750 N N . LEU A 1 350 ? -4.740 -6.254 20.434 1.00 94.25 350 LEU A N 1
ATOM 2751 C CA . LEU A 1 350 ? -4.764 -7.433 19.576 1.00 94.25 350 LEU A CA 1
ATOM 2752 C C . LEU A 1 350 ? -4.989 -8.681 20.421 1.00 94.25 350 LEU A C 1
ATOM 2754 O O . LEU A 1 350 ? -4.105 -9.130 21.144 1.00 94.25 350 LEU A O 1
ATOM 2758 N N . THR A 1 351 ? -6.182 -9.248 20.296 1.00 94.19 351 THR A N 1
ATOM 2759 C CA . THR A 1 351 ? -6.526 -10.548 20.879 1.00 94.19 351 THR A CA 1
ATOM 2760 C C . THR A 1 351 ? -5.729 -11.669 20.210 1.00 94.19 351 THR A C 1
ATOM 2762 O O . THR A 1 351 ? -5.269 -11.532 19.071 1.00 94.19 351 THR A O 1
ATOM 2765 N N . ARG A 1 352 ? -5.634 -12.835 20.852 1.00 91.56 352 ARG A N 1
ATOM 2766 C CA . ARG A 1 352 ? -5.012 -14.037 20.275 1.00 91.56 352 ARG A CA 1
ATOM 2767 C C . ARG A 1 352 ? -5.643 -14.421 18.936 1.00 91.56 352 ARG A C 1
ATOM 2769 O O . ARG A 1 352 ? -4.930 -14.781 18.002 1.00 91.56 352 ARG A O 1
ATOM 2776 N N . ASN A 1 353 ? -6.966 -14.325 18.830 1.00 93.75 353 ASN A N 1
ATOM 2777 C CA . ASN A 1 353 ? -7.681 -14.591 17.582 1.00 93.75 353 ASN A CA 1
ATOM 2778 C C . ASN A 1 353 ? -7.334 -13.558 16.497 1.00 93.75 353 ASN A C 1
ATOM 2780 O O . ASN A 1 353 ? -7.021 -13.944 15.375 1.00 93.75 353 ASN A O 1
ATOM 2784 N N . THR A 1 354 ? -7.290 -12.262 16.834 1.00 95.75 354 THR A N 1
ATOM 2785 C CA . THR A 1 354 ? -6.840 -11.218 15.897 1.00 95.75 354 THR A CA 1
ATOM 2786 C C . THR A 1 354 ? -5.423 -11.503 15.412 1.00 95.75 354 THR A C 1
ATOM 2788 O O . THR A 1 354 ? -5.176 -11.496 14.211 1.00 95.75 354 THR A O 1
ATOM 2791 N N . LEU A 1 355 ? -4.498 -11.817 16.325 1.00 94.94 355 LEU A N 1
ATOM 2792 C CA . LEU A 1 355 ? -3.114 -12.153 15.988 1.00 94.94 355 LEU A CA 1
ATOM 2793 C C . LEU A 1 355 ? -3.038 -13.353 15.037 1.00 94.94 355 LEU A C 1
ATOM 2795 O O . LEU A 1 355 ? -2.294 -13.299 14.062 1.00 94.94 355 LEU A O 1
ATOM 2799 N N . MET A 1 356 ? -3.832 -14.401 15.269 1.00 95.06 356 MET A N 1
ATOM 2800 C CA . MET A 1 356 ? -3.903 -15.575 14.394 1.00 95.06 356 MET A CA 1
ATOM 2801 C C . MET A 1 356 ? -4.424 -15.215 12.995 1.00 95.06 356 MET A C 1
ATOM 2803 O O . MET A 1 356 ? -3.769 -15.522 11.998 1.00 95.06 356 MET A O 1
ATOM 2807 N N . LEU A 1 357 ? -5.573 -14.536 12.916 1.00 96.62 357 LEU A N 1
ATOM 2808 C CA . LEU A 1 357 ? -6.219 -14.180 11.651 1.00 96.62 357 LEU A CA 1
ATOM 2809 C C . LEU A 1 357 ? -5.356 -13.226 10.822 1.00 96.62 357 LEU A C 1
ATOM 2811 O O . LEU A 1 357 ? -5.178 -13.441 9.623 1.00 96.62 357 LEU A O 1
ATOM 2815 N N . VAL A 1 358 ? -4.771 -12.205 11.457 1.00 96.69 358 VAL A N 1
ATOM 2816 C CA . VAL A 1 358 ? -3.851 -11.279 10.788 1.00 96.69 358 VAL A CA 1
ATOM 2817 C C . VAL A 1 358 ? -2.580 -12.005 10.349 1.00 96.69 358 VAL A C 1
ATOM 2819 O O . VAL A 1 358 ? -2.130 -11.772 9.232 1.00 96.69 358 VAL A O 1
ATOM 2822 N N . SER A 1 359 ? -2.011 -12.899 11.167 1.00 96.44 359 SER A N 1
ATOM 2823 C CA . SER A 1 359 ? -0.808 -13.660 10.785 1.00 96.44 359 SER A CA 1
ATOM 2824 C C . SER A 1 359 ? -1.056 -14.512 9.548 1.00 96.44 359 SER A C 1
ATOM 2826 O O . SER A 1 359 ? -0.279 -14.448 8.596 1.00 96.44 359 SER A O 1
ATOM 2828 N N . ASN A 1 360 ? -2.166 -15.258 9.533 1.00 96.56 360 ASN A N 1
ATOM 2829 C CA . ASN A 1 360 ? -2.547 -16.054 8.373 1.00 96.56 360 ASN A CA 1
ATOM 2830 C C . ASN A 1 360 ? -2.749 -15.161 7.142 1.00 96.56 360 ASN A C 1
ATOM 2832 O O . ASN A 1 360 ? -2.213 -15.436 6.071 1.00 96.56 360 ASN A O 1
ATOM 2836 N N . ARG A 1 361 ? -3.440 -14.027 7.305 1.00 96.56 361 ARG A N 1
ATOM 2837 C CA . ARG A 1 361 ? -3.697 -13.126 6.183 1.00 96.56 361 ARG A CA 1
ATOM 2838 C C . ARG A 1 361 ? -2.438 -12.434 5.654 1.00 96.56 361 ARG A C 1
ATOM 2840 O O . ARG A 1 361 ? -2.271 -12.318 4.443 1.00 96.56 361 ARG A O 1
ATOM 2847 N N . CYS A 1 362 ? -1.535 -11.994 6.529 1.00 95.94 362 CYS A N 1
ATOM 2848 C CA . CYS A 1 362 ? -0.256 -11.405 6.127 1.00 95.94 362 CYS A CA 1
ATOM 2849 C C . CYS A 1 362 ? 0.644 -12.453 5.441 1.00 95.94 362 CYS A C 1
ATOM 2851 O O . CYS A 1 362 ? 1.333 -12.110 4.478 1.00 95.94 362 CYS A O 1
ATOM 2853 N N . TYR A 1 363 ? 0.569 -13.733 5.829 1.00 96.44 363 TYR A N 1
ATOM 2854 C CA . TYR A 1 363 ? 1.212 -14.830 5.096 1.00 96.44 363 TYR A CA 1
ATOM 2855 C C . TYR A 1 363 ? 0.628 -15.010 3.686 1.00 96.44 363 TYR A C 1
ATOM 2857 O O . TYR A 1 363 ? 1.385 -14.999 2.716 1.00 96.44 363 TYR A O 1
ATOM 2865 N N . GLU A 1 364 ? -0.699 -15.097 3.548 1.00 97.31 364 GLU A N 1
ATOM 2866 C CA . GLU A 1 364 ? -1.374 -15.241 2.246 1.00 97.31 364 GLU A CA 1
ATOM 2867 C C . GLU A 1 364 ? -1.021 -14.103 1.278 1.00 97.31 364 GLU A C 1
ATOM 2869 O O . GLU A 1 364 ? -0.683 -14.345 0.118 1.00 97.31 364 GLU A O 1
ATOM 2874 N N . LEU A 1 365 ? -1.042 -12.857 1.761 1.00 97.56 365 LEU A N 1
ATOM 2875 C CA . LEU A 1 365 ? -0.668 -11.683 0.970 1.00 97.56 365 LEU A CA 1
ATOM 2876 C C . LEU A 1 365 ? 0.813 -11.698 0.571 1.00 97.56 365 LEU A C 1
ATOM 2878 O O . LEU A 1 365 ? 1.139 -11.326 -0.555 1.00 97.56 365 LEU A O 1
ATOM 2882 N N . SER A 1 366 ? 1.705 -12.151 1.456 1.00 96.94 366 SER A N 1
ATOM 2883 C CA . SER A 1 366 ? 3.138 -12.280 1.147 1.00 96.94 366 SER A CA 1
ATOM 2884 C C . SER A 1 366 ? 3.389 -13.358 0.092 1.00 96.94 366 SER A C 1
ATOM 2886 O O . SER A 1 366 ? 4.169 -13.149 -0.835 1.00 96.94 366 SER A O 1
ATOM 2888 N N . ALA A 1 367 ? 2.694 -14.495 0.191 1.00 96.56 367 ALA A N 1
ATOM 2889 C CA . ALA A 1 367 ? 2.771 -15.565 -0.798 1.00 96.56 367 ALA A CA 1
ATOM 2890 C C . ALA A 1 367 ? 2.246 -15.103 -2.167 1.00 96.56 367 ALA A C 1
ATOM 2892 O O . ALA A 1 367 ? 2.876 -15.367 -3.192 1.00 96.56 367 ALA A O 1
ATOM 2893 N N . ALA A 1 368 ? 1.136 -14.360 -2.188 1.00 96.38 368 ALA A N 1
ATOM 2894 C CA . ALA A 1 368 ? 0.601 -13.773 -3.412 1.00 96.38 368 ALA A CA 1
ATOM 2895 C C . ALA A 1 368 ? 1.558 -12.736 -4.022 1.00 96.38 368 ALA A C 1
ATOM 2897 O O . ALA A 1 368 ? 1.762 -12.739 -5.234 1.00 96.38 368 ALA A O 1
ATOM 2898 N N . LEU A 1 369 ? 2.190 -11.895 -3.195 1.00 96.31 369 LEU A N 1
ATOM 2899 C CA . LEU A 1 369 ? 3.187 -10.928 -3.651 1.00 96.31 369 LEU A CA 1
ATOM 2900 C C . LEU A 1 369 ? 4.382 -11.627 -4.306 1.00 96.31 369 LEU A C 1
ATOM 2902 O O . LEU A 1 369 ? 4.786 -11.254 -5.404 1.00 96.31 369 LEU A O 1
ATOM 2906 N N . TYR A 1 370 ? 4.899 -12.677 -3.665 1.00 95.06 370 TYR A N 1
ATOM 2907 C CA . TYR A 1 370 ? 5.983 -13.494 -4.207 1.00 95.06 370 TYR A CA 1
ATOM 2908 C C . TYR A 1 370 ? 5.605 -14.131 -5.553 1.00 95.06 370 TYR A C 1
ATOM 2910 O O . TYR A 1 370 ? 6.373 -14.060 -6.509 1.00 95.06 370 TYR A O 1
ATOM 2918 N N . ALA A 1 371 ? 4.393 -14.680 -5.667 1.00 94.44 371 ALA A N 1
ATOM 2919 C CA . ALA A 1 371 ? 3.902 -15.278 -6.910 1.00 94.44 371 ALA A CA 1
ATOM 2920 C C . ALA A 1 371 ? 3.730 -14.265 -8.062 1.00 94.44 371 ALA A C 1
ATOM 2922 O O . ALA A 1 371 ? 3.687 -14.658 -9.229 1.00 94.44 371 ALA A O 1
ATOM 2923 N N . MET A 1 372 ? 3.619 -12.970 -7.750 1.00 91.06 372 MET A N 1
ATOM 2924 C CA . MET A 1 372 ? 3.476 -11.885 -8.724 1.00 91.06 372 MET A CA 1
ATOM 2925 C C . MET A 1 372 ? 4.777 -11.107 -8.961 1.00 91.06 372 MET A C 1
ATOM 2927 O O . MET A 1 372 ? 4.758 -10.168 -9.751 1.00 91.06 372 MET A O 1
ATOM 2931 N N . PHE A 1 373 ? 5.893 -11.482 -8.324 1.00 83.62 373 PHE A N 1
ATOM 2932 C CA . PHE A 1 373 ? 7.109 -10.661 -8.264 1.00 83.62 373 PHE A CA 1
ATOM 2933 C C . PHE A 1 373 ? 7.658 -10.252 -9.642 1.00 83.62 373 PHE A C 1
ATOM 2935 O O . PHE A 1 373 ? 8.064 -9.112 -9.821 1.00 83.62 373 PHE A O 1
ATOM 2942 N N . GLU A 1 374 ? 7.600 -11.138 -10.640 1.00 82.00 374 GLU A N 1
ATOM 2943 C CA . GLU A 1 374 ? 8.075 -10.850 -12.006 1.00 82.00 374 GLU A CA 1
ATOM 2944 C C . GLU A 1 374 ? 7.105 -9.991 -12.842 1.00 82.00 374 GLU A C 1
ATOM 2946 O O . GLU A 1 374 ? 7.432 -9.593 -13.957 1.00 82.00 374 GLU A O 1
ATOM 2951 N N . LYS A 1 375 ? 5.888 -9.738 -12.347 1.00 84.06 375 LYS A N 1
ATOM 2952 C CA . LYS A 1 375 ? 4.795 -9.083 -13.092 1.00 84.06 375 LYS A CA 1
ATOM 2953 C C . LYS A 1 375 ? 4.399 -7.721 -12.531 1.00 84.06 375 LYS A C 1
ATOM 2955 O O . LYS A 1 375 ? 3.508 -7.074 -13.078 1.00 84.06 375 LYS A O 1
ATOM 2960 N N . ILE A 1 376 ? 5.003 -7.313 -11.423 1.00 87.56 376 ILE A N 1
ATOM 2961 C CA . ILE A 1 376 ? 4.689 -6.068 -10.723 1.00 87.56 376 ILE A CA 1
ATOM 2962 C C . ILE A 1 376 ? 5.891 -5.139 -10.776 1.00 87.56 376 ILE A C 1
ATOM 2964 O O . ILE A 1 376 ? 7.024 -5.581 -10.953 1.00 87.56 376 ILE A O 1
ATOM 2968 N N . SER A 1 377 ? 5.643 -3.845 -10.613 1.00 85.06 377 SER A N 1
ATOM 2969 C CA . SER A 1 377 ? 6.727 -2.877 -10.529 1.00 85.06 377 SER A CA 1
ATOM 2970 C C . SER A 1 377 ? 7.457 -2.984 -9.183 1.00 85.06 377 SER A C 1
ATOM 2972 O O . SER A 1 377 ? 6.891 -3.448 -8.183 1.00 85.06 377 SER A O 1
ATOM 2974 N N . TYR A 1 378 ? 8.713 -2.536 -9.136 1.00 85.25 378 TYR A N 1
ATOM 2975 C CA . TYR A 1 378 ? 9.489 -2.516 -7.893 1.00 85.25 378 TYR A CA 1
ATOM 2976 C C . TYR A 1 378 ? 8.837 -1.636 -6.822 1.00 85.25 378 TYR A C 1
ATOM 2978 O O . TYR A 1 378 ? 8.891 -1.964 -5.639 1.00 85.25 378 TYR A O 1
ATOM 2986 N N . GLU A 1 379 ? 8.170 -0.557 -7.224 1.00 85.94 379 GLU A N 1
ATOM 2987 C CA . GLU A 1 379 ? 7.469 0.366 -6.331 1.00 85.94 379 GLU A CA 1
ATOM 2988 C C . GLU A 1 379 ? 6.252 -0.307 -5.686 1.00 85.94 379 GLU A C 1
ATOM 2990 O O . GLU A 1 379 ? 6.034 -0.158 -4.482 1.00 85.94 379 GLU A O 1
ATOM 2995 N N . ASP A 1 380 ? 5.491 -1.098 -6.451 1.00 90.62 380 ASP A N 1
ATOM 2996 C CA . ASP A 1 380 ? 4.385 -1.899 -5.918 1.00 90.62 380 ASP A CA 1
ATOM 2997 C C . ASP A 1 380 ? 4.898 -2.969 -4.955 1.00 90.62 380 ASP A C 1
ATOM 2999 O O . ASP A 1 380 ? 4.350 -3.137 -3.861 1.00 90.62 380 ASP A O 1
ATOM 3003 N N . ALA A 1 381 ? 5.979 -3.661 -5.331 1.00 92.88 381 ALA A N 1
ATOM 3004 C CA . ALA A 1 381 ? 6.611 -4.663 -4.483 1.00 92.88 381 ALA A CA 1
ATOM 3005 C C . ALA A 1 381 ? 7.102 -4.051 -3.165 1.00 92.88 381 ALA A C 1
ATOM 3007 O O . ALA A 1 381 ? 6.847 -4.603 -2.091 1.00 92.88 381 ALA A O 1
ATOM 3008 N N . GLN A 1 382 ? 7.753 -2.888 -3.226 1.00 92.31 382 GLN A N 1
ATOM 3009 C CA . GLN A 1 382 ? 8.226 -2.152 -2.060 1.00 92.31 382 GLN A CA 1
ATOM 3010 C C . GLN A 1 382 ? 7.059 -1.671 -1.190 1.00 92.31 382 GLN A C 1
ATOM 3012 O O . GLN A 1 382 ? 7.084 -1.864 0.026 1.00 92.31 382 GLN A O 1
ATOM 3017 N N . SER A 1 383 ? 6.024 -1.079 -1.792 1.00 92.38 383 SER A N 1
ATOM 3018 C CA . SER A 1 383 ? 4.848 -0.584 -1.072 1.00 92.38 383 SER A CA 1
ATOM 3019 C C . SER A 1 383 ? 4.131 -1.716 -0.336 1.00 92.38 383 SER A C 1
ATOM 3021 O O . SER A 1 383 ? 3.909 -1.622 0.873 1.00 92.38 383 SER A O 1
ATOM 3023 N N . ALA A 1 384 ? 3.853 -2.826 -1.024 1.00 95.69 384 ALA A N 1
ATOM 3024 C CA . ALA A 1 384 ? 3.243 -4.004 -0.420 1.00 95.69 384 ALA A CA 1
ATOM 3025 C C . ALA A 1 384 ? 4.121 -4.591 0.697 1.00 95.69 384 ALA A C 1
ATOM 3027 O O . ALA A 1 384 ? 3.618 -4.860 1.789 1.00 95.69 384 ALA A O 1
ATOM 3028 N N . SER A 1 385 ? 5.427 -4.739 0.450 1.00 96.12 385 SER A N 1
ATOM 3029 C CA . SER A 1 385 ? 6.376 -5.307 1.416 1.00 96.12 385 SER A CA 1
ATOM 3030 C C . SER A 1 385 ? 6.487 -4.467 2.685 1.00 96.12 385 SER A C 1
ATOM 3032 O O . SER A 1 385 ? 6.462 -5.024 3.779 1.00 96.12 385 SER A O 1
ATOM 3034 N N . ASN A 1 386 ? 6.543 -3.138 2.569 1.00 95.25 386 ASN A N 1
ATOM 3035 C CA . ASN A 1 386 ? 6.602 -2.242 3.725 1.00 95.25 386 ASN A CA 1
ATOM 3036 C C . ASN A 1 386 ? 5.368 -2.397 4.624 1.00 95.25 386 ASN A C 1
ATOM 3038 O O . ASN A 1 386 ? 5.496 -2.503 5.844 1.00 95.25 386 ASN A O 1
ATOM 3042 N N . GLN A 1 387 ? 4.176 -2.473 4.031 1.00 95.94 387 GLN A N 1
ATOM 3043 C CA . GLN A 1 387 ? 2.932 -2.629 4.786 1.00 95.94 387 GLN A CA 1
ATOM 3044 C C . GLN A 1 387 ? 2.812 -4.024 5.416 1.00 95.94 387 GLN A C 1
ATOM 3046 O O . GLN A 1 387 ? 2.384 -4.150 6.564 1.00 95.94 387 GLN A O 1
ATOM 3051 N N . LEU A 1 388 ? 3.246 -5.074 4.711 1.00 96.81 388 LEU A N 1
ATOM 3052 C CA . LEU A 1 388 ? 3.313 -6.435 5.255 1.00 96.81 388 LEU A CA 1
ATOM 3053 C C . LEU A 1 388 ? 4.330 -6.544 6.397 1.00 96.81 388 LEU A C 1
ATOM 3055 O O . LEU A 1 388 ? 4.050 -7.177 7.415 1.00 96.81 388 LEU A O 1
ATOM 3059 N N . PHE A 1 389 ? 5.476 -5.878 6.276 1.00 96.25 389 PHE A N 1
ATOM 3060 C CA . PHE A 1 389 ? 6.468 -5.808 7.341 1.00 96.25 389 PHE A CA 1
ATOM 3061 C C . PHE A 1 389 ? 5.923 -5.068 8.566 1.00 96.25 389 PHE A C 1
ATOM 3063 O O . PHE A 1 389 ? 6.070 -5.546 9.691 1.00 96.25 389 PHE A O 1
ATOM 3070 N N . GLN A 1 390 ? 5.229 -3.944 8.364 1.00 94.56 390 GLN A N 1
ATOM 3071 C CA . GLN A 1 390 ? 4.574 -3.224 9.453 1.00 94.56 390 GLN A CA 1
ATOM 3072 C C . GLN A 1 390 ? 3.512 -4.094 10.143 1.00 94.56 390 GLN A C 1
ATOM 3074 O O . GLN A 1 390 ? 3.478 -4.138 11.372 1.00 94.56 390 GLN A O 1
ATOM 3079 N N . CYS A 1 391 ? 2.697 -4.830 9.377 1.00 95.38 391 CYS A N 1
ATOM 3080 C CA . CYS A 1 391 ? 1.766 -5.830 9.907 1.00 95.38 391 CYS A CA 1
ATOM 3081 C C . CYS A 1 391 ? 2.494 -6.856 10.795 1.00 95.38 391 CYS A C 1
ATOM 3083 O O . CYS A 1 391 ? 2.143 -7.021 11.962 1.00 95.38 391 CYS A O 1
ATOM 3085 N N . ALA A 1 392 ? 3.541 -7.506 10.280 1.00 95.25 392 ALA A N 1
ATOM 3086 C CA . ALA A 1 392 ? 4.293 -8.523 11.016 1.00 95.25 392 ALA A CA 1
ATOM 3087 C C . ALA A 1 392 ? 4.949 -7.968 12.294 1.00 95.25 392 ALA A C 1
ATOM 3089 O O . ALA A 1 392 ? 4.914 -8.609 13.345 1.00 95.25 392 ALA A O 1
ATOM 3090 N N . SER A 1 393 ? 5.495 -6.752 12.226 1.00 94.19 393 SER A N 1
ATOM 3091 C CA . SER A 1 393 ? 6.060 -6.044 13.379 1.00 94.19 393 SER A CA 1
ATOM 3092 C C . SER A 1 393 ? 5.001 -5.778 14.454 1.00 94.19 393 SER A C 1
ATOM 3094 O O . SER A 1 393 ? 5.224 -6.053 15.635 1.00 94.19 393 SER A O 1
ATOM 3096 N N . ASN A 1 394 ? 3.811 -5.319 14.053 1.00 93.69 394 ASN A N 1
ATOM 3097 C CA . ASN A 1 394 ? 2.692 -5.104 14.967 1.00 93.69 394 ASN A CA 1
ATOM 3098 C C . ASN A 1 394 ? 2.244 -6.411 15.646 1.00 93.69 394 ASN A C 1
ATOM 3100 O O . ASN A 1 394 ? 2.025 -6.417 16.857 1.00 93.69 394 ASN A O 1
ATOM 3104 N N . ILE A 1 395 ? 2.159 -7.521 14.899 1.00 93.31 395 ILE A N 1
ATOM 3105 C CA . ILE A 1 395 ? 1.830 -8.852 15.442 1.00 93.31 395 ILE A CA 1
ATOM 3106 C C . ILE A 1 395 ? 2.854 -9.267 16.499 1.00 93.31 395 ILE A C 1
ATOM 3108 O O . ILE A 1 395 ? 2.475 -9.635 17.612 1.00 93.31 395 ILE A O 1
ATOM 3112 N N . LEU A 1 396 ? 4.148 -9.179 16.174 1.00 91.06 396 LEU A N 1
ATOM 3113 C CA . LEU A 1 396 ? 5.224 -9.540 17.096 1.00 91.06 396 LEU A CA 1
ATOM 3114 C C . LEU A 1 396 ? 5.126 -8.729 18.394 1.00 91.06 396 LEU A C 1
ATOM 3116 O O . LEU A 1 396 ? 5.196 -9.287 19.487 1.00 91.06 396 LEU A O 1
ATOM 3120 N N . ASN A 1 397 ? 4.910 -7.419 18.283 1.00 87.94 397 ASN A N 1
ATOM 3121 C CA . ASN A 1 397 ? 4.728 -6.550 19.441 1.00 87.94 397 ASN A CA 1
ATOM 3122 C C . ASN A 1 397 ? 3.466 -6.904 20.246 1.00 87.94 397 ASN A C 1
ATOM 3124 O O . ASN A 1 397 ? 3.529 -6.931 21.474 1.00 87.94 397 ASN A O 1
ATOM 3128 N N . GLY A 1 398 ? 2.354 -7.235 19.584 1.00 88.12 398 GLY A N 1
ATOM 3129 C CA . GLY A 1 398 ? 1.118 -7.661 20.248 1.00 88.12 398 GLY A CA 1
ATOM 3130 C C . GLY A 1 398 ? 1.282 -8.945 21.065 1.00 88.12 398 GLY A C 1
ATOM 3131 O O . GLY A 1 398 ? 0.779 -9.029 22.180 1.00 88.12 398 GLY A O 1
ATOM 3132 N N . VAL A 1 399 ? 2.068 -9.908 20.573 1.00 87.12 399 VAL A N 1
ATOM 3133 C CA . VAL A 1 399 ? 2.418 -11.132 21.322 1.00 87.12 399 VAL A CA 1
ATOM 3134 C C . VAL A 1 399 ? 3.305 -10.820 22.535 1.00 87.12 399 VAL A C 1
ATOM 3136 O O . VAL A 1 399 ? 3.168 -11.432 23.595 1.00 87.12 399 VAL A O 1
ATOM 3139 N N . ASN A 1 400 ? 4.215 -9.854 22.405 1.00 81.62 400 ASN A N 1
ATOM 3140 C CA . ASN A 1 400 ? 5.212 -9.565 23.435 1.00 81.62 400 ASN A CA 1
ATOM 3141 C C . ASN A 1 400 ? 4.649 -8.915 24.694 1.00 81.62 400 ASN A C 1
ATOM 3143 O O . ASN A 1 400 ? 5.163 -9.189 25.778 1.00 81.62 400 ASN A O 1
ATOM 3147 N N . GLY A 1 401 ? 3.638 -8.052 24.569 1.00 76.44 401 GLY A N 1
ATOM 3148 C CA . GLY A 1 401 ? 3.063 -7.328 25.708 1.00 76.44 401 GLY A CA 1
ATOM 3149 C C . GLY A 1 401 ? 2.650 -8.267 26.852 1.00 76.44 401 GLY A C 1
ATOM 3150 O O . GLY A 1 401 ? 3.208 -8.154 27.953 1.00 76.44 401 GLY A O 1
ATOM 3151 N N . PRO A 1 402 ? 1.769 -9.252 26.585 1.00 79.56 402 PR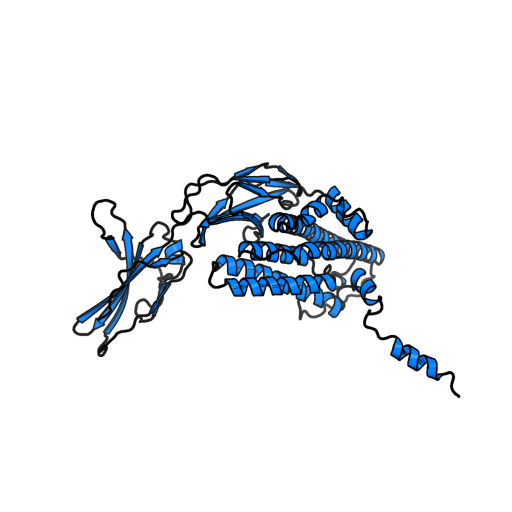O A N 1
ATOM 3152 C CA . PRO A 1 402 ? 1.347 -10.225 27.588 1.00 79.56 402 PRO A CA 1
ATOM 3153 C C . PRO A 1 402 ? 2.486 -11.133 28.067 1.00 79.56 402 PRO A C 1
ATOM 3155 O O . PRO A 1 402 ? 2.622 -11.360 29.267 1.00 79.56 402 PRO A O 1
ATOM 3158 N N . LEU A 1 403 ? 3.355 -11.614 27.165 1.00 78.88 403 LEU A N 1
ATOM 3159 C CA . LEU A 1 403 ? 4.471 -12.504 27.532 1.00 78.88 403 LEU A CA 1
ATOM 3160 C C . LEU A 1 403 ? 5.486 -11.842 28.471 1.00 78.88 403 LEU A C 1
ATOM 3162 O O . LEU A 1 403 ? 6.105 -12.514 29.294 1.00 78.88 403 LEU A O 1
ATOM 3166 N N . GLN A 1 404 ? 5.665 -10.528 28.357 1.00 71.81 404 GLN A N 1
ATOM 3167 C CA . GLN A 1 404 ? 6.547 -9.758 29.234 1.00 71.81 404 GLN A CA 1
ATOM 3168 C C . GLN A 1 404 ? 5.848 -9.280 30.517 1.00 71.81 404 GLN A C 1
ATOM 3170 O O . GLN A 1 404 ? 6.484 -8.592 31.320 1.00 71.81 404 GLN A O 1
ATOM 3175 N N . GLY A 1 405 ? 4.561 -9.599 30.705 1.00 69.44 405 GLY A N 1
ATOM 3176 C CA . GLY A 1 405 ? 3.747 -9.106 31.819 1.00 69.44 405 GLY A CA 1
ATOM 3177 C C . GLY A 1 405 ? 3.597 -7.582 31.826 1.00 69.44 405 GLY A C 1
ATOM 3178 O O . GLY A 1 405 ? 3.528 -6.985 32.899 1.00 69.44 405 GLY A O 1
ATOM 3179 N N . ARG A 1 406 ? 3.640 -6.943 30.646 1.00 67.69 406 ARG A N 1
ATOM 3180 C CA . ARG A 1 406 ? 3.523 -5.479 30.479 1.00 67.69 406 ARG A CA 1
ATOM 3181 C C . ARG A 1 406 ? 2.124 -5.026 30.087 1.00 67.69 406 ARG A C 1
ATOM 3183 O O . ARG A 1 406 ? 1.837 -3.841 30.160 1.00 67.69 406 ARG A O 1
ATOM 3190 N N . THR A 1 407 ? 1.286 -5.949 29.640 1.00 73.06 407 THR A N 1
ATOM 3191 C CA . THR A 1 407 ? -0.125 -5.706 29.352 1.00 73.06 407 THR A CA 1
ATOM 3192 C C . THR A 1 407 ? -0.938 -6.854 29.916 1.00 73.06 407 THR A C 1
ATOM 3194 O O . THR A 1 407 ? -0.498 -8.006 29.853 1.00 73.06 407 THR A O 1
ATOM 3197 N N . ASP A 1 408 ? -2.122 -6.544 30.430 1.00 75.19 408 ASP A N 1
ATOM 3198 C CA . ASP A 1 408 ? -3.065 -7.562 30.875 1.00 75.19 408 ASP A CA 1
ATOM 3199 C C . ASP A 1 408 ? -3.519 -8.435 29.696 1.00 75.19 408 ASP A C 1
ATOM 3201 O O . ASP A 1 408 ? -3.513 -8.019 28.532 1.00 75.19 408 ASP A O 1
ATOM 3205 N N . VAL A 1 409 ? -3.909 -9.672 30.003 1.00 83.44 409 VAL A N 1
ATOM 3206 C CA . VAL A 1 409 ? -4.601 -10.527 29.035 1.00 83.44 409 VAL A CA 1
ATOM 3207 C C . VAL A 1 409 ? -5.987 -9.933 28.803 1.00 83.44 409 VAL A C 1
ATOM 3209 O O . VAL A 1 409 ? -6.720 -9.694 29.759 1.00 83.44 409 VAL A O 1
ATOM 3212 N N . LEU A 1 410 ? -6.343 -9.709 27.538 1.00 89.94 410 LEU A N 1
ATOM 3213 C CA . LEU A 1 410 ? -7.642 -9.158 27.157 1.00 89.94 410 LEU A CA 1
ATOM 3214 C C . LEU A 1 410 ? -8.785 -10.090 27.594 1.00 89.94 410 LEU A C 1
ATOM 3216 O O . LEU A 1 410 ? -8.674 -11.314 27.493 1.00 89.94 410 LEU A O 1
ATOM 3220 N N . ASP A 1 411 ? -9.914 -9.519 28.010 1.00 90.31 411 ASP A N 1
ATOM 3221 C CA . ASP A 1 411 ? -11.072 -10.238 28.563 1.00 90.31 411 ASP A CA 1
ATOM 3222 C C . ASP A 1 411 ? -11.615 -11.284 27.580 1.00 90.31 411 ASP A C 1
ATOM 3224 O O . ASP A 1 411 ? -12.046 -12.377 27.962 1.00 90.31 411 ASP A O 1
ATOM 3228 N N . LEU A 1 412 ? -11.572 -10.969 26.282 1.00 87.44 412 LEU A N 1
ATOM 3229 C CA . LEU A 1 412 ? -12.008 -11.884 25.233 1.00 87.44 412 LEU A CA 1
ATOM 3230 C C . LEU A 1 412 ? -11.090 -13.110 25.128 1.00 87.44 412 LEU A C 1
ATOM 3232 O O . LEU A 1 412 ? -11.569 -14.220 24.915 1.00 87.44 412 LEU A O 1
ATOM 3236 N N . ASP A 1 413 ? -9.783 -12.940 25.327 1.00 89.44 413 ASP A N 1
ATOM 3237 C CA . ASP A 1 413 ? -8.846 -14.065 25.360 1.00 89.44 413 ASP A CA 1
ATOM 3238 C C . ASP A 1 413 ? -8.976 -14.861 26.658 1.00 89.44 413 ASP A C 1
ATOM 3240 O O . ASP A 1 413 ? -8.940 -16.090 26.623 1.00 89.44 413 ASP A O 1
ATOM 3244 N N . TYR A 1 414 ? -9.182 -14.184 27.790 1.00 86.19 414 TYR A N 1
ATOM 3245 C CA . TYR A 1 414 ? -9.429 -14.835 29.074 1.00 86.19 414 TYR A CA 1
ATOM 3246 C C . TYR A 1 414 ? -10.700 -15.699 29.038 1.00 86.19 414 TYR A C 1
ATOM 3248 O O . TYR A 1 414 ? -10.675 -16.865 29.430 1.00 86.19 414 TYR A O 1
ATOM 3256 N N . SER A 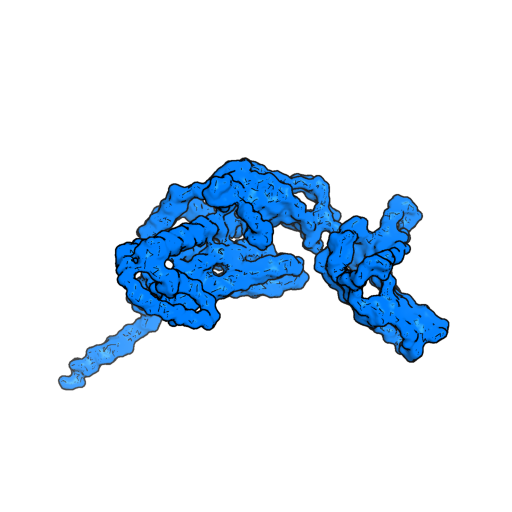1 415 ? -11.803 -15.167 28.503 1.00 86.50 415 SER A N 1
ATOM 3257 C CA . SER A 1 415 ? -13.063 -15.912 28.366 1.00 86.50 415 SER A CA 1
ATOM 3258 C C . SER A 1 415 ? -12.937 -17.119 27.431 1.00 86.50 415 SER A C 1
ATOM 3260 O O . SER A 1 415 ? -13.396 -18.202 27.788 1.00 86.50 415 SER A O 1
ATOM 3262 N N . ARG A 1 416 ? -12.251 -16.976 26.286 1.00 86.75 416 ARG A N 1
ATOM 3263 C CA . ARG A 1 416 ? -11.961 -18.079 25.348 1.00 86.75 416 ARG A CA 1
ATOM 3264 C C . ARG A 1 416 ? -10.996 -19.124 25.921 1.00 86.75 416 ARG A C 1
ATOM 3266 O O . ARG A 1 416 ? -11.075 -20.290 25.557 1.00 86.75 416 ARG A O 1
ATOM 3273 N N . ALA A 1 417 ? -10.075 -18.740 26.803 1.00 82.62 417 ALA A N 1
ATOM 3274 C CA . ALA A 1 417 ? -9.174 -19.688 27.461 1.00 82.62 417 ALA A CA 1
ATOM 3275 C C . ALA A 1 417 ? -9.876 -20.512 28.555 1.00 82.62 417 ALA A C 1
ATOM 3277 O O . ALA A 1 417 ? -9.450 -21.626 28.843 1.00 82.62 417 ALA A O 1
ATOM 3278 N N . ASN A 1 418 ? -10.952 -19.979 29.140 1.00 80.12 418 ASN A N 1
ATOM 3279 C CA . ASN A 1 418 ? -11.737 -20.653 30.176 1.00 80.12 418 ASN A CA 1
ATOM 3280 C C . ASN A 1 418 ? -12.872 -21.532 29.622 1.00 80.12 418 ASN A C 1
ATOM 3282 O O . ASN A 1 418 ? -13.565 -22.192 30.396 1.00 80.12 418 ASN A O 1
ATOM 3286 N N . THR A 1 419 ? -13.083 -21.561 28.304 1.00 72.25 419 THR A N 1
ATOM 3287 C CA . THR A 1 419 ? -13.945 -22.565 27.668 1.00 72.25 419 THR A CA 1
ATOM 3288 C C . THR A 1 419 ? -13.180 -23.875 27.502 1.00 72.25 419 THR A C 1
ATOM 3290 O O . THR A 1 419 ? -12.088 -23.877 26.938 1.00 72.25 419 THR A O 1
ATOM 3293 N N . MET A 1 420 ? -13.757 -24.982 27.988 1.00 68.75 420 MET A N 1
ATOM 3294 C CA . MET A 1 420 ? -13.176 -26.321 27.835 1.00 68.75 420 MET A CA 1
ATOM 3295 C C . MET A 1 420 ? -12.879 -26.606 26.352 1.00 68.75 420 MET A C 1
ATOM 3297 O O . MET A 1 420 ? -13.759 -26.361 25.517 1.00 68.75 420 MET A O 1
ATOM 3301 N N . PRO A 1 421 ? -11.679 -27.109 26.009 1.00 67.25 421 PRO A N 1
ATOM 3302 C CA . PRO A 1 421 ? -11.359 -27.463 24.634 1.00 67.25 421 PRO A CA 1
ATOM 3303 C C . PRO A 1 421 ? -12.347 -28.514 24.111 1.00 67.25 421 PRO A C 1
ATOM 3305 O O . PRO A 1 421 ? -12.677 -29.467 24.813 1.00 67.25 421 PRO A O 1
ATOM 3308 N N . THR A 1 422 ? -12.846 -28.356 22.884 1.00 64.44 422 THR A N 1
ATOM 3309 C CA . THR A 1 422 ? -13.786 -29.327 22.287 1.00 64.44 422 THR A CA 1
ATOM 3310 C C . THR A 1 422 ? -13.133 -30.680 21.997 1.00 64.44 422 THR A C 1
ATOM 3312 O O . THR A 1 422 ? -13.830 -31.665 21.784 1.00 64.44 422 THR A O 1
ATOM 3315 N N . ASP A 1 423 ? -11.803 -30.708 21.955 1.00 63.72 423 ASP A N 1
ATOM 3316 C CA . ASP A 1 423 ? -10.929 -31.873 21.824 1.00 63.72 423 ASP A CA 1
ATOM 3317 C C . ASP A 1 423 ? -10.424 -32.397 23.181 1.00 63.72 423 ASP A C 1
ATOM 3319 O O . ASP A 1 423 ? -9.626 -33.333 23.220 1.00 63.72 423 ASP A O 1
ATOM 3323 N N . TYR A 1 424 ? -10.879 -31.813 24.296 1.00 61.59 424 TYR A N 1
ATOM 3324 C CA . TYR A 1 424 ? -10.574 -32.320 25.626 1.00 61.59 424 TYR A CA 1
ATOM 3325 C C . TYR A 1 424 ? -11.374 -33.598 25.872 1.00 61.59 424 TYR A C 1
ATOM 3327 O O . TYR A 1 424 ? -12.581 -33.563 26.118 1.00 61.59 424 TYR A O 1
ATOM 3335 N N . ASP A 1 425 ? -10.683 -34.730 25.773 1.00 59.69 425 ASP A N 1
ATOM 3336 C CA . ASP A 1 425 ? -11.256 -36.048 25.999 1.00 59.69 425 ASP A CA 1
ATOM 3337 C C . ASP A 1 425 ? -11.589 -36.232 27.488 1.00 59.69 425 ASP A C 1
ATOM 3339 O O . ASP A 1 425 ? -10.736 -36.554 28.321 1.00 59.69 425 ASP A O 1
ATOM 3343 N N . THR A 1 426 ? -12.851 -35.984 27.838 1.00 62.88 426 THR A N 1
ATOM 3344 C CA . THR A 1 426 ? -13.367 -36.160 29.201 1.00 62.88 426 THR A CA 1
ATOM 3345 C C . THR A 1 426 ? -13.388 -37.625 29.641 1.00 62.88 426 THR A C 1
ATOM 3347 O O . THR A 1 426 ? -13.572 -37.898 30.831 1.00 62.88 426 THR A O 1
ATOM 3350 N N . ASP A 1 427 ? -13.178 -38.574 28.720 1.00 62.44 427 ASP A N 1
ATOM 3351 C CA . ASP A 1 427 ? -13.245 -40.001 29.021 1.00 62.44 427 ASP A CA 1
ATOM 3352 C C . ASP A 1 427 ? -12.100 -40.434 29.953 1.00 62.44 427 ASP A C 1
ATOM 3354 O O . ASP A 1 427 ? -12.314 -41.255 30.847 1.00 62.44 427 ASP A O 1
ATOM 3358 N N . LEU A 1 428 ? -10.918 -39.815 29.849 1.00 59.66 428 LEU A N 1
ATOM 3359 C CA . LEU A 1 428 ? -9.762 -40.085 30.720 1.00 59.66 428 LEU A CA 1
ATOM 3360 C C . LEU A 1 428 ? -10.006 -39.691 32.189 1.00 59.66 428 LEU A C 1
ATOM 3362 O O . LEU A 1 428 ? -9.713 -40.470 33.097 1.00 59.66 428 LEU A O 1
ATOM 3366 N N . GLU A 1 429 ? -10.615 -38.531 32.431 1.00 62.12 429 GLU A N 1
ATOM 3367 C CA . GLU A 1 429 ? -10.989 -38.063 33.778 1.00 62.12 429 GLU A CA 1
ATOM 3368 C C . GLU A 1 429 ? -12.171 -38.875 34.351 1.00 62.12 429 GLU A C 1
ATOM 3370 O O . GLU A 1 429 ? -12.237 -39.170 35.552 1.00 62.12 429 GLU A O 1
ATOM 3375 N N . SER A 1 430 ? -13.089 -39.328 33.488 1.00 59.03 430 SER A N 1
ATOM 3376 C CA . SER A 1 430 ? -14.192 -40.219 33.878 1.00 59.03 430 SER A CA 1
ATOM 3377 C C . SER A 1 430 ? -13.716 -41.641 34.236 1.00 59.03 430 SER A C 1
ATOM 3379 O O . SER A 1 430 ? -14.261 -42.285 35.137 1.00 59.03 430 SER A O 1
ATOM 3381 N N . ALA A 1 431 ? -12.643 -42.122 33.600 1.00 57.00 431 ALA A N 1
ATOM 3382 C CA . ALA A 1 431 ? -12.009 -43.394 33.929 1.00 57.00 431 ALA A CA 1
ATOM 3383 C C . ALA A 1 431 ? -11.250 -43.332 35.265 1.00 57.00 431 ALA A C 1
ATOM 3385 O O . ALA A 1 431 ? -11.235 -44.311 36.011 1.00 57.00 431 ALA A O 1
ATOM 3386 N N . TRP A 1 432 ? -10.654 -42.184 35.602 1.00 55.62 432 TRP A N 1
ATOM 3387 C CA . TRP A 1 432 ? -9.929 -42.003 36.864 1.00 55.62 432 TRP A CA 1
ATOM 3388 C C . TRP A 1 432 ? -10.858 -41.771 38.056 1.00 55.62 432 TRP A C 1
ATOM 3390 O O . TRP A 1 432 ? -10.621 -42.327 39.130 1.00 55.62 432 TRP A O 1
ATOM 3400 N N . SER A 1 433 ? -11.967 -41.056 37.870 1.00 57.09 433 SER A N 1
ATOM 3401 C CA . SER A 1 433 ? -12.982 -40.865 38.919 1.00 57.09 433 SER A CA 1
ATOM 3402 C C . SER A 1 433 ? -13.741 -42.154 39.286 1.00 57.09 433 SER A C 1
ATOM 3404 O O . SER A 1 433 ? -14.176 -42.306 40.430 1.00 57.09 433 SER A O 1
ATOM 3406 N N . ASN A 1 434 ? -13.804 -43.137 38.380 1.00 52.38 434 ASN A N 1
ATOM 3407 C CA . ASN A 1 434 ? -14.419 -44.447 38.629 1.00 52.38 434 ASN A CA 1
ATOM 3408 C C . ASN A 1 434 ? -13.545 -45.442 39.417 1.00 52.38 434 ASN A C 1
ATOM 3410 O O . ASN A 1 434 ? -14.031 -46.506 39.799 1.00 52.38 434 ASN A O 1
ATOM 3414 N N . THR A 1 435 ? -12.284 -45.114 39.723 1.00 52.50 435 THR A N 1
ATOM 3415 C CA . THR A 1 435 ? -11.399 -46.020 40.488 1.00 52.50 435 THR A CA 1
ATOM 3416 C C . THR A 1 435 ? -11.688 -46.062 41.995 1.00 52.50 435 THR A C 1
ATOM 3418 O O . THR A 1 435 ? -11.115 -46.884 42.704 1.00 52.50 435 THR A O 1
ATOM 3421 N N . SER A 1 436 ? -12.615 -45.237 42.497 1.00 51.62 436 SER A N 1
ATOM 3422 C CA . SER A 1 436 ? -12.989 -45.196 43.921 1.00 51.62 436 SER A CA 1
ATOM 3423 C C . SER A 1 436 ? -14.146 -46.129 44.322 1.00 51.62 436 SER A C 1
ATOM 3425 O O . SER A 1 436 ? -14.467 -46.208 45.503 1.00 51.62 436 SER A O 1
ATOM 3427 N N . ASN A 1 437 ? -14.735 -46.881 43.380 1.00 49.88 437 ASN A N 1
ATOM 3428 C CA . ASN A 1 437 ? -15.854 -47.802 43.647 1.00 49.88 437 ASN A CA 1
ATOM 3429 C C . ASN A 1 437 ? -15.493 -49.298 43.567 1.00 49.88 437 ASN A C 1
ATOM 3431 O O . ASN A 1 437 ? -16.384 -50.147 43.526 1.00 49.88 437 ASN A O 1
ATOM 3435 N N . SER A 1 438 ? -14.206 -49.651 43.565 1.00 48.12 438 SER A N 1
ATOM 3436 C CA . SER A 1 438 ? -13.765 -51.051 43.609 1.00 48.12 438 SER A CA 1
ATOM 3437 C C . SER A 1 438 ? -12.653 -51.268 44.635 1.00 48.12 438 SER A C 1
ATOM 3439 O O . SER A 1 438 ? -11.492 -51.473 44.275 1.00 48.12 438 SER A O 1
ATOM 3441 N N . SER A 1 439 ? -13.022 -51.240 45.914 1.00 39.22 439 SER A N 1
ATOM 3442 C CA . SER A 1 439 ? -12.285 -51.899 46.998 1.00 39.22 439 SER A CA 1
ATOM 3443 C C . SER A 1 439 ? -13.233 -52.285 48.117 1.00 39.22 439 SER A C 1
ATOM 3445 O O . SER A 1 439 ? -13.885 -51.351 48.639 1.00 39.22 439 SER A O 1
#

InterPro domains:
  IPR002859 PKD/REJ-like domain [PF02010] (9-250)

Sequence (439 aa):
MCVPNLEFQLLNPTTQVALFTICIGTCTNLESIKWNIYQGSDNSTSSNSTQWTLFNQTSSYENIWFFGTNTSNFTATDELFLNNLQISLWRFEVVYTFQSETSTSALNFIINQPPSNGSCSINPLNGTITTLFTIECPYWFDVDGIRDYSLYTWVTDISKRIMIAFSTEYNFQVRLPAGDNKTSLLNFVIYVRDFLNSITQVNISSVNVIRDFAIINDLIDKVKTSSSTITNNPIVRLLSSGNQNIVGQMIISLSQVFNQMSNENLDKAISNGISAVNISVSLLGSQRLQQISMPLNESALINYNIELNSLANVRDYLVTFLTNLLITTSNSIILQSSSLAQLTQATNQLTRNTLMLVSNRCYELSAALYAMFEKISYEDAQSASNQLFQCASNILNGVNGPLQGRTDVLDLDYSRANTMPTDYDTDLESAWSNTSNSS

Organism: NCBI:txid433720

pLDDT: mean 86.62, std 13.55, range [39.22, 98.44]

Radius of gyration: 29.61 Å; chains: 1; bounding box: 75×73×91 Å

Foldseek 3Di:
DDDAPPDAAEAELQDKDKAFDDDPDPPPQWDWKAKWKWFWDDPPPDDPDTDTDTPPPPPDDDPPQWDQRTHRIIIGGSVVCVVCLVTQKMKIKMWIDGPVDIDMYIYMYGHAHWWDDWAKEKPDQEEAQLDKIKIAIPDTDGPQDWQKKWKWKDAPDPVPIATQDMDRDRIDIAGAAQHDPPQSKMWMWMWTAGQNGHTDIHTYDIGRYHYPVVLLVVLLVCLVVVHPCNCVRPLNVQLVVLPLNSLLSSLLRSLVVLVVVLVVLLVVLVVVPDDCQQADQDAPPDDRDDDDDDPHPVVSVVVSLVSLLSSLSSLLVSLVSLQPRDQDDLSSLLSSLSSLLSSLVSLLSHAPSNLVSLVVNLVVSVVVLVVCVVPDDPVSSVSSVVSSVSNVSSSNSSVRCVVVSSHDHRPVNVVVVPDDDPPPPCVVVVVVVVPVPDD